Protein AF-A0A395IIQ2-F1 (afdb_monomer_lite)

InterPro domains:
  IPR000560 Histidine phosphatase superfamily, clade-2 [PF00328] (325-613)
  IPR000560 Histidine phosphatase superfamily, clade-2 [cd07061] (340-612)
  IPR000683 Gfo/Idh/MocA-like oxidoreductase, N-terminal [PF01408] (27-136)
  IPR029033 Histidine phosphatase superfamily [G3DSA:3.40.50.1240] (280-650)
  IPR029033 Histidine phosphatase superfamily [SSF53254] (336-648)
  IPR036291 NAD(P)-binding domain superfamily [SSF51735] (2-180)
  IPR051317 Gfo/Idh/MocA family oxidoreductases [PTHR43708] (1-201)

Sequence (650 aa):
MSPIRVGVIGVGTPSPSQPAASGTWGALTHLPALRESPRYKIVAIANSTVESAKTSIAFHKLDAEVKAYGSAEEMAKDPEIDPVVISVIVPKHHDLKKPLLLAKKDVFVEWPLTANTAEYEELADLAKSQNVKGIVETQARANPLVVKIKELIDSGRIATVLSFTATGSFMSVMRPKVPDPIKYLVDKDSGGNNLTIFYGHCTKGEIEITALEIMWQIATLGATLKIPGIDTSLSALYIKPAEVKDVIFEALEEPDYIASLSSAAKGVARTWEAFANGETSKYATFEDAHYPFNCSDILPYLYAGPRDSTLQQPVPVYSQTYTDPGNPFLSTYISGTCQYPQLTIGGLLDGQQHGRDLAEVFGATGKLSLFPEVPSRETTYFRSSESPLTQQSAGGVLRGIWPNHRASVPLHQQATSIDTVNAGYSCSVISFFLAKIRSTSEWQAHLAATLILRSTLRNMFSANSSAWQGTMDHFADNFQARLCNSYSLPCSPTDASNCITQEMAEVFRTADWEWTYYWRANPYAQKYIQAVEGLFIGEIVSRLESVVNGTIRRGKYSHAFIHDGDIGPVAGALGINALRWPGMGSNIAFEIWKVHNYTAKTNDAYFARVLYSGQPMKSIYGDLDWIPLQSLLGILRRSVPADIVALCNS

Structure (mmCIF, N/CA/C/O backbone):
data_AF-A0A395IIQ2-F1
#
_entry.id   AF-A0A395IIQ2-F1
#
loop_
_atom_site.group_PDB
_atom_site.id
_atom_site.type_symbol
_atom_site.label_atom_id
_atom_site.label_alt_id
_atom_site.label_comp_id
_atom_site.label_asym_id
_atom_site.label_entity_id
_atom_site.label_seq_id
_atom_site.pdbx_PDB_ins_code
_atom_site.Cartn_x
_atom_site.Cartn_y
_atom_site.Cartn_z
_atom_site.occupancy
_atom_site.B_iso_or_equiv
_atom_site.auth_seq_id
_atom_site.auth_comp_id
_atom_site.auth_asym_id
_atom_site.auth_atom_id
_atom_site.pdbx_PDB_model_num
ATOM 1 N N . MET A 1 1 ? 11.213 -19.588 -43.358 1.00 60.06 1 MET A N 1
ATOM 2 C CA . MET A 1 1 ? 11.418 -18.138 -43.146 1.00 60.06 1 MET A CA 1
ATOM 3 C C . MET A 1 1 ? 12.902 -17.855 -43.294 1.00 60.06 1 MET A C 1
ATOM 5 O O . MET A 1 1 ? 13.680 -18.763 -43.027 1.00 60.06 1 MET A O 1
ATOM 9 N N . SER A 1 2 ? 13.291 -16.663 -43.749 1.00 81.81 2 SER A N 1
ATOM 10 C CA . SER A 1 2 ? 14.704 -16.260 -43.725 1.00 81.81 2 SER A CA 1
ATOM 11 C C . SER A 1 2 ? 15.200 -16.186 -42.275 1.00 81.81 2 SER A C 1
ATOM 13 O O . SER A 1 2 ? 14.409 -15.799 -41.412 1.00 81.81 2 SER A O 1
ATOM 15 N N . PRO A 1 3 ? 16.458 -16.567 -41.990 1.00 90.75 3 PRO A N 1
ATOM 16 C CA . PRO A 1 3 ? 16.996 -16.500 -40.637 1.00 90.75 3 PRO A CA 1
ATOM 17 C C . PRO A 1 3 ? 17.099 -15.045 -40.163 1.00 90.75 3 PRO A C 1
ATOM 19 O O . PRO A 1 3 ? 17.432 -14.156 -40.948 1.00 90.75 3 PRO A O 1
ATOM 22 N N . ILE A 1 4 ? 16.838 -14.820 -38.877 1.00 94.81 4 ILE A N 1
ATOM 23 C CA . ILE A 1 4 ? 16.998 -13.529 -38.204 1.00 94.81 4 ILE A CA 1
ATOM 24 C C . ILE A 1 4 ? 18.497 -13.212 -38.126 1.00 94.81 4 ILE A C 1
ATOM 26 O O . ILE A 1 4 ? 19.289 -14.026 -37.642 1.00 94.81 4 ILE A O 1
ATOM 30 N N . ARG A 1 5 ? 18.900 -12.037 -38.614 1.00 96.81 5 ARG A N 1
ATOM 31 C CA . ARG A 1 5 ? 20.304 -11.625 -38.732 1.00 96.81 5 ARG A CA 1
ATOM 32 C C . ARG A 1 5 ? 20.754 -10.946 -37.445 1.00 96.81 5 ARG A C 1
ATOM 34 O O . ARG A 1 5 ? 20.402 -9.804 -37.181 1.00 96.81 5 ARG A O 1
ATOM 41 N N . VAL A 1 6 ? 21.524 -11.642 -36.622 1.00 97.50 6 VAL A N 1
ATOM 42 C CA . VAL A 1 6 ? 21.864 -11.200 -35.266 1.00 97.50 6 VAL A CA 1
ATOM 43 C C . VAL A 1 6 ? 23.246 -10.556 -35.222 1.00 97.50 6 VAL A C 1
ATOM 45 O O . VAL A 1 6 ? 24.231 -11.109 -35.722 1.00 97.50 6 VAL A O 1
ATOM 48 N N . GLY A 1 7 ? 23.322 -9.390 -34.586 1.00 97.81 7 GLY A N 1
ATOM 49 C CA . GLY A 1 7 ? 24.579 -8.775 -34.174 1.00 97.81 7 GLY A CA 1
ATOM 50 C C . GLY A 1 7 ? 24.899 -9.103 -32.716 1.00 97.81 7 GLY A C 1
ATOM 51 O O . GLY A 1 7 ? 23.990 -9.148 -31.893 1.00 97.81 7 GLY A O 1
ATOM 52 N N . VAL A 1 8 ? 26.170 -9.313 -32.364 1.00 97.44 8 VAL A N 1
ATOM 53 C CA . VAL A 1 8 ? 26.570 -9.633 -30.980 1.00 97.44 8 VAL A CA 1
ATOM 54 C C . VAL A 1 8 ? 27.663 -8.687 -30.488 1.00 97.44 8 VAL A C 1
ATOM 56 O O . VAL A 1 8 ? 28.731 -8.586 -31.090 1.00 97.44 8 VAL A O 1
ATOM 59 N N . ILE A 1 9 ? 27.412 -8.024 -29.361 1.00 97.00 9 ILE A N 1
ATOM 60 C CA . ILE A 1 9 ? 28.372 -7.199 -28.626 1.00 97.00 9 ILE A CA 1
ATOM 61 C C . ILE A 1 9 ? 28.876 -7.980 -27.414 1.00 97.00 9 ILE A C 1
ATOM 63 O O . ILE A 1 9 ? 28.082 -8.417 -26.579 1.00 97.00 9 ILE A O 1
ATOM 67 N N . GLY A 1 10 ? 30.198 -8.107 -27.281 1.00 92.50 10 GLY A N 1
ATOM 68 C CA . GLY A 1 10 ? 30.812 -8.778 -26.133 1.00 92.50 10 GLY A CA 1
ATOM 69 C C . GLY A 1 10 ? 31.057 -10.265 -26.362 1.00 92.50 10 GLY A C 1
ATOM 70 O O . GLY A 1 10 ? 30.624 -11.108 -25.582 1.00 92.50 10 GLY A O 1
ATOM 71 N N . VAL A 1 11 ? 31.800 -10.591 -27.417 1.00 92.94 11 VAL A N 1
ATOM 72 C CA . VAL A 1 11 ? 32.314 -11.946 -27.654 1.00 92.94 11 VAL A CA 1
ATOM 73 C C . VAL A 1 11 ? 33.819 -11.911 -27.457 1.00 92.94 11 VAL A C 1
ATOM 75 O O . VAL A 1 11 ? 34.538 -11.320 -28.255 1.00 92.94 11 VAL A O 1
ATOM 78 N N . GLY A 1 12 ? 34.295 -12.519 -26.375 1.00 88.50 12 GLY A N 1
ATOM 79 C CA . GLY A 1 12 ? 35.716 -12.595 -26.045 1.00 88.50 12 GLY A CA 1
ATOM 80 C C . GLY A 1 12 ? 36.390 -13.821 -26.653 1.00 88.50 12 GLY A C 1
ATOM 81 O O . GLY A 1 12 ? 35.754 -14.636 -27.316 1.00 88.50 12 GLY A O 1
ATOM 82 N N . THR A 1 13 ? 37.680 -13.992 -26.371 1.00 87.31 13 THR A N 1
ATOM 83 C CA . THR A 1 13 ? 38.452 -15.210 -26.663 1.00 87.31 13 THR A CA 1
ATOM 84 C C . THR A 1 13 ? 38.769 -15.911 -25.337 1.00 87.31 13 THR A C 1
ATOM 86 O O . THR A 1 13 ? 39.757 -15.575 -24.682 1.00 87.31 13 THR A O 1
ATOM 89 N N . PRO A 1 14 ? 37.896 -16.821 -24.854 1.00 73.88 14 PRO A N 1
ATOM 90 C CA . PRO A 1 14 ? 38.046 -17.406 -23.527 1.00 73.88 14 PRO A CA 1
ATOM 91 C C . PRO A 1 14 ? 39.393 -18.122 -23.383 1.00 73.88 14 PRO A C 1
ATOM 93 O O . PRO A 1 14 ? 39.776 -18.918 -24.239 1.00 73.88 14 PRO A O 1
ATOM 96 N N . SER A 1 15 ? 40.091 -17.865 -22.277 1.00 69.56 15 SER A N 1
ATOM 97 C CA . SER A 1 15 ? 41.336 -18.549 -21.918 1.00 69.56 15 SER A CA 1
ATOM 98 C C . SER A 1 15 ? 41.150 -19.317 -20.607 1.00 69.56 15 SER A C 1
ATOM 100 O O . SER A 1 15 ? 40.595 -18.749 -19.660 1.00 69.56 15 SER A O 1
ATOM 102 N N . PRO A 1 16 ? 41.683 -20.549 -20.474 1.00 64.69 16 PRO A N 1
ATOM 103 C CA . PRO A 1 16 ? 41.689 -21.285 -19.207 1.00 64.69 16 PRO A CA 1
ATOM 104 C C . PRO A 1 16 ? 42.321 -20.510 -18.039 1.00 64.69 16 PRO A C 1
ATOM 106 O O . PRO A 1 16 ? 41.975 -20.740 -16.883 1.00 64.69 16 PRO A O 1
ATOM 109 N N . SER A 1 17 ? 43.229 -19.569 -18.323 1.00 59.12 17 SER A N 1
ATOM 110 C CA . SER A 1 17 ? 43.868 -18.717 -17.311 1.00 59.12 17 SER A CA 1
ATOM 111 C C . SER A 1 17 ? 43.019 -17.517 -16.868 1.00 59.12 17 SER A C 1
ATOM 113 O O . SER A 1 17 ? 43.341 -16.890 -15.859 1.00 59.12 17 SER A O 1
ATOM 115 N N . GLN A 1 18 ? 41.943 -17.185 -17.592 1.00 59.81 18 GLN A N 1
ATOM 116 C CA . GLN A 1 18 ? 41.058 -16.047 -17.314 1.00 59.81 18 GLN A CA 1
ATOM 117 C C . GLN A 1 18 ? 39.580 -16.405 -17.577 1.00 59.81 18 GLN A C 1
ATOM 119 O O . GLN A 1 18 ? 38.956 -15.852 -18.484 1.00 59.81 18 GLN A O 1
ATOM 124 N N . PRO A 1 19 ? 38.981 -17.295 -16.764 1.00 56.00 19 PRO A N 1
ATOM 125 C CA . PRO A 1 19 ? 37.624 -17.810 -16.988 1.00 56.00 19 PRO A CA 1
ATOM 126 C C . PRO A 1 19 ? 36.502 -16.763 -16.844 1.00 56.00 19 PRO A C 1
ATOM 128 O O . PRO A 1 19 ? 35.356 -17.055 -17.163 1.00 56.00 19 PRO A O 1
ATOM 131 N N . ALA A 1 20 ? 36.812 -15.551 -16.370 1.00 62.00 20 ALA A N 1
ATOM 132 C CA . ALA A 1 20 ? 35.863 -14.449 -16.189 1.00 62.00 20 ALA A CA 1
ATOM 133 C C . ALA A 1 20 ? 36.248 -13.191 -16.995 1.00 62.00 20 ALA A C 1
ATOM 135 O O . ALA A 1 20 ? 35.909 -12.071 -16.612 1.00 62.00 20 ALA A O 1
ATOM 136 N N . ALA A 1 21 ? 37.009 -13.349 -18.083 1.00 69.19 21 ALA A N 1
ATOM 137 C CA . ALA A 1 21 ? 37.348 -12.234 -18.962 1.00 69.19 21 ALA A CA 1
ATOM 138 C C . ALA A 1 21 ? 36.091 -11.670 -19.651 1.00 69.19 21 ALA A C 1
ATOM 140 O O . ALA A 1 21 ? 35.125 -12.397 -19.906 1.00 69.19 21 ALA A O 1
ATOM 141 N N . SER A 1 22 ? 36.106 -10.376 -19.983 1.00 75.31 22 SER A N 1
ATOM 142 C CA . SER A 1 22 ? 35.000 -9.728 -20.698 1.00 75.31 22 SER A CA 1
ATOM 143 C C . SER A 1 22 ? 34.649 -10.468 -21.995 1.00 75.31 22 SER A C 1
ATOM 145 O O . SER A 1 22 ? 35.532 -10.865 -22.752 1.00 75.31 22 SER A O 1
ATOM 147 N N . GLY A 1 23 ? 33.351 -10.661 -22.235 1.00 82.38 23 GLY A N 1
ATOM 148 C CA . GLY A 1 23 ? 32.823 -11.362 -23.408 1.00 82.38 23 GLY A CA 1
ATOM 149 C C . GLY A 1 23 ? 32.931 -12.892 -23.368 1.00 82.38 23 GLY A C 1
ATOM 150 O O . GLY A 1 23 ? 32.575 -13.555 -24.341 1.00 82.38 23 GLY A O 1
ATOM 151 N N . THR A 1 24 ? 33.396 -13.480 -22.258 1.00 85.12 24 THR A N 1
ATOM 152 C CA . THR A 1 24 ? 33.396 -14.944 -22.086 1.00 85.12 24 THR A CA 1
ATOM 153 C C . THR A 1 24 ? 31.976 -15.503 -22.100 1.00 85.12 24 THR A C 1
ATOM 155 O O . THR A 1 24 ? 31.733 -16.536 -22.713 1.00 85.12 24 THR A O 1
ATOM 158 N N . TRP A 1 25 ? 31.030 -14.803 -21.472 1.00 86.19 25 TRP A N 1
ATOM 159 C CA . TRP A 1 25 ? 29.643 -15.248 -21.399 1.00 86.19 25 TRP A CA 1
ATOM 160 C C . TRP A 1 25 ? 28.994 -15.334 -22.782 1.00 86.19 25 TRP A C 1
ATOM 162 O O . TRP A 1 25 ? 28.602 -16.424 -23.185 1.00 86.19 25 TRP A O 1
ATOM 172 N N . GLY A 1 26 ? 29.031 -14.253 -23.570 1.00 90.00 26 GLY A N 1
ATOM 173 C CA . GLY A 1 26 ? 28.520 -14.249 -24.943 1.00 90.00 26 GLY A CA 1
ATOM 174 C C . GLY A 1 26 ? 29.149 -15.320 -25.844 1.00 90.00 26 GLY A C 1
ATOM 175 O O . GLY A 1 26 ? 28.466 -15.891 -26.694 1.00 90.00 26 GLY A O 1
ATOM 176 N N . ALA A 1 27 ? 30.425 -15.658 -25.625 1.00 91.38 27 ALA A N 1
ATOM 177 C CA . ALA A 1 27 ? 31.094 -16.745 -26.338 1.00 91.38 27 ALA A CA 1
ATOM 178 C C . ALA A 1 27 ? 30.618 -18.150 -25.915 1.00 91.38 27 ALA A C 1
ATOM 180 O O . ALA A 1 27 ? 30.570 -19.050 -26.751 1.00 91.38 27 ALA A O 1
ATOM 181 N N . LEU A 1 28 ? 30.281 -18.351 -24.637 1.00 87.81 28 LEU A N 1
ATOM 182 C CA . LEU A 1 28 ? 29.869 -19.649 -24.091 1.00 87.81 28 LEU A CA 1
ATOM 183 C C . LEU A 1 28 ? 28.364 -19.919 -24.205 1.00 87.81 28 LEU A C 1
ATOM 185 O O . LEU A 1 28 ? 27.975 -21.086 -24.198 1.00 87.81 28 LEU A O 1
ATOM 189 N N . THR A 1 29 ? 27.532 -18.877 -24.280 1.00 89.50 29 THR A N 1
ATOM 190 C CA . THR A 1 29 ? 26.067 -18.997 -24.252 1.00 89.50 29 THR A CA 1
ATOM 191 C C . THR A 1 29 ? 25.431 -18.599 -25.584 1.00 89.50 29 THR A C 1
ATOM 193 O O . THR A 1 29 ? 24.860 -19.444 -26.269 1.00 89.50 29 THR A O 1
ATOM 196 N N . HIS A 1 30 ? 25.578 -17.337 -25.993 1.00 94.06 30 HIS A N 1
ATOM 197 C CA . HIS A 1 30 ? 24.922 -16.781 -27.176 1.00 94.06 30 HIS A CA 1
ATOM 198 C C . HIS A 1 30 ? 25.465 -17.327 -28.494 1.00 94.06 30 HIS A C 1
ATOM 200 O O . HIS A 1 30 ? 24.678 -17.718 -29.351 1.00 94.06 30 HIS A O 1
ATOM 206 N N . LEU A 1 31 ? 26.790 -17.372 -28.671 1.00 94.00 31 LEU A N 1
ATOM 207 C CA . LEU A 1 31 ? 27.387 -17.888 -29.907 1.00 94.00 31 LEU A CA 1
ATOM 208 C C . LEU A 1 31 ? 26.906 -19.303 -30.267 1.00 94.00 31 LEU A C 1
ATOM 210 O O . LEU A 1 31 ? 26.426 -19.472 -31.388 1.00 94.00 31 LEU A O 1
ATOM 214 N N . PRO A 1 32 ? 27.008 -20.315 -29.382 1.00 93.19 32 PRO A N 1
ATOM 215 C CA . PRO A 1 32 ? 26.536 -21.653 -29.718 1.00 93.19 32 PRO A CA 1
ATOM 216 C C . PRO A 1 32 ? 25.007 -21.710 -29.862 1.00 93.19 32 PRO A C 1
ATOM 218 O O . PRO A 1 32 ? 24.520 -22.363 -30.778 1.00 93.19 32 PRO A O 1
ATOM 221 N N . ALA A 1 33 ? 24.240 -20.972 -29.047 1.00 92.50 33 ALA A N 1
ATOM 222 C CA . ALA A 1 33 ? 22.780 -20.917 -29.179 1.00 92.50 33 ALA A CA 1
ATOM 223 C C . ALA A 1 33 ? 22.317 -20.383 -30.549 1.00 92.50 33 ALA A C 1
ATOM 225 O O . ALA A 1 33 ? 21.381 -20.922 -31.138 1.00 92.50 33 ALA A O 1
ATOM 226 N N . LEU A 1 34 ? 22.982 -19.341 -31.059 1.00 94.81 34 LEU A N 1
ATOM 227 C CA . LEU A 1 34 ? 22.666 -18.718 -32.345 1.00 94.81 34 LEU A CA 1
ATOM 228 C C . LEU A 1 34 ? 23.211 -19.512 -33.536 1.00 94.81 34 LEU A C 1
ATOM 230 O O . LEU A 1 34 ? 22.570 -19.543 -34.579 1.00 94.81 34 LEU A O 1
ATOM 234 N N . ARG A 1 35 ? 24.390 -20.132 -33.399 1.00 93.06 35 ARG A N 1
ATOM 235 C CA . ARG A 1 35 ? 25.043 -20.898 -34.473 1.00 93.06 35 ARG A CA 1
ATOM 236 C C . ARG A 1 35 ? 24.305 -22.193 -34.799 1.00 93.06 35 ARG A C 1
ATOM 238 O O . ARG A 1 35 ? 24.184 -22.535 -35.968 1.00 93.06 35 ARG A O 1
ATOM 245 N N . GLU A 1 36 ? 23.860 -22.909 -33.772 1.00 92.06 36 GLU A N 1
ATOM 246 C CA . GLU A 1 36 ? 23.253 -24.235 -33.935 1.00 92.06 36 GLU A CA 1
ATOM 247 C C . GLU A 1 36 ? 21.750 -24.160 -34.269 1.00 92.06 36 GLU A C 1
ATOM 249 O O . GLU A 1 36 ? 21.165 -25.145 -34.718 1.00 92.06 36 GLU A O 1
ATOM 254 N N . SER A 1 37 ? 21.109 -22.998 -34.083 1.00 91.38 37 SER A N 1
ATOM 255 C CA . SER A 1 37 ? 19.700 -22.804 -34.443 1.00 91.38 37 SER A CA 1
ATOM 256 C C . SER A 1 37 ? 19.549 -22.425 -35.923 1.00 91.38 37 SER A C 1
ATOM 258 O O . SER A 1 37 ? 20.150 -21.450 -36.376 1.00 91.38 37 SER A O 1
ATOM 260 N N . PRO A 1 38 ? 18.661 -23.089 -36.687 1.00 89.12 38 PRO A N 1
ATOM 261 C CA . PRO A 1 38 ? 18.405 -22.740 -38.086 1.00 89.12 38 PRO A CA 1
ATOM 262 C C . PRO A 1 38 ? 17.646 -21.411 -38.253 1.00 89.12 38 PRO A C 1
ATOM 264 O O . PRO A 1 38 ? 17.444 -20.949 -39.377 1.00 89.12 38 PRO A O 1
ATOM 267 N N . ARG A 1 39 ? 17.172 -20.807 -37.154 1.00 92.56 39 ARG A N 1
ATOM 268 C CA . ARG A 1 39 ? 16.383 -19.567 -37.167 1.00 92.56 39 ARG A CA 1
ATOM 269 C C . ARG A 1 39 ? 17.234 -18.305 -37.166 1.00 92.56 39 ARG A C 1
ATOM 271 O O . ARG A 1 39 ? 16.697 -17.233 -37.438 1.00 92.56 39 ARG A O 1
ATOM 278 N N . TYR A 1 40 ? 18.525 -18.420 -36.872 1.00 95.31 40 TYR A N 1
ATOM 279 C CA . TYR A 1 40 ? 19.411 -17.284 -36.661 1.00 95.31 40 TYR A CA 1
ATOM 280 C C . TYR A 1 40 ? 20.637 -17.356 -37.559 1.00 95.31 40 TYR A C 1
ATOM 282 O O . TYR A 1 40 ? 21.109 -18.425 -37.931 1.00 95.31 40 TYR A O 1
ATOM 290 N N . LYS A 1 41 ? 21.166 -16.187 -37.909 1.00 95.81 41 LYS A N 1
ATOM 291 C CA . LYS A 1 41 ? 22.460 -16.051 -38.569 1.00 95.81 41 LYS A CA 1
ATOM 292 C C . LYS A 1 41 ? 23.233 -14.927 -37.904 1.00 95.81 41 LYS A C 1
ATOM 294 O O . LYS A 1 41 ? 22.757 -13.798 -37.866 1.00 95.81 41 LYS A O 1
ATOM 299 N N . ILE A 1 42 ? 24.430 -15.215 -37.407 1.00 97.44 42 ILE A N 1
ATOM 300 C CA . ILE A 1 42 ? 25.325 -14.178 -36.888 1.00 97.44 42 ILE A CA 1
ATOM 301 C C . ILE A 1 42 ? 25.879 -13.406 -38.087 1.00 97.44 42 ILE A C 1
ATOM 303 O O . ILE A 1 42 ? 26.474 -14.005 -38.978 1.00 97.44 42 ILE A O 1
ATOM 307 N N . VAL A 1 43 ? 25.677 -12.089 -38.123 1.00 97.81 43 VAL A N 1
ATOM 308 C CA . VAL A 1 43 ? 26.126 -11.226 -39.237 1.00 97.81 43 VAL A CA 1
ATOM 309 C C . VAL A 1 43 ? 27.129 -10.160 -38.806 1.00 97.81 43 VAL A C 1
ATOM 311 O O . VAL A 1 43 ? 27.828 -9.593 -39.646 1.00 97.81 43 VAL A O 1
ATOM 314 N N . ALA A 1 44 ? 27.230 -9.895 -37.503 1.00 97.88 44 ALA A N 1
ATOM 315 C CA . ALA A 1 44 ? 28.089 -8.850 -36.967 1.00 97.88 44 ALA A CA 1
ATOM 316 C C . ALA A 1 44 ? 28.589 -9.179 -35.556 1.00 97.88 44 ALA A C 1
ATOM 318 O O . ALA A 1 44 ? 27.826 -9.664 -34.720 1.00 97.88 44 ALA A O 1
ATOM 319 N N . ILE A 1 45 ? 29.851 -8.844 -35.281 1.00 97.81 45 ILE A N 1
ATOM 320 C CA . ILE A 1 45 ? 30.448 -8.849 -33.941 1.00 97.81 45 ILE A CA 1
ATOM 321 C C . ILE A 1 45 ? 30.987 -7.451 -33.630 1.00 97.81 45 ILE A C 1
ATOM 323 O O . ILE A 1 45 ? 31.731 -6.888 -34.436 1.00 97.81 45 ILE A O 1
ATOM 327 N N . ALA A 1 46 ? 30.685 -6.922 -32.443 1.00 97.00 46 ALA A N 1
ATOM 328 C CA . ALA A 1 46 ? 31.383 -5.765 -31.885 1.00 97.00 46 ALA A CA 1
ATOM 329 C C . ALA A 1 46 ? 32.070 -6.092 -30.563 1.00 97.00 46 ALA A C 1
ATOM 331 O O . ALA A 1 46 ? 31.541 -6.796 -29.703 1.00 97.00 46 ALA A O 1
ATOM 332 N N . ASN A 1 47 ? 33.239 -5.489 -30.389 1.00 94.31 47 ASN A N 1
ATOM 333 C CA . ASN A 1 47 ? 33.972 -5.428 -29.132 1.00 94.31 47 ASN A CA 1
ATOM 334 C C . ASN A 1 47 ? 34.460 -3.986 -28.923 1.00 94.31 47 ASN A C 1
ATOM 336 O O . ASN A 1 47 ? 34.098 -3.090 -29.676 1.00 94.31 47 ASN A O 1
ATOM 340 N N . SER A 1 48 ? 35.304 -3.748 -27.916 1.00 90.12 48 SER A N 1
ATOM 341 C CA . SER A 1 48 ? 35.860 -2.413 -27.636 1.00 90.12 48 SER A CA 1
ATOM 342 C C . SER A 1 48 ? 36.702 -1.818 -28.773 1.00 90.12 48 SER A C 1
ATOM 344 O O . SER A 1 48 ? 36.991 -0.628 -28.740 1.00 90.12 48 SER A O 1
ATOM 346 N N . THR A 1 49 ? 37.153 -2.640 -29.728 1.00 94.00 49 THR A N 1
ATOM 347 C CA . THR A 1 49 ? 37.836 -2.219 -30.959 1.00 94.00 49 THR A CA 1
ATOM 348 C C . THR A 1 49 ? 37.487 -3.170 -32.106 1.00 94.00 49 THR A C 1
ATOM 350 O O . THR A 1 49 ? 37.179 -4.347 -31.877 1.00 94.00 49 THR A O 1
ATOM 353 N N . VAL A 1 50 ? 37.603 -2.689 -33.348 1.00 96.88 50 VAL A N 1
ATOM 354 C CA . VAL A 1 50 ? 37.396 -3.497 -34.564 1.00 96.88 50 VAL A CA 1
ATOM 355 C C . VAL A 1 50 ? 38.374 -4.678 -34.613 1.00 96.88 50 VAL A C 1
ATOM 357 O O . VAL A 1 50 ? 37.997 -5.788 -34.981 1.00 96.88 50 VAL A O 1
ATOM 360 N N . GLU A 1 51 ? 39.627 -4.480 -34.206 1.00 96.75 51 GLU A N 1
ATOM 361 C CA . GLU A 1 51 ? 40.665 -5.517 -34.1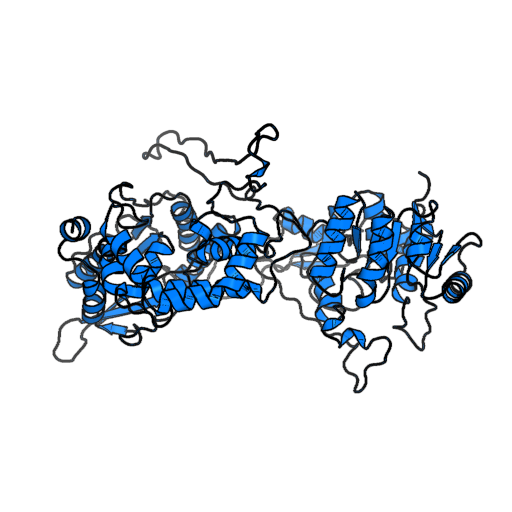61 1.00 96.75 51 GLU A CA 1
ATOM 362 C C . GLU A 1 51 ? 40.302 -6.636 -33.178 1.00 96.75 51 GLU A C 1
ATOM 364 O O . GLU A 1 51 ? 40.503 -7.817 -33.476 1.00 96.75 51 GLU A O 1
ATOM 369 N N . SER A 1 52 ? 39.720 -6.284 -32.027 1.00 93.94 52 SER A N 1
ATOM 370 C CA . SER A 1 52 ? 39.240 -7.256 -31.041 1.00 93.94 52 SER A CA 1
ATOM 371 C C . SER A 1 52 ? 38.054 -8.063 -31.582 1.00 93.94 52 SER A C 1
ATOM 373 O O . SER A 1 52 ? 37.986 -9.282 -31.391 1.00 93.94 52 SER A O 1
ATOM 375 N N . ALA A 1 53 ? 37.143 -7.420 -32.318 1.00 95.81 53 ALA A N 1
ATOM 376 C CA . ALA A 1 53 ? 36.042 -8.105 -32.993 1.00 95.81 53 ALA A CA 1
ATOM 377 C C . ALA A 1 53 ? 36.551 -9.062 -34.091 1.00 95.81 53 ALA A C 1
ATOM 379 O O . ALA A 1 53 ? 36.170 -10.232 -34.100 1.00 95.81 53 ALA A O 1
ATOM 380 N N . LYS A 1 54 ? 37.492 -8.626 -34.946 1.00 96.88 54 LYS A N 1
ATOM 381 C CA . LYS A 1 54 ? 38.150 -9.477 -35.963 1.00 96.88 54 LYS A CA 1
ATOM 382 C C . LYS A 1 54 ? 38.860 -10.681 -35.345 1.00 96.88 54 LYS A C 1
ATOM 384 O O . LYS A 1 54 ? 38.735 -11.797 -35.844 1.00 96.88 54 LYS A O 1
ATOM 389 N N . THR A 1 55 ? 39.572 -10.466 -34.240 1.00 95.31 55 THR A N 1
ATOM 390 C CA . THR A 1 55 ? 40.241 -11.544 -33.494 1.00 95.31 55 THR A CA 1
ATOM 391 C C . THR A 1 55 ? 39.228 -12.568 -32.991 1.00 95.31 55 THR A C 1
ATOM 393 O O . THR A 1 55 ? 39.458 -13.769 -33.104 1.00 95.31 55 THR A O 1
ATOM 396 N N . SER A 1 56 ? 38.082 -12.106 -32.491 1.00 94.69 56 SER A N 1
ATOM 397 C CA . SER A 1 56 ? 37.020 -12.981 -31.987 1.00 94.69 56 SER A CA 1
ATOM 398 C C . SER A 1 56 ? 36.352 -13.774 -33.114 1.00 94.69 56 SER A C 1
ATOM 400 O O . SER A 1 56 ? 36.163 -14.979 -32.973 1.00 94.69 56 SER A O 1
ATOM 402 N N . ILE A 1 57 ? 36.083 -13.141 -34.262 1.00 96.50 57 ILE A N 1
ATOM 403 C CA . ILE A 1 57 ? 35.578 -13.801 -35.480 1.00 96.50 57 ILE A CA 1
ATOM 404 C C . ILE A 1 57 ? 36.516 -14.933 -35.918 1.00 96.50 57 ILE A C 1
ATOM 406 O O . ILE A 1 57 ? 36.066 -16.064 -36.111 1.00 96.50 57 ILE A O 1
ATOM 410 N N . ALA A 1 58 ? 37.822 -14.655 -36.006 1.00 95.88 58 ALA A N 1
ATOM 411 C CA . ALA A 1 58 ? 38.822 -15.640 -36.411 1.00 95.88 58 ALA A CA 1
ATOM 412 C C . ALA A 1 58 ? 38.962 -16.784 -35.393 1.00 95.88 58 ALA A C 1
ATOM 414 O O . ALA A 1 58 ? 38.993 -17.954 -35.774 1.00 95.88 58 ALA A O 1
ATOM 415 N N . PHE A 1 59 ? 39.010 -16.460 -34.097 1.00 94.69 59 PHE A N 1
ATOM 416 C CA . PHE A 1 59 ? 39.141 -17.445 -33.023 1.00 94.69 59 PHE A CA 1
ATOM 417 C C . PHE A 1 59 ? 37.954 -18.415 -32.986 1.00 94.69 59 PHE A C 1
ATOM 419 O O . PHE A 1 59 ? 38.141 -19.627 -32.879 1.00 94.69 59 PHE A O 1
ATOM 426 N N . HIS A 1 60 ? 36.734 -17.888 -33.127 1.00 94.50 60 HIS A N 1
ATOM 427 C CA . HIS A 1 60 ? 35.501 -18.678 -33.089 1.00 94.50 60 HIS A CA 1
ATOM 428 C C . HIS A 1 60 ? 35.122 -19.301 -34.433 1.00 94.50 60 HIS A C 1
ATOM 430 O O . HIS A 1 60 ? 34.116 -20.011 -34.486 1.00 94.50 60 HIS A O 1
ATOM 436 N N . LYS A 1 61 ? 35.919 -19.068 -35.488 1.00 95.81 61 LYS A N 1
ATOM 437 C CA . LYS A 1 61 ? 35.703 -19.567 -36.857 1.00 95.81 61 LYS A CA 1
ATOM 438 C C . LYS A 1 61 ? 34.315 -19.209 -37.398 1.00 95.81 61 LYS A C 1
ATOM 440 O O . LYS A 1 61 ? 33.605 -20.075 -37.902 1.00 95.81 61 LYS A O 1
ATOM 445 N N . LEU A 1 62 ? 33.908 -17.953 -37.217 1.00 94.88 62 LEU A N 1
ATOM 446 C CA . LEU A 1 62 ? 32.669 -17.444 -37.808 1.00 94.88 62 LEU A CA 1
ATOM 447 C C . LEU A 1 62 ? 32.839 -17.234 -39.321 1.00 94.88 62 LEU A C 1
ATOM 449 O O . LEU A 1 62 ? 33.967 -17.106 -39.803 1.00 94.88 62 LEU A O 1
ATOM 453 N N . ASP A 1 63 ? 31.719 -17.197 -40.043 1.00 92.88 63 ASP A N 1
ATOM 454 C CA . ASP A 1 63 ? 31.685 -17.008 -41.496 1.00 92.88 63 ASP A CA 1
ATOM 455 C C . ASP A 1 63 ? 32.459 -15.750 -41.929 1.00 92.88 63 ASP A C 1
ATOM 457 O O . ASP A 1 63 ? 32.497 -14.739 -41.221 1.00 92.88 63 ASP A O 1
ATOM 461 N N . ALA A 1 64 ? 33.070 -15.799 -43.116 1.00 89.38 64 ALA A N 1
ATOM 462 C CA . ALA A 1 64 ? 33.917 -14.717 -43.626 1.00 89.38 64 ALA A CA 1
ATOM 463 C C . ALA A 1 64 ? 33.139 -13.408 -43.865 1.00 89.38 64 ALA A C 1
ATOM 465 O O . ALA A 1 64 ? 33.725 -12.326 -43.892 1.00 89.38 64 ALA A O 1
ATOM 466 N N . GLU A 1 65 ? 31.822 -13.507 -44.029 1.00 92.69 65 GLU A N 1
ATOM 467 C CA . GLU A 1 65 ? 30.891 -12.404 -44.231 1.00 92.69 65 GLU A CA 1
ATOM 468 C C . GLU A 1 65 ? 30.505 -11.690 -42.925 1.00 92.69 65 GLU A C 1
ATOM 470 O O . GLU A 1 65 ? 29.876 -10.631 -42.982 1.00 92.69 65 GLU A O 1
ATOM 475 N N . VAL A 1 66 ? 30.869 -12.234 -41.754 1.00 97.06 66 VAL A N 1
ATOM 476 C CA . VAL A 1 66 ? 30.591 -11.596 -40.460 1.00 97.06 66 VAL A CA 1
ATOM 477 C C . VAL A 1 66 ? 31.405 -10.312 -40.330 1.00 97.06 66 VAL A C 1
ATOM 479 O O . VAL A 1 66 ? 32.637 -10.316 -40.329 1.00 97.06 66 VAL A O 1
ATOM 482 N N . LYS A 1 67 ? 30.703 -9.188 -40.185 1.00 97.94 67 LYS A N 1
ATOM 483 C CA . LYS A 1 67 ? 31.317 -7.862 -40.088 1.00 97.94 67 LYS A CA 1
ATOM 484 C C . LYS A 1 67 ? 31.832 -7.592 -38.671 1.00 97.94 67 LYS A C 1
ATOM 486 O O . LYS A 1 67 ? 31.224 -7.996 -37.681 1.00 97.94 67 LYS A O 1
ATOM 491 N N . ALA A 1 68 ? 32.951 -6.876 -38.578 1.00 97.94 68 ALA A N 1
ATOM 492 C CA . ALA A 1 68 ? 33.579 -6.490 -37.317 1.00 97.94 68 ALA A CA 1
ATOM 493 C C . ALA A 1 68 ? 33.388 -4.992 -37.048 1.00 97.94 68 ALA A C 1
ATOM 495 O O . ALA A 1 68 ? 33.734 -4.176 -37.902 1.00 97.94 68 ALA A O 1
ATOM 496 N N . TYR A 1 69 ? 32.916 -4.644 -35.852 1.00 97.88 69 TYR A N 1
ATOM 497 C CA . TYR A 1 69 ? 32.634 -3.267 -35.435 1.00 97.88 69 TYR A CA 1
ATOM 498 C C . TYR A 1 69 ? 33.379 -2.883 -34.154 1.00 97.88 69 TYR A C 1
ATOM 500 O O . TYR A 1 69 ? 33.709 -3.743 -33.332 1.00 97.88 69 TYR A O 1
ATOM 508 N N . GLY A 1 70 ? 33.645 -1.582 -33.991 1.00 95.44 70 GLY A N 1
ATOM 509 C CA . GLY A 1 70 ? 34.318 -1.034 -32.810 1.00 95.44 70 GLY A CA 1
ATOM 510 C C . GLY A 1 70 ? 33.376 -0.399 -31.789 1.00 95.44 70 GLY A C 1
ATOM 511 O O . GLY A 1 70 ? 33.810 -0.100 -30.678 1.00 95.44 70 GLY A O 1
ATOM 512 N N . SER A 1 71 ? 32.106 -0.175 -32.145 1.00 94.94 71 SER A N 1
ATOM 513 C CA . SER A 1 71 ? 31.125 0.440 -31.249 1.00 94.94 71 SER A CA 1
ATOM 514 C C . SER A 1 71 ? 29.680 0.027 -31.556 1.00 94.94 71 SER A C 1
ATOM 516 O O . SER A 1 71 ? 29.371 -0.486 -32.638 1.00 94.94 71 SER A O 1
ATOM 518 N N . ALA A 1 72 ? 28.782 0.261 -30.594 1.00 95.62 72 ALA A N 1
ATOM 519 C CA . ALA A 1 72 ? 27.352 0.010 -30.761 1.00 95.62 72 ALA A CA 1
ATOM 520 C C . ALA A 1 72 ? 26.723 0.950 -31.805 1.00 95.62 72 ALA A C 1
ATOM 522 O O . ALA A 1 72 ? 25.839 0.535 -32.544 1.00 95.62 72 ALA A O 1
ATOM 523 N N . GLU A 1 73 ? 27.205 2.190 -31.922 1.00 95.56 73 GLU A N 1
ATOM 524 C CA . GLU A 1 73 ? 26.731 3.195 -32.880 1.00 95.56 73 GLU A CA 1
ATOM 525 C C . GLU A 1 73 ? 27.020 2.816 -34.335 1.00 95.56 73 GLU A C 1
ATOM 527 O O . GLU A 1 73 ? 26.234 3.141 -35.225 1.00 95.56 73 GLU A O 1
ATOM 532 N N . GLU A 1 74 ? 28.152 2.160 -34.606 1.00 95.31 74 GLU A N 1
ATOM 533 C CA . GLU A 1 74 ? 28.457 1.664 -35.949 1.00 95.31 74 GLU A CA 1
ATOM 534 C C . GLU A 1 74 ? 27.562 0.475 -36.312 1.00 95.31 74 GLU A C 1
ATOM 536 O O . GLU A 1 74 ? 27.005 0.451 -37.410 1.00 95.31 74 GLU A O 1
ATOM 541 N N . MET A 1 75 ? 27.355 -0.460 -35.376 1.00 95.00 75 MET A N 1
ATOM 542 C CA . MET A 1 75 ? 26.405 -1.566 -35.556 1.00 95.00 75 MET A CA 1
ATOM 543 C C . MET A 1 75 ? 24.970 -1.070 -35.747 1.00 95.00 75 MET A C 1
ATOM 545 O O . MET A 1 75 ? 24.253 -1.576 -36.605 1.00 95.00 75 MET A O 1
ATOM 549 N N . ALA A 1 76 ? 24.555 -0.059 -34.983 1.00 95.88 76 ALA A N 1
ATOM 550 C CA . ALA A 1 76 ? 23.218 0.522 -35.044 1.00 95.88 76 ALA A CA 1
ATOM 551 C C . ALA A 1 76 ? 22.846 0.992 -36.464 1.00 95.88 76 ALA A C 1
ATOM 553 O O . ALA A 1 76 ? 21.685 0.916 -36.864 1.00 95.88 76 ALA A O 1
ATOM 554 N N . LYS A 1 77 ? 23.839 1.441 -37.244 1.00 95.69 77 LYS A N 1
ATOM 555 C CA . LYS A 1 77 ? 23.665 1.954 -38.611 1.00 95.69 77 LYS A CA 1
ATOM 556 C C . LYS A 1 77 ? 23.582 0.867 -39.682 1.00 95.69 77 LYS A C 1
ATOM 558 O O . LYS A 1 77 ? 23.230 1.198 -40.812 1.00 95.69 77 LYS A O 1
ATOM 563 N N . ASP A 1 78 ? 23.913 -0.390 -39.383 1.00 96.81 78 ASP A N 1
ATOM 564 C CA . ASP A 1 78 ? 23.881 -1.454 -40.389 1.00 96.81 78 ASP A CA 1
ATOM 565 C C . ASP A 1 78 ? 22.439 -1.967 -40.595 1.00 96.81 78 ASP A C 1
ATOM 567 O O . ASP A 1 78 ? 21.850 -2.545 -39.672 1.00 96.81 78 ASP A O 1
ATOM 571 N N . PRO A 1 79 ? 21.828 -1.786 -41.785 1.00 94.62 79 PRO A N 1
ATOM 572 C CA . PRO A 1 79 ? 20.507 -2.340 -42.083 1.00 94.62 79 PRO A CA 1
ATOM 573 C C . PRO A 1 79 ? 20.508 -3.874 -42.173 1.00 94.62 79 PRO A C 1
ATOM 575 O O . PRO A 1 79 ? 19.437 -4.481 -42.161 1.00 94.62 79 PRO A O 1
ATOM 578 N N . GLU A 1 80 ? 21.686 -4.507 -42.232 1.00 94.94 80 GLU A N 1
ATOM 579 C CA . GLU A 1 80 ? 21.821 -5.961 -42.288 1.00 94.94 80 GLU A CA 1
ATOM 580 C C . GLU A 1 80 ? 21.675 -6.662 -40.933 1.00 94.94 80 GLU A C 1
ATOM 582 O O . GLU A 1 80 ? 21.681 -7.889 -40.881 1.00 94.94 80 GLU A O 1
ATOM 587 N N . ILE A 1 81 ? 21.523 -5.899 -39.850 1.00 96.88 81 ILE A N 1
ATOM 588 C CA . ILE A 1 81 ? 21.370 -6.411 -38.487 1.00 96.88 81 ILE A CA 1
ATOM 589 C C . ILE A 1 81 ? 19.917 -6.230 -38.037 1.00 96.88 81 ILE A C 1
ATOM 591 O O . ILE A 1 81 ? 19.399 -5.116 -38.086 1.00 96.88 81 ILE A O 1
ATOM 595 N N . ASP A 1 82 ? 19.276 -7.302 -37.577 1.00 94.31 82 ASP A N 1
ATOM 596 C CA . ASP A 1 82 ? 17.907 -7.298 -37.058 1.00 94.31 82 ASP A CA 1
ATOM 597 C C . ASP A 1 82 ? 17.935 -7.000 -35.535 1.00 94.31 82 ASP A C 1
ATOM 599 O O . ASP A 1 82 ? 17.882 -5.813 -35.192 1.00 94.31 82 ASP A O 1
ATOM 603 N N . PRO A 1 83 ? 18.106 -7.971 -34.603 1.00 95.56 83 PRO A N 1
ATOM 604 C CA . PRO A 1 83 ? 18.384 -7.658 -33.208 1.00 95.56 83 PRO A CA 1
ATOM 605 C C . PRO A 1 83 ? 19.889 -7.592 -32.909 1.00 95.56 83 PRO A C 1
ATOM 607 O O . PRO A 1 83 ? 20.722 -8.216 -33.580 1.00 95.56 83 PRO A O 1
ATOM 610 N N . VAL A 1 84 ? 20.230 -6.896 -31.823 1.00 97.50 84 VAL A N 1
ATOM 611 C CA . VAL A 1 84 ? 21.585 -6.870 -31.262 1.00 97.50 84 VAL A CA 1
ATOM 612 C C . VAL A 1 84 ? 21.611 -7.428 -29.846 1.00 97.50 84 VAL A C 1
ATOM 614 O O . VAL A 1 84 ? 20.857 -7.003 -28.974 1.00 97.50 84 VAL A O 1
ATOM 617 N N . VAL A 1 85 ? 22.526 -8.367 -29.623 1.00 96.44 85 VAL A N 1
ATOM 618 C CA . VAL A 1 85 ? 22.823 -8.967 -28.323 1.00 96.44 85 VAL A CA 1
ATOM 619 C C . VAL A 1 85 ? 23.894 -8.167 -27.605 1.00 96.44 85 VAL A C 1
ATOM 621 O O . VAL A 1 85 ? 24.908 -7.822 -28.205 1.00 96.44 85 VAL A O 1
ATOM 624 N N . ILE A 1 86 ? 23.717 -7.936 -26.310 1.00 95.69 86 ILE A N 1
ATOM 625 C CA . ILE A 1 86 ? 24.679 -7.254 -25.449 1.00 95.69 86 ILE A CA 1
ATOM 626 C C . ILE A 1 86 ? 25.023 -8.183 -24.290 1.00 95.69 86 ILE A C 1
ATOM 628 O O . ILE A 1 86 ? 24.241 -8.342 -23.354 1.00 95.69 86 ILE A O 1
ATOM 632 N N . SER A 1 87 ? 26.209 -8.786 -24.367 1.00 93.06 87 SER A N 1
ATOM 633 C CA . SER A 1 87 ? 26.729 -9.733 -23.378 1.00 93.06 87 SER A CA 1
ATOM 634 C C . SER A 1 87 ? 28.042 -9.211 -22.786 1.00 93.06 87 SER A C 1
ATOM 636 O O . SER A 1 87 ? 29.144 -9.694 -23.062 1.00 93.06 87 SER A O 1
ATOM 638 N N . VAL A 1 88 ? 27.933 -8.136 -22.003 1.00 90.19 88 VAL A N 1
ATOM 639 C CA . VAL A 1 88 ? 29.063 -7.472 -21.334 1.00 90.19 88 VAL A CA 1
ATOM 640 C C . VAL A 1 88 ? 28.748 -7.242 -19.852 1.00 90.19 88 VAL A C 1
ATOM 642 O O . VAL A 1 88 ? 27.762 -7.743 -19.334 1.00 90.19 88 VAL A O 1
ATOM 645 N N . ILE A 1 89 ? 29.618 -6.535 -19.130 1.00 88.44 89 ILE A N 1
ATOM 646 C CA . ILE A 1 89 ? 29.367 -6.184 -17.727 1.00 88.44 89 ILE A CA 1
ATOM 647 C C . ILE A 1 89 ? 28.272 -5.110 -17.604 1.00 88.44 89 ILE A C 1
ATOM 649 O O . ILE A 1 89 ? 28.230 -4.175 -18.410 1.00 88.44 89 ILE A O 1
ATOM 653 N N . VAL A 1 90 ? 27.465 -5.200 -16.541 1.00 88.62 90 VAL A N 1
ATOM 654 C CA . VAL A 1 90 ? 26.289 -4.344 -16.282 1.00 88.62 90 VAL A CA 1
ATOM 655 C C . VAL A 1 90 ? 26.549 -2.836 -16.422 1.00 88.62 90 VAL A C 1
ATOM 657 O O . VAL A 1 90 ? 25.752 -2.186 -17.098 1.00 88.62 90 VAL A O 1
ATOM 660 N N . PRO A 1 91 ? 27.665 -2.255 -15.922 1.00 88.19 91 PRO A N 1
ATOM 661 C CA . PRO A 1 91 ? 27.914 -0.814 -16.057 1.00 88.19 91 PRO A CA 1
ATOM 662 C C . PRO A 1 91 ? 27.951 -0.295 -17.499 1.00 88.19 91 PRO A C 1
ATOM 664 O O . PRO A 1 91 ? 27.821 0.899 -17.727 1.00 88.19 91 PRO A O 1
ATOM 667 N N . LYS A 1 92 ? 28.173 -1.172 -18.486 1.00 90.56 92 LYS A N 1
ATOM 668 C CA . LYS A 1 92 ? 28.222 -0.796 -19.907 1.00 90.56 92 LYS A CA 1
ATOM 669 C C . LYS A 1 92 ? 26.885 -0.958 -20.618 1.00 90.56 92 LYS A C 1
ATOM 671 O O . LYS A 1 92 ? 26.766 -0.562 -21.774 1.00 90.56 92 LYS A O 1
ATOM 676 N N . HIS A 1 93 ? 25.902 -1.585 -19.975 1.00 92.44 93 HIS A N 1
ATOM 677 C CA . HIS A 1 93 ? 24.635 -1.917 -20.610 1.00 92.44 93 HIS A CA 1
ATOM 678 C C . HIS A 1 93 ? 23.943 -0.658 -21.128 1.00 92.44 93 HIS A C 1
ATOM 680 O O . HIS A 1 93 ? 23.508 -0.647 -22.276 1.00 92.44 93 HIS A O 1
ATOM 686 N N . HIS A 1 94 ? 23.861 0.397 -20.315 1.00 92.00 94 HIS A N 1
ATOM 687 C CA . HIS A 1 94 ? 23.152 1.615 -20.687 1.00 92.00 94 HIS A CA 1
ATOM 688 C C . HIS A 1 94 ? 23.680 2.242 -21.986 1.00 92.00 94 HIS A C 1
ATOM 690 O O . HIS A 1 94 ? 22.945 2.342 -22.975 1.00 92.00 94 HIS A O 1
ATOM 696 N N . ASP A 1 95 ? 24.975 2.550 -22.011 1.00 93.62 95 ASP A N 1
ATOM 697 C CA . ASP A 1 95 ? 25.618 3.256 -23.123 1.00 93.62 95 ASP A CA 1
ATOM 698 C C . ASP A 1 95 ? 25.617 2.449 -24.423 1.00 93.62 95 ASP A C 1
ATOM 700 O O . ASP A 1 95 ? 25.533 3.020 -25.506 1.00 93.62 95 ASP A O 1
ATOM 704 N N . LEU A 1 96 ? 25.657 1.116 -24.339 1.00 95.31 96 LEU A N 1
ATOM 705 C CA . LEU A 1 96 ? 25.600 0.256 -25.522 1.00 95.31 96 LEU A CA 1
ATOM 706 C C . LEU A 1 96 ? 24.177 0.108 -26.073 1.00 95.31 96 LEU A C 1
ATOM 708 O O . LEU A 1 96 ? 24.003 -0.017 -27.282 1.00 95.31 96 LEU A O 1
ATOM 712 N N . LYS A 1 97 ? 23.153 0.127 -25.212 1.00 94.44 97 LYS A N 1
ATOM 713 C CA . LYS A 1 97 ? 21.748 -0.053 -25.617 1.00 94.44 97 LYS A CA 1
ATOM 714 C C . LYS A 1 97 ? 21.159 1.176 -26.273 1.00 94.44 97 LYS A C 1
ATOM 716 O O . LYS A 1 97 ? 20.494 1.062 -27.299 1.00 94.44 97 LYS A O 1
ATOM 721 N N . LYS A 1 98 ? 21.383 2.343 -25.673 1.00 94.06 98 LYS A N 1
ATOM 722 C CA . LYS A 1 98 ? 20.777 3.605 -26.104 1.00 94.06 98 LYS A CA 1
ATOM 723 C C . LYS A 1 98 ? 20.917 3.875 -27.615 1.00 94.06 98 LYS A C 1
ATOM 725 O O . LYS A 1 98 ? 19.887 4.112 -28.250 1.00 94.06 98 LYS A O 1
ATOM 730 N N . PRO A 1 99 ? 22.110 3.783 -28.241 1.00 96.06 99 PRO A N 1
ATOM 731 C CA . PRO A 1 99 ? 22.241 4.008 -29.682 1.00 96.06 99 PRO A CA 1
ATOM 732 C C . PRO A 1 99 ? 21.527 2.951 -30.539 1.00 96.06 99 PRO A C 1
ATOM 734 O O . PRO A 1 99 ? 21.031 3.283 -31.614 1.00 96.06 99 PRO A O 1
ATOM 737 N N . LEU A 1 100 ? 21.432 1.702 -30.073 1.00 96.62 100 LEU A N 1
ATOM 738 C CA . LEU A 1 100 ? 20.742 0.622 -30.787 1.00 96.62 100 LEU A CA 1
ATOM 739 C C . LEU A 1 100 ? 19.226 0.844 -30.802 1.00 96.62 100 LEU A C 1
ATOM 741 O O . LEU A 1 100 ? 18.601 0.762 -31.860 1.00 96.62 100 LEU A O 1
ATOM 745 N N . LEU A 1 101 ? 18.651 1.200 -29.649 1.00 94.38 101 LEU A N 1
ATOM 746 C CA . LEU A 1 101 ? 17.224 1.506 -29.531 1.00 94.38 101 LEU A CA 1
ATOM 747 C C . LEU A 1 101 ? 16.850 2.742 -30.362 1.00 94.38 101 LEU A C 1
ATOM 749 O O . LEU A 1 101 ? 15.861 2.712 -31.089 1.00 94.38 101 LEU A O 1
ATOM 753 N N . LEU A 1 102 ? 17.672 3.802 -30.335 1.00 94.00 102 LEU A N 1
ATOM 754 C CA . LEU A 1 102 ? 17.484 4.997 -31.175 1.00 94.00 102 LEU A CA 1
ATOM 755 C C . LEU A 1 102 ? 17.514 4.682 -32.677 1.00 94.00 102 LEU A C 1
ATOM 757 O O . LEU A 1 102 ? 16.813 5.323 -33.458 1.00 94.00 102 LEU A O 1
ATOM 761 N N . ALA A 1 103 ? 18.301 3.685 -33.085 1.00 95.06 103 ALA A N 1
ATOM 762 C CA . ALA A 1 103 ? 18.348 3.196 -34.461 1.00 95.06 103 ALA A CA 1
ATOM 763 C C . ALA A 1 103 ? 17.261 2.158 -34.786 1.00 95.06 103 ALA A C 1
ATOM 765 O O . ALA A 1 103 ? 17.301 1.538 -35.850 1.00 95.06 103 ALA A O 1
ATOM 766 N N . LYS A 1 104 ? 16.283 1.984 -33.890 1.00 94.88 104 LYS A N 1
ATOM 767 C CA . LYS A 1 104 ? 15.155 1.060 -34.027 1.00 94.88 104 LYS A CA 1
ATOM 768 C C . LYS A 1 104 ? 15.578 -0.405 -34.189 1.00 94.88 104 LYS A C 1
ATOM 770 O O . LYS A 1 104 ? 14.959 -1.152 -34.945 1.00 94.88 104 LYS A O 1
ATOM 775 N N . LYS A 1 105 ? 16.640 -0.817 -33.493 1.00 95.00 105 LYS A N 1
ATOM 776 C CA . LYS A 1 105 ? 17.033 -2.226 -33.384 1.00 95.00 105 LYS A CA 1
ATOM 777 C C . LYS A 1 105 ? 16.369 -2.856 -32.167 1.00 95.00 105 LYS A C 1
ATOM 779 O O . LYS A 1 105 ? 16.358 -2.255 -31.093 1.00 95.00 105 LYS A O 1
ATOM 784 N N . ASP A 1 106 ? 15.880 -4.081 -32.329 1.00 94.12 106 ASP A N 1
ATOM 785 C CA . ASP A 1 106 ? 15.530 -4.923 -31.187 1.00 94.12 106 ASP A CA 1
ATOM 786 C C . ASP A 1 106 ? 16.809 -5.234 -30.396 1.00 94.12 106 ASP A C 1
ATOM 788 O O . ASP A 1 106 ? 17.887 -5.435 -30.965 1.00 94.12 106 ASP A O 1
ATOM 792 N N . VAL A 1 107 ? 16.709 -5.265 -29.072 1.00 94.38 107 VAL A N 1
ATOM 793 C CA . VAL A 1 107 ? 17.863 -5.450 -28.189 1.00 94.38 107 VAL A CA 1
ATOM 794 C C . VAL A 1 107 ? 17.633 -6.635 -27.275 1.00 94.38 107 VAL A C 1
ATOM 796 O O . VAL A 1 107 ? 16.608 -6.737 -26.608 1.00 94.38 107 VAL A O 1
ATOM 799 N N . PHE A 1 108 ? 18.641 -7.493 -27.194 1.00 93.50 108 PHE A N 1
ATOM 800 C CA . PHE A 1 108 ? 18.710 -8.612 -26.271 1.00 93.50 108 PHE A CA 1
ATOM 801 C C . PHE A 1 108 ? 19.880 -8.374 -25.320 1.00 93.50 108 PHE A C 1
ATOM 803 O O . PHE A 1 108 ? 21.006 -8.183 -25.770 1.00 93.50 108 PHE A O 1
ATOM 810 N N . VAL A 1 109 ? 19.655 -8.341 -24.013 1.00 91.56 109 VAL A N 1
ATOM 811 C CA . VAL A 1 109 ? 20.699 -7.949 -23.054 1.00 91.56 109 VAL A CA 1
ATOM 812 C C . VAL A 1 109 ? 20.693 -8.844 -21.831 1.00 91.56 109 VAL A C 1
ATOM 814 O O . VAL A 1 109 ? 19.636 -9.227 -21.332 1.00 91.56 109 VAL A O 1
ATOM 817 N N . GLU A 1 110 ? 21.891 -9.168 -21.354 1.00 88.56 110 GLU A N 1
ATOM 818 C CA . GLU A 1 110 ? 22.077 -9.941 -20.130 1.00 88.56 110 GLU A CA 1
ATOM 819 C C . GLU A 1 110 ? 21.463 -9.243 -18.917 1.00 88.56 110 GLU A C 1
ATOM 821 O O . GLU A 1 110 ? 21.457 -8.015 -18.802 1.00 88.56 110 GLU A O 1
ATOM 826 N N . TRP A 1 111 ? 20.965 -10.041 -17.981 1.00 81.12 111 TRP A N 1
ATOM 827 C CA . TRP A 1 111 ? 20.575 -9.557 -16.666 1.00 81.12 111 TRP A CA 1
ATOM 828 C C . TRP A 1 111 ? 21.811 -9.262 -15.795 1.00 81.12 111 TRP A C 1
ATOM 830 O O . TRP A 1 111 ? 22.787 -10.018 -15.839 1.00 81.12 111 TRP A O 1
ATOM 840 N N . PRO A 1 112 ? 21.772 -8.245 -14.910 1.00 80.31 112 PRO A N 1
ATOM 841 C CA . PRO A 1 112 ? 20.799 -7.155 -14.764 1.00 80.31 112 PRO A CA 1
ATOM 842 C C . PRO A 1 112 ? 20.690 -6.221 -15.967 1.00 80.31 112 PRO A C 1
ATOM 844 O O . PRO A 1 112 ? 21.684 -5.929 -16.629 1.00 80.31 112 PRO A O 1
ATOM 847 N N . LEU A 1 113 ? 19.486 -5.686 -16.209 1.00 80.88 113 LEU A N 1
ATOM 848 C CA . LEU A 1 113 ? 19.261 -4.829 -17.372 1.00 80.88 113 LEU A CA 1
ATOM 849 C C . LEU A 1 113 ? 20.177 -3.589 -17.352 1.00 80.88 113 LEU A C 1
ATOM 851 O O . LEU A 1 113 ? 20.782 -3.287 -18.375 1.00 80.88 113 LEU A O 1
ATOM 855 N N . THR A 1 114 ? 20.318 -2.892 -16.228 1.00 83.69 114 THR A N 1
ATOM 856 C CA . THR A 1 114 ? 21.149 -1.677 -16.065 1.00 83.69 114 THR A CA 1
ATOM 857 C C . THR A 1 114 ? 21.786 -1.624 -14.684 1.00 83.69 114 THR A C 1
ATOM 859 O O . THR A 1 114 ? 21.473 -2.451 -13.824 1.00 83.69 114 THR A O 1
ATOM 862 N N . ALA A 1 115 ? 22.685 -0.656 -14.465 1.00 80.88 115 ALA A N 1
ATOM 863 C CA . ALA A 1 115 ? 23.353 -0.516 -13.178 1.00 80.88 115 ALA A CA 1
ATOM 864 C C . ALA A 1 115 ? 22.395 -0.036 -12.070 1.00 80.88 115 ALA A C 1
ATOM 866 O O . ALA A 1 115 ? 22.572 -0.349 -10.893 1.00 80.88 115 ALA A O 1
ATOM 867 N N . ASN A 1 116 ? 21.367 0.724 -12.448 1.00 75.06 116 ASN A N 1
ATOM 868 C CA . ASN A 1 116 ? 20.374 1.294 -11.546 1.00 75.06 116 ASN A CA 1
ATOM 869 C C . ASN A 1 116 ? 19.009 1.455 -12.240 1.00 75.06 116 ASN A C 1
ATOM 871 O O . ASN A 1 116 ? 18.887 1.301 -13.458 1.00 75.06 116 ASN A O 1
ATOM 875 N N . THR A 1 117 ? 17.985 1.767 -11.446 1.00 65.88 117 THR A N 1
ATOM 876 C CA . THR A 1 117 ? 16.595 1.916 -11.900 1.00 65.88 117 THR A CA 1
ATOM 877 C C . THR A 1 117 ? 16.397 3.073 -12.884 1.00 65.88 117 THR A C 1
ATOM 879 O O . THR A 1 117 ? 15.663 2.907 -13.847 1.00 65.88 117 THR A O 1
ATOM 882 N N . ALA A 1 118 ? 17.093 4.201 -12.717 1.00 68.94 118 ALA A N 1
ATOM 883 C CA . ALA A 1 118 ? 16.924 5.352 -13.609 1.00 68.94 118 ALA A CA 1
ATOM 884 C C . ALA A 1 118 ? 17.363 5.025 -15.050 1.00 68.94 118 ALA A C 1
ATOM 886 O O . ALA A 1 118 ? 16.643 5.291 -16.008 1.00 68.94 118 ALA A O 1
ATOM 887 N N . GLU A 1 119 ? 18.509 4.353 -15.206 1.00 78.81 119 GLU A N 1
ATOM 888 C CA . GLU A 1 119 ? 18.957 3.851 -16.512 1.00 78.81 119 GLU A CA 1
ATOM 889 C C . GLU A 1 119 ? 17.987 2.811 -17.103 1.00 78.81 119 GLU A C 1
ATOM 891 O O . GLU A 1 119 ? 17.859 2.701 -18.323 1.00 78.81 119 GLU A O 1
ATOM 896 N N . TYR A 1 120 ? 17.351 1.992 -16.255 1.00 73.62 120 TYR A N 1
ATOM 897 C CA . TYR A 1 120 ? 16.382 0.976 -16.685 1.00 73.62 120 TYR A CA 1
ATOM 898 C C . TYR A 1 120 ? 15.157 1.645 -17.315 1.00 73.62 120 TYR A C 1
ATOM 900 O O . TYR A 1 120 ? 14.765 1.284 -18.425 1.00 73.62 120 TYR A O 1
ATOM 908 N N . GLU A 1 121 ? 14.592 2.625 -16.609 1.00 64.81 121 GLU A N 1
ATOM 909 C CA . GLU A 1 121 ? 13.394 3.370 -17.002 1.00 64.81 121 GLU A CA 1
ATOM 910 C C . GLU A 1 121 ? 13.627 4.132 -18.310 1.00 64.81 121 GLU A C 1
ATOM 912 O O . GLU A 1 121 ? 12.855 3.956 -19.254 1.00 64.81 121 GLU A O 1
ATOM 917 N N . GLU A 1 122 ? 14.753 4.848 -18.432 1.00 80.38 122 GLU A N 1
ATOM 918 C CA . GLU A 1 122 ? 15.116 5.565 -19.664 1.00 80.38 122 GLU A CA 1
ATOM 919 C C . GLU A 1 122 ? 15.094 4.640 -20.891 1.00 80.38 122 GLU A C 1
ATOM 921 O O . GLU A 1 122 ? 14.553 4.978 -21.947 1.00 80.38 122 GLU A O 1
ATOM 926 N N . LEU A 1 123 ? 15.679 3.447 -20.768 1.00 81.50 123 LEU A N 1
ATOM 927 C CA . LEU A 1 123 ? 15.770 2.512 -21.885 1.00 81.50 123 LEU A CA 1
ATOM 928 C C . LEU A 1 123 ? 14.451 1.800 -22.168 1.00 81.50 123 LEU A C 1
ATOM 930 O O . LEU A 1 123 ? 14.195 1.464 -23.325 1.00 81.50 123 LEU A O 1
ATOM 934 N N . ALA A 1 124 ? 13.623 1.571 -21.149 1.00 78.50 124 ALA A N 1
ATOM 935 C CA . ALA A 1 124 ? 12.282 1.028 -21.320 1.00 78.50 124 ALA A CA 1
ATOM 936 C C . ALA A 1 124 ? 11.372 1.998 -22.077 1.00 78.50 124 ALA A C 1
ATOM 938 O O . ALA A 1 124 ? 10.727 1.605 -23.053 1.00 78.50 124 ALA A O 1
ATOM 939 N N . ASP A 1 125 ? 11.392 3.276 -21.701 1.00 76.69 125 ASP A N 1
ATOM 940 C CA . ASP A 1 125 ? 10.647 4.325 -22.395 1.00 76.69 125 ASP A CA 1
ATOM 941 C C . ASP A 1 125 ? 11.153 4.521 -23.820 1.00 76.69 125 ASP A C 1
ATOM 943 O O . ASP A 1 125 ? 10.367 4.654 -24.765 1.00 76.69 125 ASP A O 1
ATOM 947 N N . LEU A 1 126 ? 12.474 4.484 -24.003 1.00 82.75 126 LEU A N 1
ATOM 948 C CA . LEU A 1 126 ? 13.081 4.577 -25.319 1.00 82.75 126 LEU A CA 1
ATOM 949 C C . LEU A 1 126 ? 12.660 3.403 -26.211 1.00 82.75 126 LEU A C 1
ATOM 951 O O . LEU A 1 126 ? 12.225 3.639 -27.338 1.00 82.75 126 LEU A O 1
ATOM 955 N N . ALA A 1 127 ? 12.721 2.165 -25.712 1.00 84.38 127 ALA A N 1
ATOM 956 C CA . ALA A 1 127 ? 12.286 0.984 -26.457 1.00 84.38 127 ALA A CA 1
ATOM 957 C C . ALA A 1 127 ? 10.811 1.092 -26.880 1.00 84.38 127 ALA A C 1
ATOM 959 O O . ALA A 1 127 ? 10.482 0.921 -28.057 1.00 84.38 127 ALA A O 1
ATOM 960 N N . LYS A 1 128 ? 9.943 1.503 -25.948 1.00 81.12 128 LYS A N 1
ATOM 961 C CA . LYS A 1 128 ? 8.516 1.729 -26.199 1.00 81.12 128 LYS A CA 1
ATOM 962 C C . LYS A 1 128 ? 8.274 2.828 -27.238 1.00 81.12 128 LYS A C 1
ATOM 964 O O . LYS A 1 128 ? 7.515 2.626 -28.183 1.00 81.12 128 LYS A O 1
ATOM 969 N N . SER A 1 129 ? 8.932 3.983 -27.104 1.00 79.50 129 SER A N 1
ATOM 970 C CA . SER A 1 129 ? 8.764 5.129 -28.018 1.00 79.50 129 SER A CA 1
ATOM 971 C C . SER A 1 129 ? 9.222 4.832 -29.449 1.00 79.50 129 SER A C 1
ATOM 973 O O . SER A 1 129 ? 8.667 5.372 -30.406 1.00 79.50 129 SER A O 1
ATOM 975 N N . GLN A 1 130 ? 10.215 3.953 -29.602 1.00 86.50 130 GLN A N 1
ATOM 976 C CA . GLN A 1 130 ? 10.728 3.517 -30.899 1.00 86.50 130 GLN A CA 1
ATOM 977 C C . GLN A 1 130 ? 9.995 2.288 -31.451 1.00 86.50 130 GLN A C 1
ATOM 979 O O . GLN A 1 130 ? 10.255 1.904 -32.593 1.00 86.50 130 GLN A O 1
ATOM 984 N N . ASN A 1 131 ? 9.054 1.719 -30.684 1.00 85.62 131 ASN A N 1
ATOM 985 C CA . ASN A 1 131 ? 8.327 0.493 -31.004 1.00 85.62 131 ASN A CA 1
ATOM 986 C C . ASN A 1 131 ? 9.281 -0.675 -31.324 1.00 85.62 131 ASN A C 1
ATOM 988 O O . ASN A 1 131 ? 9.130 -1.358 -32.339 1.00 85.62 131 ASN A O 1
ATOM 992 N N . VAL A 1 132 ? 10.288 -0.857 -30.465 1.00 88.56 132 VAL A N 1
ATOM 993 C CA . VAL A 1 132 ? 11.274 -1.944 -30.545 1.00 88.56 132 VAL A CA 1
ATOM 994 C C . VAL A 1 132 ? 11.212 -2.835 -29.319 1.00 88.56 132 VAL A C 1
ATOM 996 O O . VAL A 1 132 ? 10.885 -2.398 -28.218 1.00 88.56 132 VAL A O 1
ATOM 999 N N . LYS A 1 133 ? 11.574 -4.100 -29.502 1.00 86.38 133 LYS A N 1
ATOM 1000 C CA . LYS A 1 133 ? 11.579 -5.094 -28.435 1.00 86.38 133 LYS A CA 1
ATOM 1001 C C . LYS A 1 133 ? 12.883 -5.002 -27.653 1.00 86.38 133 LYS A C 1
ATOM 1003 O O . LYS A 1 133 ? 13.964 -5.208 -28.202 1.00 86.38 133 LYS A O 1
ATOM 1008 N N . GLY A 1 134 ? 12.774 -4.747 -26.354 1.00 86.12 134 GLY A N 1
ATOM 1009 C CA . GLY A 1 134 ? 13.864 -4.930 -25.400 1.00 86.12 134 GLY A CA 1
ATOM 1010 C C . GLY A 1 134 ? 13.656 -6.218 -24.611 1.00 86.12 134 GLY A C 1
ATOM 1011 O O . GLY A 1 134 ? 12.653 -6.343 -23.912 1.00 86.12 134 GLY A O 1
ATOM 1012 N N . ILE A 1 135 ? 14.582 -7.167 -24.725 1.00 87.62 135 ILE A N 1
ATOM 1013 C CA . ILE A 1 135 ? 14.527 -8.487 -24.085 1.00 87.62 135 ILE A CA 1
ATOM 1014 C C . ILE A 1 135 ? 15.616 -8.571 -23.028 1.00 87.62 135 ILE A C 1
ATOM 1016 O O . ILE A 1 135 ? 16.774 -8.248 -23.296 1.00 87.62 135 ILE A O 1
ATOM 1020 N N . VAL A 1 136 ? 15.242 -9.031 -21.836 1.00 84.75 136 VAL A N 1
ATOM 1021 C CA . VAL A 1 136 ? 16.167 -9.237 -20.719 1.00 84.75 136 VAL A CA 1
ATOM 1022 C C . VAL A 1 136 ? 16.405 -10.730 -20.511 1.00 84.75 136 VAL A C 1
ATOM 1024 O O . VAL A 1 136 ? 15.483 -11.481 -20.176 1.00 84.75 136 VAL A O 1
ATOM 1027 N N . GLU A 1 137 ? 17.653 -11.154 -20.686 1.00 82.75 137 GLU A N 1
ATOM 1028 C CA . GLU A 1 137 ? 18.058 -12.551 -20.582 1.00 82.75 137 GLU A CA 1
ATOM 1029 C C . GLU A 1 137 ? 18.181 -12.978 -19.123 1.00 82.75 137 GLU A C 1
ATOM 1031 O O . GLU A 1 137 ? 19.154 -12.682 -18.432 1.00 82.75 137 GLU A O 1
ATOM 1036 N N . THR A 1 138 ? 17.166 -13.690 -18.643 1.00 72.69 138 THR A N 1
ATOM 1037 C CA . THR A 1 138 ? 17.107 -14.208 -17.268 1.00 72.69 138 THR A CA 1
ATOM 1038 C C . THR A 1 138 ? 17.374 -15.713 -17.189 1.00 72.69 138 THR A C 1
ATOM 1040 O O . THR A 1 138 ? 17.436 -16.247 -16.083 1.00 72.69 138 THR A O 1
ATOM 1043 N N . GLN A 1 139 ? 17.586 -16.382 -18.333 1.00 70.94 139 GLN A N 1
ATOM 1044 C CA . GLN A 1 139 ? 17.945 -17.795 -18.550 1.00 70.94 139 GLN A CA 1
ATOM 1045 C C . GLN A 1 139 ? 16.971 -18.868 -18.048 1.00 70.94 139 GLN A C 1
ATOM 1047 O O . GLN A 1 139 ? 16.885 -19.951 -18.627 1.00 70.94 139 GLN A O 1
ATOM 1052 N N . ALA A 1 140 ? 16.249 -18.599 -16.962 1.00 69.88 140 ALA A N 1
ATOM 1053 C CA . ALA A 1 140 ? 15.376 -19.557 -16.300 1.00 69.88 140 ALA A CA 1
ATOM 1054 C C . ALA A 1 140 ? 13.927 -19.488 -16.799 1.00 69.88 140 ALA A C 1
ATOM 1056 O O . ALA A 1 140 ? 13.233 -20.498 -16.764 1.00 69.88 140 ALA A O 1
ATOM 1057 N N . ARG A 1 141 ? 13.460 -18.334 -17.296 1.00 73.75 141 ARG A N 1
ATOM 1058 C CA . ARG A 1 141 ? 12.036 -18.109 -17.615 1.00 73.75 141 ARG A CA 1
ATOM 1059 C C . ARG A 1 141 ? 11.503 -19.032 -18.720 1.00 73.75 141 ARG A C 1
ATOM 1061 O O . ARG A 1 141 ? 10.363 -19.477 -18.642 1.00 73.75 141 ARG A O 1
ATOM 1068 N N . ALA A 1 142 ? 12.348 -19.375 -19.693 1.00 75.88 142 ALA A N 1
ATOM 1069 C CA . ALA A 1 142 ? 12.038 -20.337 -20.750 1.00 75.88 142 ALA A CA 1
ATOM 1070 C C . ALA A 1 142 ? 12.445 -21.784 -20.401 1.00 75.88 142 ALA A C 1
ATOM 1072 O O . ALA A 1 142 ? 12.284 -22.684 -21.224 1.00 75.88 142 ALA A O 1
ATOM 1073 N N . ASN A 1 143 ? 12.996 -22.037 -19.205 1.00 75.88 143 ASN A N 1
ATOM 1074 C CA . ASN A 1 143 ? 13.319 -23.394 -18.774 1.00 75.88 143 ASN A CA 1
ATOM 1075 C C . ASN A 1 143 ? 12.006 -24.177 -18.602 1.00 75.88 143 ASN A C 1
ATOM 1077 O O . ASN A 1 143 ? 11.150 -23.742 -17.828 1.00 75.88 143 ASN A O 1
ATOM 1081 N N . PRO A 1 144 ? 11.836 -25.336 -19.261 1.00 73.88 144 PRO A N 1
ATOM 1082 C CA . PRO A 1 144 ? 10.578 -26.064 -19.188 1.00 73.88 144 PRO A CA 1
ATOM 1083 C C . PRO A 1 144 ? 10.211 -26.502 -17.764 1.00 73.88 144 PRO A C 1
ATOM 1085 O O . PRO A 1 144 ? 9.031 -26.626 -17.460 1.00 73.88 144 PRO A O 1
ATOM 1088 N N . LEU A 1 145 ? 11.190 -26.673 -16.866 1.00 71.25 145 LEU A N 1
ATOM 1089 C CA . LEU A 1 145 ? 10.933 -26.916 -15.446 1.00 71.25 145 LEU A CA 1
ATOM 1090 C C . LEU A 1 145 ? 10.241 -25.715 -14.788 1.00 71.25 145 LEU A C 1
ATOM 1092 O O . LEU A 1 145 ? 9.237 -25.886 -14.107 1.00 71.25 145 LEU A O 1
ATOM 1096 N N . VAL A 1 146 ? 10.737 -24.500 -15.027 1.00 71.94 146 VAL A N 1
ATOM 1097 C CA . VAL A 1 146 ? 10.154 -23.262 -14.482 1.00 71.94 146 VAL A CA 1
ATOM 1098 C C . VAL A 1 146 ? 8.763 -23.030 -15.063 1.00 71.94 146 VAL A C 1
ATOM 1100 O O . VAL A 1 146 ? 7.820 -22.790 -14.313 1.00 71.94 146 VAL A O 1
ATOM 1103 N N . VAL A 1 147 ? 8.610 -23.197 -16.380 1.00 74.56 147 VAL A N 1
ATOM 1104 C CA . VAL A 1 147 ? 7.303 -23.130 -17.051 1.00 74.56 147 VAL A CA 1
ATOM 1105 C C . VAL A 1 147 ? 6.345 -24.153 -16.446 1.00 74.56 147 VAL A C 1
ATOM 1107 O O . VAL A 1 147 ? 5.220 -23.806 -16.100 1.00 74.56 147 VAL A O 1
ATOM 1110 N N . LYS A 1 148 ? 6.796 -25.396 -16.237 1.00 72.88 148 LYS A N 1
ATOM 1111 C CA . LYS A 1 148 ? 5.943 -26.446 -15.690 1.00 72.88 148 LYS A CA 1
ATOM 1112 C C . LYS A 1 148 ? 5.517 -26.154 -14.265 1.00 72.88 148 LYS A C 1
ATOM 1114 O O . LYS A 1 148 ? 4.353 -26.345 -13.936 1.00 72.88 148 LYS A O 1
ATOM 1119 N N . ILE A 1 149 ? 6.425 -25.705 -13.403 1.00 71.81 149 ILE A N 1
ATOM 1120 C CA . ILE A 1 149 ? 6.035 -25.393 -12.030 1.00 71.81 149 ILE A CA 1
ATOM 1121 C C . ILE A 1 149 ? 5.074 -24.199 -12.032 1.00 71.81 149 ILE A C 1
ATOM 1123 O O . ILE A 1 149 ? 4.105 -24.216 -11.275 1.00 71.81 149 ILE A O 1
ATOM 1127 N N . LYS A 1 150 ? 5.258 -23.219 -12.928 1.00 70.19 150 LYS A N 1
ATOM 1128 C CA . LYS A 1 150 ? 4.305 -22.118 -13.072 1.00 70.19 150 LYS A CA 1
ATOM 1129 C C . LYS A 1 150 ? 2.928 -22.621 -13.504 1.00 70.19 150 LYS A C 1
ATOM 1131 O O . LYS A 1 150 ? 1.948 -22.278 -12.860 1.00 70.19 150 LYS A O 1
ATOM 1136 N N . GLU A 1 151 ? 2.845 -23.535 -14.472 1.00 72.69 151 GLU A N 1
ATOM 1137 C CA . GLU A 1 151 ? 1.583 -24.212 -14.810 1.00 72.69 151 GLU A CA 1
ATOM 1138 C C . GLU A 1 151 ? 0.962 -24.937 -13.603 1.00 72.69 151 GLU A C 1
ATOM 1140 O O . GLU A 1 151 ? -0.258 -24.958 -13.448 1.00 72.69 151 GLU A O 1
ATOM 1145 N N . LEU A 1 152 ? 1.768 -25.564 -12.739 1.00 70.81 152 LEU A N 1
ATOM 1146 C CA . LEU A 1 152 ? 1.271 -26.243 -11.537 1.00 70.81 152 LEU A CA 1
ATOM 1147 C C . LEU A 1 152 ? 0.705 -25.263 -10.502 1.00 70.81 152 LEU A C 1
ATOM 1149 O O . LEU A 1 152 ? -0.298 -25.582 -9.865 1.00 70.81 152 LEU A O 1
ATOM 1153 N N . ILE A 1 153 ? 1.325 -24.094 -10.343 1.00 69.69 153 ILE A N 1
ATOM 1154 C CA . ILE A 1 153 ? 0.812 -23.011 -9.495 1.00 69.69 153 ILE A CA 1
ATOM 1155 C C . ILE A 1 153 ? -0.467 -22.437 -10.104 1.00 69.69 153 ILE A C 1
ATOM 1157 O O . ILE A 1 153 ? -1.499 -22.399 -9.439 1.00 69.69 153 ILE A O 1
ATOM 1161 N N . ASP A 1 154 ? -0.427 -22.067 -11.383 1.00 66.56 154 ASP A N 1
ATOM 1162 C CA . ASP A 1 154 ? -1.538 -21.423 -12.085 1.00 66.56 154 ASP A CA 1
ATOM 1163 C C . ASP A 1 154 ? -2.759 -22.364 -12.193 1.00 66.56 154 ASP A C 1
ATOM 1165 O O . ASP A 1 154 ? -3.903 -21.923 -12.113 1.00 66.56 154 ASP A O 1
ATOM 1169 N N . SER A 1 155 ? -2.539 -23.682 -12.301 1.00 72.56 155 SER A N 1
ATOM 1170 C CA . SER A 1 155 ? -3.609 -24.698 -12.261 1.00 72.56 155 SER A CA 1
ATOM 1171 C C . SER A 1 155 ? -4.141 -25.000 -10.854 1.00 72.56 155 SER A C 1
ATOM 1173 O O . SER A 1 155 ? -5.060 -25.808 -10.710 1.00 72.56 155 SER A O 1
ATOM 1175 N N . GLY A 1 156 ? -3.562 -24.403 -9.809 1.00 64.19 156 GLY A N 1
ATOM 1176 C CA . GLY A 1 156 ? -3.925 -24.644 -8.412 1.00 64.19 156 GLY A CA 1
ATOM 1177 C C . GLY A 1 156 ? -3.503 -26.017 -7.875 1.00 64.19 156 GLY A C 1
ATOM 1178 O O . GLY A 1 156 ? -3.915 -26.399 -6.780 1.00 64.19 156 GLY A O 1
ATOM 1179 N N . ARG A 1 157 ? -2.682 -26.778 -8.619 1.00 63.66 157 ARG A N 1
ATOM 1180 C CA . ARG A 1 157 ? -2.092 -28.041 -8.134 1.00 63.66 157 ARG A CA 1
ATOM 1181 C C . ARG A 1 157 ? -1.087 -27.799 -7.013 1.00 63.66 157 ARG A C 1
ATOM 1183 O O . ARG A 1 157 ? -0.968 -28.632 -6.118 1.00 63.66 157 ARG A O 1
ATOM 1190 N N . ILE A 1 158 ? -0.364 -26.686 -7.085 1.00 62.12 158 ILE A N 1
ATOM 1191 C CA . ILE A 1 158 ? 0.373 -26.104 -5.967 1.00 62.12 158 ILE A CA 1
ATOM 1192 C C . ILE A 1 158 ? -0.524 -24.987 -5.430 1.00 62.12 158 ILE A C 1
ATOM 1194 O O . ILE A 1 158 ? -0.932 -24.109 -6.187 1.00 62.12 158 ILE A O 1
ATOM 1198 N N . ALA A 1 159 ? -0.891 -25.058 -4.148 1.00 55.38 159 ALA A N 1
ATOM 1199 C CA . ALA A 1 159 ? -1.702 -24.025 -3.505 1.00 55.38 159 ALA A CA 1
ATOM 1200 C C . ALA A 1 159 ? -0.991 -22.657 -3.538 1.00 55.38 159 ALA A C 1
ATOM 1202 O O . ALA A 1 159 ? 0.189 -22.568 -3.874 1.00 55.38 159 ALA A O 1
ATOM 1203 N N . THR A 1 160 ? -1.696 -21.589 -3.159 1.00 55.16 160 THR A N 1
ATOM 1204 C CA . THR A 1 160 ? -1.135 -20.231 -3.118 1.00 55.16 160 THR A CA 1
ATOM 1205 C C . THR A 1 160 ? 0.207 -20.203 -2.382 1.00 55.16 160 THR A C 1
ATOM 1207 O O . THR A 1 160 ? 0.292 -20.568 -1.209 1.00 55.16 160 THR A O 1
ATOM 1210 N N . VAL A 1 161 ? 1.255 -19.758 -3.075 1.00 56.78 161 VAL A N 1
ATOM 1211 C CA . VAL A 1 161 ? 2.597 -19.612 -2.504 1.00 56.78 161 VAL A CA 1
ATOM 1212 C C . VAL A 1 161 ? 2.586 -18.422 -1.542 1.00 56.78 161 VAL A C 1
ATOM 1214 O O . VAL A 1 161 ? 2.440 -17.283 -1.971 1.00 56.78 161 VAL A O 1
ATOM 1217 N N . LEU A 1 162 ? 2.707 -18.683 -0.237 1.00 48.28 162 LEU A N 1
ATOM 1218 C CA . LEU A 1 162 ? 2.663 -17.644 0.807 1.00 48.28 162 LEU A CA 1
ATOM 1219 C C . LEU A 1 162 ? 4.040 -17.045 1.126 1.00 48.28 162 LEU A C 1
ATOM 1221 O O . LEU A 1 162 ? 4.137 -15.922 1.608 1.00 48.28 162 LEU A O 1
ATOM 1225 N N . SER A 1 163 ? 5.108 -17.804 0.888 1.00 45.72 163 SER A N 1
ATOM 1226 C CA . SER A 1 163 ? 6.487 -17.397 1.157 1.00 45.72 163 SER A CA 1
ATOM 1227 C C . SER A 1 163 ? 7.449 -18.237 0.325 1.00 45.72 163 SER A C 1
ATOM 1229 O O . SER A 1 163 ? 7.180 -19.418 0.113 1.00 45.72 163 SER A O 1
ATOM 1231 N N . PHE A 1 164 ? 8.589 -17.669 -0.064 1.00 51.47 164 PHE A N 1
ATOM 1232 C CA . PHE A 1 164 ? 9.714 -18.409 -0.638 1.00 51.47 164 PHE A CA 1
ATOM 1233 C C . PHE A 1 164 ? 10.995 -18.062 0.126 1.00 51.47 164 PHE A C 1
ATOM 1235 O O . PHE A 1 164 ? 11.151 -16.941 0.611 1.00 51.47 164 PHE A O 1
ATOM 1242 N N . THR A 1 165 ? 11.917 -19.016 0.241 1.00 46.47 165 THR A N 1
ATOM 1243 C CA . THR A 1 165 ? 13.249 -18.777 0.812 1.00 46.47 165 THR A CA 1
ATOM 1244 C C . THR A 1 165 ? 14.301 -19.230 -0.188 1.00 46.47 165 THR A C 1
ATOM 1246 O O . THR A 1 165 ? 14.262 -20.354 -0.671 1.00 46.47 165 THR A O 1
ATOM 1249 N N . ALA A 1 166 ? 15.271 -18.366 -0.483 1.00 51.31 166 ALA A N 1
ATOM 1250 C CA . ALA A 1 166 ? 16.401 -18.694 -1.343 1.00 51.31 166 ALA A CA 1
ATOM 1251 C C . ALA A 1 166 ? 17.705 -18.505 -0.563 1.00 51.31 166 ALA A C 1
ATOM 1253 O O . ALA A 1 166 ? 17.969 -17.434 -0.020 1.00 51.31 166 ALA A O 1
ATOM 1254 N N . THR A 1 167 ? 18.516 -19.561 -0.494 1.00 51.09 167 THR A N 1
ATOM 1255 C CA . THR A 1 167 ? 19.836 -19.552 0.149 1.00 51.09 167 THR A CA 1
ATOM 1256 C C . THR A 1 167 ? 20.868 -20.032 -0.862 1.00 51.09 167 THR A C 1
ATOM 1258 O O . THR A 1 167 ? 20.711 -21.097 -1.452 1.00 51.09 167 THR A O 1
ATOM 1261 N N . GLY A 1 168 ? 21.927 -19.252 -1.067 1.00 54.03 168 GLY A N 1
ATOM 1262 C CA . GLY A 1 168 ? 22.995 -19.573 -2.008 1.00 54.03 168 GLY A CA 1
ATOM 1263 C C . GLY A 1 168 ? 24.359 -19.180 -1.455 1.00 54.03 168 GLY A C 1
ATOM 1264 O O . GLY A 1 168 ? 24.476 -18.217 -0.700 1.00 54.03 168 GLY A O 1
ATOM 1265 N N . SER A 1 169 ? 25.393 -19.929 -1.836 1.00 55.81 169 SER A N 1
ATOM 1266 C CA . SER A 1 169 ? 26.791 -19.599 -1.554 1.00 55.81 169 SER A CA 1
ATOM 1267 C C . SER A 1 169 ? 27.557 -19.529 -2.869 1.00 55.81 169 SER A C 1
ATOM 1269 O O . SER A 1 169 ? 27.576 -20.494 -3.631 1.00 55.81 169 SER A O 1
ATOM 1271 N N . PHE A 1 170 ? 28.168 -18.379 -3.150 1.00 57.78 170 PHE A N 1
ATOM 1272 C CA . PHE A 1 170 ? 28.839 -18.112 -4.421 1.00 57.78 170 PHE A CA 1
ATOM 1273 C C . PHE A 1 170 ? 30.351 -18.019 -4.202 1.00 57.78 170 PHE A C 1
ATOM 1275 O O . PHE A 1 170 ? 30.841 -17.144 -3.488 1.00 57.78 170 PHE A O 1
ATOM 1282 N N . MET A 1 171 ? 31.112 -18.921 -4.831 1.00 53.44 171 MET A N 1
ATOM 1283 C CA . MET A 1 171 ? 32.557 -19.081 -4.589 1.00 53.44 171 MET A CA 1
ATOM 1284 C C . MET A 1 171 ? 33.443 -17.926 -5.102 1.00 53.44 171 MET A C 1
ATOM 1286 O O . MET A 1 171 ? 34.655 -17.937 -4.887 1.00 53.44 171 MET A O 1
ATOM 1290 N N . SER A 1 172 ? 32.884 -16.934 -5.799 1.00 55.16 172 SER A N 1
ATOM 1291 C CA . SER A 1 172 ? 33.647 -15.941 -6.569 1.00 55.16 172 SER A CA 1
ATOM 1292 C C . SER A 1 172 ? 34.376 -14.883 -5.727 1.00 55.16 172 SER A C 1
ATOM 1294 O O . SER A 1 172 ? 35.348 -14.309 -6.216 1.00 55.16 172 SER A O 1
ATOM 1296 N N . VAL A 1 173 ? 33.975 -14.645 -4.471 1.00 52.84 173 VAL A N 1
ATOM 1297 C CA . VAL A 1 173 ? 34.449 -13.479 -3.686 1.00 52.84 173 VAL A CA 1
ATOM 1298 C C . VAL A 1 173 ? 35.235 -13.810 -2.419 1.00 52.84 173 VAL A C 1
ATOM 1300 O O . VAL A 1 173 ? 35.766 -12.909 -1.778 1.00 52.84 173 VAL A O 1
ATOM 1303 N N . MET A 1 174 ? 35.382 -15.087 -2.060 1.00 51.47 174 MET A N 1
ATOM 1304 C CA . MET A 1 174 ? 36.105 -15.495 -0.843 1.00 51.47 174 MET A CA 1
ATOM 1305 C C . MET A 1 174 ? 37.632 -15.530 -1.033 1.00 51.47 174 MET A C 1
ATOM 1307 O O . MET A 1 174 ? 38.309 -16.443 -0.563 1.00 51.47 174 MET A O 1
ATOM 1311 N N . ARG A 1 175 ? 38.198 -14.556 -1.759 1.00 61.53 175 ARG A N 1
ATOM 1312 C CA . ARG A 1 175 ? 39.649 -14.425 -1.964 1.00 61.53 175 ARG A CA 1
ATOM 1313 C C . ARG A 1 175 ? 40.171 -13.162 -1.271 1.00 61.53 175 ARG A C 1
ATOM 1315 O O . ARG A 1 175 ? 39.511 -12.132 -1.351 1.00 61.53 175 ARG A O 1
ATOM 1322 N N . PRO A 1 176 ? 41.388 -13.180 -0.691 1.00 62.03 176 PRO A N 1
ATOM 1323 C CA . PRO A 1 176 ? 42.002 -11.988 -0.088 1.00 62.03 176 PRO A CA 1
ATOM 1324 C C . PRO A 1 176 ? 42.196 -10.813 -1.063 1.00 62.03 176 PRO A C 1
ATOM 1326 O O . PRO A 1 176 ? 42.354 -9.674 -0.638 1.00 62.03 176 PRO A O 1
ATOM 1329 N N . LYS A 1 177 ? 42.207 -11.087 -2.375 1.00 71.50 177 LYS A N 1
ATOM 1330 C CA . LYS A 1 177 ? 42.292 -10.091 -3.445 1.00 71.50 177 LYS A CA 1
ATOM 1331 C C . LYS A 1 177 ? 41.336 -10.465 -4.576 1.00 71.50 177 LYS A C 1
ATOM 1333 O O . LYS A 1 177 ? 41.402 -11.581 -5.095 1.00 71.50 177 LYS A O 1
ATOM 1338 N N . VAL A 1 178 ? 40.488 -9.520 -4.971 1.00 73.25 178 VAL A N 1
ATOM 1339 C CA . VAL A 1 178 ? 39.573 -9.653 -6.113 1.00 73.25 178 VAL A CA 1
ATOM 1340 C C . VAL A 1 178 ? 40.335 -9.309 -7.405 1.00 73.25 178 VAL A C 1
ATOM 1342 O O . VAL A 1 178 ? 40.922 -8.228 -7.472 1.00 73.25 178 VAL A O 1
ATOM 1345 N N . PRO A 1 179 ? 40.390 -10.201 -8.414 1.00 74.38 179 PRO A N 1
ATOM 1346 C CA . PRO A 1 179 ? 40.978 -9.896 -9.720 1.00 74.38 179 PRO A CA 1
ATOM 1347 C C . PRO A 1 179 ? 40.249 -8.756 -10.443 1.00 74.38 179 PRO A C 1
ATOM 1349 O O . PRO A 1 179 ? 39.021 -8.693 -10.405 1.00 74.38 179 PRO A O 1
ATOM 1352 N N . ASP A 1 180 ? 40.990 -7.921 -11.177 1.00 77.75 180 ASP A N 1
ATOM 1353 C CA . ASP A 1 180 ? 40.438 -6.750 -11.879 1.00 77.75 180 ASP A CA 1
ATOM 1354 C C . ASP A 1 180 ? 39.226 -7.059 -12.788 1.00 77.75 180 ASP A C 1
ATOM 1356 O O . ASP A 1 180 ? 38.248 -6.313 -12.709 1.00 77.75 180 ASP A O 1
ATOM 1360 N N . PRO A 1 181 ? 39.189 -8.164 -13.572 1.00 75.06 181 PRO A N 1
ATOM 1361 C CA . PRO A 1 181 ? 38.044 -8.471 -14.441 1.00 75.06 181 PRO A CA 1
ATOM 1362 C C . PRO A 1 181 ? 36.715 -8.694 -13.707 1.00 75.06 181 PRO A C 1
ATOM 1364 O O . PRO A 1 181 ? 35.657 -8.534 -14.308 1.00 75.06 181 PRO A O 1
ATOM 1367 N N . ILE A 1 182 ? 36.758 -9.057 -12.420 1.00 76.56 182 ILE A N 1
ATOM 1368 C CA . ILE A 1 182 ? 35.566 -9.314 -11.597 1.00 76.56 182 ILE A CA 1
ATOM 1369 C C . ILE A 1 182 ? 35.413 -8.313 -10.450 1.00 76.56 182 ILE A C 1
ATOM 1371 O O . ILE A 1 182 ? 34.560 -8.493 -9.584 1.00 76.56 182 ILE A O 1
ATOM 1375 N N . LYS A 1 183 ? 36.212 -7.240 -10.442 1.00 79.88 183 LYS A N 1
ATOM 1376 C CA . LYS A 1 183 ? 36.158 -6.196 -9.413 1.00 79.88 183 LYS A CA 1
ATOM 1377 C C . LYS A 1 183 ? 34.788 -5.513 -9.342 1.00 79.88 183 LYS A C 1
ATOM 1379 O O . LYS A 1 183 ? 34.377 -5.109 -8.262 1.00 79.88 183 LYS A O 1
ATOM 1384 N N . TYR A 1 184 ? 34.060 -5.442 -10.457 1.00 81.12 184 TYR A N 1
ATOM 1385 C CA . TYR A 1 184 ? 32.710 -4.875 -10.488 1.00 81.12 184 TYR A CA 1
ATOM 1386 C C . TYR A 1 184 ? 31.728 -5.635 -9.575 1.00 81.12 184 TYR A C 1
ATOM 1388 O O . TYR A 1 184 ? 30.880 -5.006 -8.959 1.00 81.12 184 TYR A O 1
ATOM 1396 N N . LEU A 1 185 ? 31.914 -6.949 -9.368 1.00 78.38 185 LEU A N 1
ATOM 1397 C CA . LEU A 1 185 ? 31.030 -7.766 -8.522 1.00 78.38 185 LEU A CA 1
ATOM 1398 C C . LEU A 1 185 ? 31.036 -7.374 -7.038 1.00 78.38 185 LEU A C 1
ATOM 1400 O O . LEU A 1 185 ? 30.128 -7.766 -6.305 1.00 78.38 185 LEU A O 1
ATOM 1404 N N . VAL A 1 186 ? 32.065 -6.649 -6.586 1.00 79.00 186 VAL A N 1
ATOM 1405 C CA . VAL A 1 186 ? 32.175 -6.133 -5.209 1.00 79.00 186 VAL A CA 1
ATOM 1406 C C . VAL A 1 186 ? 31.926 -4.634 -5.108 1.00 79.00 186 VAL A C 1
ATOM 1408 O O . VAL A 1 186 ? 31.940 -4.087 -4.008 1.00 79.00 186 VAL A O 1
ATOM 1411 N N . ASP A 1 187 ? 31.702 -3.972 -6.239 1.00 80.50 187 ASP A N 1
ATOM 1412 C CA . ASP A 1 187 ? 31.311 -2.575 -6.286 1.00 80.50 187 ASP A CA 1
ATOM 1413 C C . ASP A 1 187 ? 29.783 -2.486 -6.285 1.00 80.50 187 ASP A C 1
ATOM 1415 O O . ASP A 1 187 ? 29.117 -2.941 -7.220 1.00 80.50 187 ASP A O 1
ATOM 1419 N N . LYS A 1 188 ? 29.230 -1.900 -5.218 1.00 74.69 188 LYS A N 1
ATOM 1420 C CA . LYS A 1 188 ? 27.782 -1.730 -5.056 1.00 74.69 188 LYS A CA 1
ATOM 1421 C C . LYS A 1 188 ? 27.175 -0.885 -6.180 1.00 74.69 188 LYS A C 1
ATOM 1423 O O . LYS A 1 188 ? 26.029 -1.121 -6.545 1.00 74.69 188 LYS A O 1
ATOM 1428 N N . ASP A 1 189 ? 27.944 0.059 -6.725 1.00 78.25 189 ASP A N 1
ATOM 1429 C CA . ASP A 1 189 ? 27.468 1.049 -7.693 1.00 78.25 189 ASP A CA 1
ATOM 1430 C C . ASP A 1 189 ? 27.576 0.548 -9.141 1.00 78.25 189 ASP A C 1
ATOM 1432 O O . ASP A 1 189 ? 27.071 1.182 -10.062 1.00 78.25 189 ASP A O 1
ATOM 1436 N N . SER A 1 190 ? 28.167 -0.632 -9.358 1.00 83.75 190 SER A N 1
ATOM 1437 C CA . SER A 1 190 ? 28.222 -1.254 -10.685 1.00 83.75 190 SER A CA 1
ATOM 1438 C C . SER A 1 190 ? 26.869 -1.805 -11.159 1.00 83.75 190 SER A C 1
ATOM 1440 O O . SER A 1 190 ? 26.720 -2.160 -12.330 1.00 83.75 190 SER A O 1
ATOM 1442 N N . GLY A 1 191 ? 25.927 -1.990 -10.226 1.00 78.25 191 GLY A N 1
ATOM 1443 C CA . GLY A 1 191 ? 24.656 -2.700 -10.401 1.00 78.25 191 GLY A CA 1
ATOM 1444 C C . GLY A 1 191 ? 24.760 -4.181 -10.774 1.00 78.25 191 GLY A C 1
ATOM 1445 O O . GLY A 1 191 ? 23.753 -4.885 -10.745 1.00 78.25 191 GLY A O 1
ATOM 1446 N N . GLY A 1 192 ? 25.959 -4.694 -11.057 1.00 81.75 192 GLY A N 1
ATOM 1447 C CA . GLY A 1 192 ? 26.242 -6.105 -11.289 1.00 81.75 192 GLY A CA 1
ATOM 1448 C C . GLY A 1 192 ? 27.045 -6.691 -10.138 1.00 81.75 192 GLY A C 1
ATOM 1449 O O . GLY A 1 192 ? 28.258 -6.544 -10.091 1.00 81.75 192 GLY A O 1
ATOM 1450 N N . ASN A 1 193 ? 26.386 -7.389 -9.220 1.00 79.81 193 ASN A N 1
ATOM 1451 C CA . ASN A 1 193 ? 27.021 -8.041 -8.077 1.00 79.81 193 ASN A CA 1
ATOM 1452 C C . ASN A 1 193 ? 26.341 -9.381 -7.779 1.00 79.81 193 ASN A C 1
ATOM 1454 O O . ASN A 1 193 ? 25.426 -9.794 -8.488 1.00 79.81 193 ASN A O 1
ATOM 1458 N N . ASN A 1 194 ? 26.774 -10.089 -6.734 1.00 73.69 194 ASN A N 1
ATOM 1459 C CA . ASN A 1 194 ? 26.203 -11.406 -6.447 1.00 73.69 194 ASN A CA 1
ATOM 1460 C C . ASN A 1 194 ? 24.704 -11.376 -6.110 1.00 73.69 194 ASN A C 1
ATOM 1462 O O . ASN A 1 194 ? 23.994 -12.333 -6.416 1.00 73.69 194 ASN A O 1
ATOM 1466 N N . LEU A 1 195 ? 24.231 -10.297 -5.483 1.00 69.81 195 LEU A N 1
ATOM 1467 C CA . LEU A 1 195 ? 22.819 -10.130 -5.163 1.00 69.81 195 LEU A CA 1
ATOM 1468 C C . LEU A 1 195 ? 22.022 -9.831 -6.436 1.00 69.81 195 LEU A C 1
ATOM 1470 O O . LEU A 1 195 ? 21.015 -10.475 -6.709 1.00 69.81 195 LEU A O 1
ATOM 1474 N N . THR A 1 196 ? 22.473 -8.878 -7.246 1.00 70.69 196 THR A N 1
ATOM 1475 C CA . THR A 1 196 ? 21.711 -8.470 -8.427 1.00 70.69 196 THR A CA 1
ATOM 1476 C C . THR A 1 196 ? 21.806 -9.489 -9.551 1.00 70.69 196 THR A C 1
ATOM 1478 O O . THR A 1 196 ? 20.782 -9.773 -10.146 1.00 70.69 196 THR A O 1
ATOM 1481 N N . ILE A 1 197 ? 22.965 -10.100 -9.809 1.00 75.44 197 ILE A N 1
ATOM 1482 C CA . ILE A 1 197 ? 23.135 -11.128 -10.847 1.00 75.44 197 ILE A CA 1
ATOM 1483 C C . ILE A 1 197 ? 22.583 -12.464 -10.349 1.00 75.44 197 ILE A C 1
ATOM 1485 O O . ILE A 1 197 ? 21.507 -12.879 -10.769 1.00 75.44 197 ILE A O 1
ATOM 1489 N N . PHE A 1 198 ? 23.284 -13.141 -9.434 1.00 71.31 198 PHE A N 1
ATOM 1490 C CA . PHE A 1 198 ? 22.964 -14.535 -9.115 1.00 71.31 198 PHE A CA 1
ATOM 1491 C C . PHE A 1 198 ? 21.636 -14.687 -8.376 1.00 71.31 198 PHE A C 1
ATOM 1493 O O . PHE A 1 198 ? 20.836 -15.533 -8.759 1.00 71.31 198 PHE A O 1
ATOM 1500 N N . TYR A 1 199 ? 21.382 -13.872 -7.348 1.00 64.38 199 TYR A N 1
ATOM 1501 C CA . TYR A 1 199 ? 20.095 -13.924 -6.648 1.00 64.38 199 TYR A CA 1
ATOM 1502 C C . TYR A 1 199 ? 18.959 -13.332 -7.498 1.00 64.38 199 TYR A C 1
ATOM 1504 O O . TYR A 1 199 ? 17.867 -13.890 -7.508 1.00 64.38 199 TYR A O 1
ATOM 1512 N N . GLY A 1 200 ? 19.205 -12.279 -8.285 1.00 63.59 200 GLY A N 1
ATOM 1513 C CA . GLY A 1 200 ? 18.199 -11.722 -9.200 1.00 63.59 200 GLY A CA 1
ATOM 1514 C C . GLY A 1 200 ? 17.706 -12.708 -10.270 1.00 63.59 200 GLY A C 1
ATOM 1515 O O . GLY A 1 200 ? 16.515 -12.728 -10.581 1.00 63.59 200 GLY A O 1
ATOM 1516 N N . HIS A 1 201 ? 18.569 -13.604 -10.763 1.00 66.44 201 HIS A N 1
ATOM 1517 C CA . HIS A 1 201 ? 18.146 -14.710 -11.636 1.00 66.44 201 HIS A CA 1
ATOM 1518 C C . HIS A 1 201 ? 17.161 -15.681 -10.957 1.00 66.44 201 HIS A C 1
ATOM 1520 O O . HIS A 1 201 ? 16.409 -16.360 -11.655 1.00 66.44 201 HIS A O 1
ATOM 1526 N N . CYS A 1 202 ? 17.128 -15.736 -9.621 1.00 55.56 202 CYS A N 1
ATOM 1527 C CA . CYS A 1 202 ? 16.201 -16.568 -8.852 1.00 55.56 202 CYS A CA 1
ATOM 1528 C C . CYS A 1 202 ? 14.856 -15.886 -8.548 1.00 55.56 202 CYS A C 1
ATOM 1530 O O . CYS A 1 202 ? 13.937 -16.576 -8.125 1.00 55.56 202 CYS A O 1
ATOM 1532 N N . THR A 1 203 ? 14.720 -14.562 -8.709 1.00 49.78 203 THR A N 1
ATOM 1533 C CA . THR A 1 203 ? 13.522 -13.824 -8.251 1.00 49.78 203 THR A CA 1
ATOM 1534 C C . THR A 1 203 ? 12.569 -13.398 -9.363 1.00 49.78 203 THR A C 1
ATOM 1536 O O . THR A 1 203 ? 11.391 -13.190 -9.087 1.00 49.78 203 THR A O 1
ATOM 1539 N N . LYS A 1 204 ? 13.026 -13.299 -10.621 1.00 45.81 204 LYS A N 1
ATOM 1540 C CA . LYS A 1 204 ? 12.158 -12.991 -11.784 1.00 45.81 204 LYS A CA 1
ATOM 1541 C C . LYS A 1 204 ? 11.646 -14.224 -12.550 1.00 45.81 204 LYS A C 1
ATOM 1543 O O . LYS A 1 204 ? 11.013 -14.088 -13.596 1.00 45.81 204 LYS A O 1
ATOM 1548 N N . GLY A 1 205 ? 11.878 -15.415 -12.007 1.00 43.72 205 GLY A N 1
ATOM 1549 C CA . GLY A 1 205 ? 11.114 -16.625 -12.285 1.00 43.72 205 GLY A CA 1
ATOM 1550 C C . GLY A 1 205 ? 10.545 -17.091 -10.957 1.00 43.72 205 GLY A C 1
ATOM 1551 O O . GLY A 1 205 ? 11.291 -17.608 -10.134 1.00 43.72 205 GLY A O 1
ATOM 1552 N N . GLU A 1 206 ? 9.260 -16.825 -10.723 1.00 41.03 206 GLU A N 1
ATOM 1553 C CA . GLU A 1 206 ? 8.507 -17.385 -9.597 1.00 41.03 206 GLU A CA 1
ATOM 1554 C C . GLU A 1 206 ? 8.851 -18.874 -9.504 1.00 41.03 206 GLU A C 1
ATOM 1556 O O . GLU A 1 206 ? 8.719 -19.536 -10.529 1.00 41.03 206 GLU A O 1
ATOM 1561 N N . ILE A 1 207 ? 9.340 -19.345 -8.342 1.00 40.38 207 ILE A N 1
ATOM 1562 C CA . ILE A 1 207 ? 9.420 -20.739 -7.841 1.00 40.38 207 ILE A CA 1
ATOM 1563 C C . ILE A 1 207 ? 10.752 -21.072 -7.149 1.00 40.38 207 ILE A C 1
ATOM 1565 O O . ILE A 1 207 ? 11.844 -20.896 -7.683 1.00 40.38 207 ILE A O 1
ATOM 1569 N N . GLU A 1 208 ? 10.631 -21.666 -5.959 1.00 35.81 208 GLU A N 1
ATOM 1570 C CA . GLU A 1 208 ? 11.698 -22.359 -5.237 1.00 35.81 208 GLU A CA 1
ATOM 1571 C C . GLU A 1 208 ? 12.011 -23.715 -5.900 1.00 35.81 208 GLU A C 1
ATOM 1573 O O . GLU A 1 208 ? 11.144 -24.583 -6.003 1.00 35.81 208 GLU A O 1
ATOM 1578 N N . ILE A 1 209 ? 13.266 -23.928 -6.308 1.00 36.94 209 ILE A N 1
ATOM 1579 C CA . ILE A 1 209 ? 13.823 -25.272 -6.515 1.00 36.94 209 ILE A CA 1
ATOM 1580 C C . ILE A 1 209 ? 14.861 -25.479 -5.413 1.00 36.94 209 ILE A C 1
ATOM 1582 O O . ILE A 1 209 ? 15.830 -24.727 -5.303 1.00 36.94 209 ILE A O 1
ATOM 1586 N N . THR A 1 210 ? 14.622 -26.477 -4.566 1.00 27.83 210 THR A N 1
ATOM 1587 C CA . THR A 1 210 ? 15.465 -26.812 -3.418 1.00 27.83 210 THR A CA 1
ATOM 1588 C C . THR A 1 210 ? 16.886 -27.163 -3.863 1.00 27.83 210 THR A C 1
ATOM 1590 O O . THR A 1 210 ? 17.113 -27.960 -4.772 1.00 27.83 210 THR A O 1
ATOM 1593 N N . ALA A 1 211 ? 17.864 -26.518 -3.229 1.00 32.00 211 ALA A N 1
ATOM 1594 C CA . ALA A 1 211 ? 19.262 -26.575 -3.618 1.00 32.00 211 ALA A CA 1
ATOM 1595 C C . ALA A 1 211 ? 19.927 -27.914 -3.256 1.00 32.00 211 ALA A C 1
ATOM 1597 O O . ALA A 1 211 ? 20.175 -28.208 -2.089 1.00 32.00 211 ALA A O 1
ATOM 1598 N N . LEU A 1 212 ? 20.346 -28.643 -4.286 1.00 24.08 212 LEU A N 1
ATOM 1599 C CA . LEU A 1 212 ? 21.692 -29.201 -4.388 1.00 24.08 212 LEU A CA 1
ATOM 1600 C C . LEU A 1 212 ? 22.188 -28.780 -5.777 1.00 24.08 212 LEU A C 1
ATOM 1602 O O . LEU A 1 212 ? 21.580 -29.144 -6.773 1.00 24.08 212 LEU A O 1
ATOM 1606 N N . GLU A 1 213 ? 23.254 -27.975 -5.814 1.00 32.91 213 GLU A N 1
ATOM 1607 C CA . GLU A 1 213 ? 23.925 -27.459 -7.024 1.00 32.91 213 GLU A CA 1
ATOM 1608 C C . GLU A 1 213 ? 23.324 -26.196 -7.676 1.00 32.91 213 GLU A C 1
ATOM 1610 O O . GLU A 1 213 ? 22.909 -26.183 -8.834 1.00 32.91 213 GLU A O 1
ATOM 1615 N N . ILE A 1 214 ? 23.442 -25.047 -6.996 1.00 38.28 214 ILE A N 1
ATOM 1616 C CA . ILE A 1 214 ? 23.624 -23.779 -7.726 1.00 38.28 214 ILE A CA 1
ATOM 1617 C C . ILE A 1 214 ? 25.052 -23.764 -8.283 1.00 38.28 214 ILE A C 1
ATOM 1619 O O . ILE A 1 214 ? 25.949 -23.133 -7.736 1.00 38.28 214 ILE A O 1
ATOM 1623 N N . MET A 1 215 ? 25.248 -24.492 -9.377 1.00 32.75 215 MET A N 1
ATOM 1624 C CA . MET A 1 215 ? 26.266 -24.242 -10.392 1.00 32.75 215 MET A CA 1
ATOM 1625 C C . MET A 1 215 ? 25.671 -24.739 -11.714 1.00 32.75 215 MET A C 1
ATOM 1627 O O . MET A 1 215 ? 25.929 -25.860 -12.122 1.00 32.75 215 MET A O 1
ATOM 1631 N N . TRP A 1 216 ? 24.894 -23.877 -12.379 1.00 38.22 216 TRP A N 1
ATOM 1632 C CA . TRP A 1 216 ? 24.310 -24.098 -13.713 1.00 38.22 216 TRP A CA 1
ATOM 1633 C C . TRP A 1 216 ? 23.127 -25.084 -13.781 1.00 38.22 216 TRP A C 1
ATOM 1635 O O . TRP A 1 216 ? 23.294 -26.256 -14.077 1.00 38.22 216 TRP A O 1
ATOM 1645 N N . GLN A 1 217 ? 21.921 -24.530 -13.600 1.00 38.22 217 GLN A N 1
ATOM 1646 C CA . GLN A 1 217 ? 20.630 -24.986 -14.153 1.00 38.22 217 GLN A CA 1
ATOM 1647 C C . GLN A 1 217 ? 20.313 -26.501 -14.074 1.00 38.22 217 GLN A C 1
ATOM 1649 O O . GLN A 1 217 ? 20.700 -27.291 -14.930 1.00 38.22 217 GLN A O 1
ATOM 1654 N N . ILE A 1 218 ? 19.472 -26.876 -13.106 1.00 37.41 218 ILE A N 1
ATOM 1655 C CA . ILE A 1 218 ? 18.760 -28.168 -13.033 1.00 37.41 218 ILE A CA 1
ATOM 1656 C C . ILE A 1 218 ? 17.783 -28.267 -14.242 1.00 37.41 218 ILE A C 1
ATOM 1658 O O . ILE A 1 218 ? 17.084 -27.294 -14.531 1.00 37.41 218 ILE A O 1
ATOM 1662 N N . ALA A 1 219 ? 17.670 -29.353 -15.024 1.00 36.81 219 ALA A N 1
ATOM 1663 C CA . ALA A 1 219 ? 18.239 -30.700 -14.929 1.00 36.81 219 ALA A CA 1
ATOM 1664 C C . ALA A 1 219 ? 18.494 -31.366 -16.298 1.00 36.81 219 ALA A C 1
ATOM 1666 O O . ALA A 1 219 ? 17.912 -30.997 -17.319 1.00 36.81 219 ALA A O 1
ATOM 1667 N N . THR A 1 220 ? 19.288 -32.436 -16.261 1.00 36.22 220 THR A N 1
ATOM 1668 C CA . THR A 1 220 ? 19.263 -33.587 -17.177 1.00 36.22 220 THR A CA 1
ATOM 1669 C C . THR A 1 220 ? 17.893 -34.292 -17.216 1.00 36.22 220 THR A C 1
ATOM 1671 O O . THR A 1 220 ? 17.090 -34.169 -16.289 1.00 36.22 220 THR A O 1
ATOM 1674 N N . LEU A 1 221 ? 17.638 -35.072 -18.281 1.00 34.44 221 LEU A N 1
ATOM 1675 C CA . LEU A 1 221 ? 16.509 -36.016 -18.369 1.00 34.44 221 LEU A CA 1
ATOM 1676 C C . LEU A 1 221 ? 16.385 -36.832 -17.065 1.00 34.44 221 LEU A C 1
ATOM 1678 O O . LEU A 1 221 ? 17.342 -37.498 -16.672 1.00 34.44 221 LEU A O 1
ATOM 1682 N N . GLY A 1 222 ? 15.214 -36.792 -16.416 1.00 37.12 222 GLY A N 1
ATOM 1683 C CA . GLY A 1 222 ? 14.915 -37.585 -15.214 1.00 37.12 222 GLY A CA 1
ATOM 1684 C C . GLY A 1 222 ? 14.952 -36.851 -13.864 1.00 37.12 222 GLY A C 1
ATOM 1685 O O . GLY A 1 222 ? 14.931 -37.515 -12.828 1.00 37.12 222 GLY A O 1
ATOM 1686 N N . ALA A 1 223 ? 14.994 -35.512 -13.822 1.00 37.62 223 ALA A N 1
ATOM 1687 C CA . ALA A 1 223 ? 14.834 -34.800 -12.549 1.00 37.62 223 ALA A CA 1
ATOM 1688 C C . ALA A 1 223 ? 13.482 -35.066 -11.880 1.00 37.62 223 ALA A C 1
ATOM 1690 O O . ALA A 1 223 ? 12.458 -35.249 -12.533 1.00 37.62 223 ALA A O 1
ATOM 1691 N N . THR A 1 224 ? 13.498 -35.054 -10.549 1.00 40.66 224 THR A N 1
ATOM 1692 C CA . THR A 1 224 ? 12.320 -35.239 -9.701 1.00 40.66 224 THR A CA 1
ATOM 1693 C C . THR A 1 224 ? 12.155 -34.004 -8.826 1.00 40.66 224 THR A C 1
ATOM 1695 O O . THR A 1 224 ? 13.044 -33.691 -8.033 1.00 40.66 224 THR A O 1
ATOM 1698 N N . LEU A 1 225 ? 11.031 -33.295 -8.963 1.00 44.62 225 LEU A N 1
ATOM 1699 C CA . LEU A 1 225 ? 10.670 -32.224 -8.034 1.00 44.62 225 LEU A CA 1
ATOM 1700 C C . LEU A 1 225 ? 9.932 -32.838 -6.845 1.00 44.62 225 LEU A C 1
ATOM 1702 O O . LEU A 1 225 ? 8.878 -33.456 -7.014 1.00 44.62 225 LEU A O 1
ATOM 1706 N N . LYS A 1 226 ? 10.475 -32.633 -5.644 1.00 44.28 226 LYS A N 1
ATOM 1707 C CA . LYS A 1 226 ? 9.820 -33.014 -4.391 1.00 44.28 226 LYS A CA 1
ATOM 1708 C C . LYS A 1 226 ? 8.955 -31.865 -3.907 1.00 44.28 226 LYS A C 1
ATOM 1710 O O . LYS A 1 226 ? 9.479 -30.868 -3.421 1.00 44.28 226 LYS A O 1
ATOM 1715 N N . ILE A 1 227 ? 7.640 -32.017 -4.033 1.00 42.31 227 ILE A N 1
ATOM 1716 C CA . ILE A 1 227 ? 6.674 -31.061 -3.491 1.00 42.31 227 ILE A CA 1
ATOM 1717 C C . ILE A 1 227 ? 6.251 -31.572 -2.109 1.00 42.31 227 ILE A C 1
ATOM 1719 O O . ILE A 1 227 ? 5.642 -32.645 -2.026 1.00 42.31 227 ILE A O 1
ATOM 1723 N N . PRO A 1 228 ? 6.556 -30.854 -1.014 1.00 41.97 228 PRO A N 1
ATOM 1724 C CA . PRO A 1 228 ? 5.978 -31.165 0.282 1.00 41.97 228 PRO A CA 1
ATOM 1725 C C . PRO A 1 228 ? 4.462 -30.980 0.181 1.00 41.97 228 PRO A C 1
ATOM 1727 O O . PRO A 1 228 ? 3.979 -29.877 -0.072 1.00 41.97 228 PRO A O 1
ATOM 1730 N N . GLY A 1 229 ? 3.700 -32.060 0.338 1.00 35.84 229 GLY A N 1
ATOM 1731 C CA . GLY A 1 229 ? 2.255 -31.946 0.480 1.00 35.84 229 GLY A CA 1
ATOM 1732 C C . GLY A 1 229 ? 1.922 -31.252 1.800 1.00 35.84 229 GLY A C 1
ATOM 1733 O O . GLY A 1 229 ? 2.512 -31.560 2.835 1.00 35.84 229 GLY A O 1
ATOM 1734 N N . ILE A 1 230 ? 0.960 -30.336 1.784 1.00 39.31 230 ILE A N 1
ATOM 1735 C CA . ILE A 1 230 ? 0.223 -29.973 2.994 1.00 39.31 230 ILE A CA 1
ATOM 1736 C C . ILE A 1 230 ? -1.070 -30.777 2.923 1.00 39.31 230 ILE A C 1
ATOM 1738 O O . ILE A 1 230 ? -1.917 -30.519 2.066 1.00 39.31 230 ILE A O 1
ATOM 1742 N N . ASP A 1 231 ? -1.198 -31.794 3.775 1.00 37.47 231 ASP A N 1
ATOM 1743 C CA . ASP A 1 231 ? -2.487 -32.448 3.979 1.00 37.47 231 ASP A CA 1
ATOM 1744 C C . ASP A 1 231 ? -3.415 -31.433 4.655 1.00 37.47 231 ASP A C 1
ATOM 1746 O O . ASP A 1 231 ? -3.141 -30.940 5.749 1.00 37.47 231 ASP A O 1
ATOM 1750 N N . THR A 1 232 ? -4.481 -31.056 3.953 1.00 39.62 232 THR A N 1
ATOM 1751 C CA . THR A 1 232 ? -5.480 -30.095 4.438 1.00 39.62 232 THR A CA 1
ATOM 1752 C C . THR A 1 232 ? -6.577 -30.769 5.265 1.00 39.62 232 THR A C 1
ATOM 1754 O O . THR A 1 232 ? -7.511 -30.096 5.707 1.00 39.62 232 THR A O 1
ATOM 1757 N N . SER A 1 233 ? -6.467 -32.075 5.538 1.00 35.97 233 SER A N 1
ATOM 1758 C CA . SER A 1 233 ? -7.309 -32.742 6.525 1.00 35.97 233 SER A CA 1
ATOM 1759 C C . SER A 1 233 ? -6.786 -32.468 7.943 1.00 35.97 233 SER A C 1
ATOM 1761 O O . SER A 1 233 ? -5.751 -32.945 8.394 1.00 35.97 233 SER A O 1
ATOM 1763 N N . LEU A 1 234 ? -7.504 -31.598 8.648 1.00 36.12 234 LEU A N 1
ATOM 1764 C CA . LEU A 1 234 ? -7.237 -31.187 10.025 1.00 36.12 234 LEU A CA 1
ATOM 1765 C C . LEU A 1 234 ? -7.060 -32.379 10.987 1.00 36.12 234 LEU A C 1
ATOM 1767 O O . LEU A 1 234 ? -8.022 -33.090 11.270 1.00 36.12 234 LEU A O 1
ATOM 1771 N N . SER A 1 235 ? -5.896 -32.474 11.638 1.00 30.12 235 SER A N 1
ATOM 1772 C CA . SER A 1 235 ? -5.826 -32.894 13.044 1.00 30.12 235 SER A CA 1
ATOM 1773 C C . SER A 1 235 ? -4.630 -32.265 13.767 1.00 30.12 235 SER A C 1
ATOM 1775 O O . SER A 1 235 ? -3.491 -32.360 13.320 1.00 30.12 235 SER A O 1
ATOM 1777 N N . ALA A 1 236 ? -4.948 -31.606 14.878 1.00 36.81 236 ALA A N 1
ATOM 1778 C CA . ALA A 1 236 ? -4.094 -30.901 15.825 1.00 36.81 236 ALA A CA 1
ATOM 1779 C C . ALA A 1 236 ? -2.805 -31.632 16.245 1.00 36.81 236 ALA A C 1
ATOM 1781 O O . ALA A 1 236 ? -2.837 -32.838 16.445 1.00 36.81 236 ALA A O 1
ATOM 1782 N N . LEU A 1 237 ? -1.748 -30.842 16.506 1.00 38.59 237 LEU A N 1
ATOM 1783 C CA . LEU A 1 237 ? -0.468 -31.208 17.140 1.00 38.59 237 LEU A CA 1
ATOM 1784 C C . LEU A 1 237 ? 0.260 -32.411 16.504 1.00 38.59 237 LEU A C 1
ATOM 1786 O O . LEU A 1 237 ? -0.210 -33.535 16.558 1.00 38.59 237 LEU A O 1
ATOM 1790 N N . TYR A 1 238 ? 1.494 -32.178 16.045 1.00 33.59 238 TYR A N 1
ATOM 1791 C CA . TYR A 1 238 ? 2.349 -33.062 15.232 1.00 33.59 238 TYR A CA 1
ATOM 1792 C C . TYR A 1 238 ? 2.081 -32.962 13.727 1.00 33.59 238 TYR A C 1
ATOM 1794 O O . TYR A 1 238 ? 1.167 -33.572 13.184 1.00 33.59 238 TYR A O 1
ATOM 1802 N N . ILE A 1 239 ? 2.967 -32.236 13.037 1.00 36.59 239 ILE A N 1
ATOM 1803 C CA . ILE A 1 239 ? 3.144 -32.345 11.588 1.00 36.59 239 ILE A CA 1
ATOM 1804 C C . ILE A 1 239 ? 3.578 -33.791 11.317 1.00 36.59 239 ILE A C 1
ATOM 1806 O O . ILE A 1 239 ? 4.749 -34.135 11.482 1.00 36.59 239 ILE A O 1
ATOM 1810 N N . LYS A 1 240 ? 2.646 -34.666 10.933 1.00 35.25 240 LYS A N 1
ATOM 1811 C CA . LYS A 1 240 ? 3.033 -35.835 10.146 1.00 35.25 240 LYS A CA 1
ATOM 1812 C C . LYS A 1 240 ? 3.438 -35.303 8.771 1.00 35.25 240 LYS A C 1
ATOM 1814 O O . LYS A 1 240 ? 2.663 -34.538 8.199 1.00 35.25 240 LYS A O 1
ATOM 1819 N N . PRO A 1 241 ? 4.623 -35.653 8.244 1.00 41.06 241 PRO A N 1
ATOM 1820 C CA . PRO A 1 241 ? 4.948 -35.327 6.865 1.00 41.06 241 PRO A CA 1
ATOM 1821 C C . PRO A 1 241 ? 3.844 -35.920 5.987 1.00 41.06 241 PRO A C 1
ATOM 1823 O O . PRO A 1 241 ? 3.612 -37.130 6.044 1.00 41.06 241 PRO A O 1
ATOM 1826 N N . ALA A 1 242 ? 3.133 -35.086 5.226 1.00 46.94 242 ALA A N 1
ATOM 1827 C CA . ALA A 1 242 ? 2.289 -35.610 4.164 1.00 46.94 242 ALA A CA 1
ATOM 1828 C C . ALA A 1 242 ? 3.185 -36.381 3.184 1.00 46.94 242 ALA A C 1
ATOM 1830 O O . ALA A 1 242 ? 4.378 -36.079 3.062 1.00 46.94 242 ALA A O 1
ATOM 1831 N N . GLU A 1 243 ? 2.624 -37.370 2.488 1.00 45.28 243 GLU A N 1
ATOM 1832 C CA . GLU A 1 243 ? 3.343 -38.052 1.413 1.00 45.28 243 GLU A CA 1
ATOM 1833 C C . GLU A 1 243 ? 3.898 -37.014 0.432 1.00 45.28 243 GLU A C 1
ATOM 1835 O O . GLU A 1 243 ? 3.153 -36.290 -0.233 1.00 45.28 243 GLU A O 1
ATOM 1840 N N . VAL A 1 244 ? 5.227 -36.930 0.365 1.00 48.84 244 VAL A N 1
ATOM 1841 C CA . VAL A 1 244 ? 5.923 -36.190 -0.682 1.00 48.84 244 VAL A CA 1
ATOM 1842 C C . VAL A 1 244 ? 5.590 -36.899 -1.985 1.00 48.84 244 VAL A C 1
ATOM 1844 O O . VAL A 1 244 ? 5.962 -38.057 -2.173 1.00 48.84 244 VAL A O 1
ATOM 1847 N N . LYS A 1 245 ? 4.848 -36.225 -2.863 1.00 53.31 245 LYS A N 1
ATOM 1848 C CA . LYS A 1 245 ? 4.560 -36.748 -4.196 1.00 53.31 245 LYS A CA 1
ATOM 1849 C C . LYS A 1 245 ? 5.662 -36.294 -5.131 1.00 53.31 245 LYS A C 1
ATOM 1851 O O . LYS A 1 245 ? 5.822 -35.098 -5.377 1.00 53.31 245 LYS A O 1
ATOM 1856 N N . ASP A 1 246 ? 6.398 -37.263 -5.650 1.00 53.41 246 ASP A N 1
ATOM 1857 C CA . ASP A 1 246 ? 7.359 -37.029 -6.711 1.00 53.41 246 ASP A CA 1
ATOM 1858 C C . ASP A 1 246 ? 6.603 -36.621 -7.982 1.00 53.41 246 ASP A C 1
ATOM 1860 O O . ASP A 1 246 ? 5.729 -37.342 -8.472 1.00 53.41 246 ASP A O 1
ATOM 1864 N N . VAL A 1 247 ? 6.926 -35.443 -8.516 1.00 53.38 247 VAL A N 1
ATOM 1865 C CA . VAL A 1 247 ? 6.531 -35.075 -9.875 1.00 53.38 247 VAL A CA 1
ATOM 1866 C C . VAL A 1 247 ? 7.679 -35.471 -10.789 1.00 53.38 247 VAL A C 1
ATOM 1868 O O . VAL A 1 247 ? 8.736 -34.836 -10.788 1.00 53.38 247 VAL A O 1
ATOM 1871 N N . ILE A 1 248 ? 7.467 -36.551 -11.540 1.00 55.31 248 ILE A N 1
ATOM 1872 C CA . ILE A 1 248 ? 8.371 -36.979 -12.605 1.00 55.31 248 ILE A CA 1
ATOM 1873 C C . ILE A 1 248 ? 8.043 -36.135 -13.832 1.00 55.31 248 ILE A C 1
ATOM 1875 O O . ILE A 1 248 ? 6.906 -36.136 -14.306 1.00 55.31 248 ILE A O 1
ATOM 1879 N N . PHE A 1 249 ? 9.029 -35.396 -14.330 1.00 53.28 249 PHE A N 1
ATOM 1880 C CA . PHE A 1 249 ? 8.888 -34.685 -15.594 1.00 53.28 249 PHE A CA 1
ATOM 1881 C C . PHE A 1 249 ? 9.001 -35.701 -16.731 1.00 53.28 249 PHE A C 1
ATOM 1883 O O . PHE A 1 249 ? 10.009 -36.401 -16.846 1.00 53.28 249 PHE A O 1
ATOM 1890 N N . GLU A 1 250 ? 7.965 -35.796 -17.562 1.00 52.59 250 GLU A N 1
ATOM 1891 C CA . GLU A 1 250 ? 8.081 -36.451 -18.866 1.00 52.59 250 GLU A CA 1
ATOM 1892 C C . GLU A 1 250 ? 9.147 -35.723 -19.700 1.00 52.59 250 GLU A C 1
ATOM 1894 O O . GLU A 1 250 ? 9.454 -34.555 -19.439 1.00 52.59 250 GLU A O 1
ATOM 1899 N N . ALA A 1 251 ? 9.756 -36.419 -20.666 1.00 52.75 251 ALA A N 1
ATOM 1900 C CA . ALA A 1 251 ? 10.779 -35.835 -21.527 1.00 52.75 251 ALA A CA 1
ATOM 1901 C C . ALA A 1 251 ? 10.250 -34.530 -22.143 1.00 52.75 251 ALA A C 1
ATOM 1903 O O . ALA A 1 251 ? 9.261 -34.527 -22.870 1.00 52.75 251 ALA A O 1
ATOM 1904 N N . LEU A 1 252 ? 10.883 -33.418 -21.777 1.00 57.47 252 LEU A N 1
ATOM 1905 C CA . LEU A 1 252 ? 10.474 -32.085 -22.190 1.00 57.47 252 LEU A CA 1
ATOM 1906 C C . LEU A 1 252 ? 10.786 -31.938 -23.683 1.00 57.47 252 LEU A C 1
ATOM 1908 O O . LEU A 1 252 ? 11.934 -32.138 -24.079 1.00 57.47 252 LEU A O 1
ATOM 1912 N N . GLU A 1 253 ? 9.782 -31.615 -24.502 1.00 64.06 253 GLU A N 1
ATOM 1913 C CA . GLU A 1 253 ? 9.989 -31.345 -25.927 1.00 64.06 253 GLU A CA 1
ATOM 1914 C C . GLU A 1 253 ? 10.867 -30.092 -26.084 1.00 64.06 253 GLU A C 1
ATOM 1916 O O . GLU A 1 253 ? 10.438 -28.968 -25.824 1.00 64.06 253 GLU A O 1
ATOM 1921 N N . GLU A 1 254 ? 12.120 -30.283 -26.497 1.00 73.56 254 GLU A N 1
ATOM 1922 C CA . GLU A 1 254 ? 13.021 -29.214 -26.924 1.00 73.56 254 GLU A CA 1
ATOM 1923 C C . GLU A 1 254 ? 13.632 -29.576 -28.285 1.00 73.56 254 GLU A C 1
ATOM 1925 O O . GLU A 1 254 ? 13.826 -30.760 -28.563 1.00 73.56 254 GLU A O 1
ATOM 1930 N N . PRO A 1 255 ? 13.932 -28.593 -29.157 1.00 81.31 255 PRO A N 1
ATOM 1931 C CA . PRO A 1 255 ? 14.656 -28.865 -30.393 1.00 81.31 255 PRO A CA 1
ATOM 1932 C C . PRO A 1 255 ? 15.966 -29.614 -30.118 1.00 81.31 255 PRO A C 1
ATOM 1934 O O . PRO A 1 255 ? 16.725 -29.218 -29.231 1.00 81.31 255 PRO A O 1
ATOM 1937 N N . ASP A 1 256 ? 16.269 -30.637 -30.923 1.00 84.06 256 ASP A N 1
ATOM 1938 C CA . ASP A 1 256 ? 17.432 -31.524 -30.732 1.00 84.06 256 ASP A CA 1
ATOM 1939 C C . ASP A 1 256 ? 18.757 -30.768 -30.550 1.00 84.06 256 ASP A C 1
ATOM 1941 O O . ASP A 1 256 ? 19.625 -31.177 -29.775 1.00 84.06 256 ASP A O 1
ATOM 1945 N N . TYR A 1 257 ? 18.912 -29.625 -31.226 1.00 87.06 257 TYR A N 1
ATOM 1946 C CA . TYR A 1 257 ? 20.123 -28.818 -31.114 1.00 87.06 257 TYR A CA 1
ATOM 1947 C C . TYR A 1 257 ? 20.315 -28.272 -29.690 1.00 87.06 257 TYR A C 1
ATOM 1949 O O . TYR A 1 257 ? 21.441 -28.281 -29.199 1.00 87.06 257 TYR A O 1
ATOM 1957 N N . ILE A 1 258 ? 19.244 -27.889 -28.977 1.00 86.44 258 ILE A N 1
ATOM 1958 C CA . ILE A 1 258 ? 19.320 -27.403 -27.588 1.00 86.44 258 ILE A CA 1
ATOM 1959 C C . ILE A 1 258 ? 19.815 -28.515 -26.664 1.00 86.44 258 ILE A C 1
ATOM 1961 O O . ILE A 1 258 ? 20.651 -28.262 -25.794 1.00 86.44 258 ILE A O 1
ATOM 1965 N N . ALA A 1 259 ? 19.375 -29.756 -26.883 1.00 81.06 259 ALA A N 1
ATOM 1966 C CA . ALA A 1 259 ? 19.793 -30.893 -26.069 1.00 81.06 259 ALA A CA 1
ATOM 1967 C C . ALA A 1 259 ? 21.319 -31.106 -26.105 1.00 81.06 259 ALA A C 1
ATOM 1969 O O . ALA A 1 259 ? 21.905 -31.488 -25.085 1.00 81.06 259 ALA A O 1
ATOM 1970 N N . SER A 1 260 ? 21.950 -30.791 -27.244 1.00 82.88 260 SER A N 1
ATOM 1971 C CA . SER A 1 260 ? 23.393 -30.913 -27.493 1.00 82.88 260 SER A CA 1
ATOM 1972 C C . SER A 1 260 ? 24.248 -29.760 -26.943 1.00 82.88 260 SER A C 1
ATOM 1974 O O . SER A 1 260 ? 25.472 -29.884 -26.857 1.00 82.88 260 SER A O 1
ATOM 1976 N N . LEU A 1 261 ? 23.624 -28.646 -26.543 1.00 83.75 261 LEU A N 1
ATOM 1977 C CA . LEU A 1 261 ? 24.323 -27.482 -26.002 1.00 83.75 261 LEU A CA 1
ATOM 1978 C C . LEU A 1 261 ? 24.834 -27.725 -24.574 1.00 83.75 261 LEU A C 1
ATOM 1980 O O . LEU A 1 261 ? 24.302 -28.538 -23.814 1.00 83.75 261 LEU A O 1
ATOM 1984 N N . SER A 1 262 ? 25.845 -26.952 -24.171 1.00 79.12 262 SER A N 1
ATOM 1985 C CA . SER A 1 262 ? 26.273 -26.892 -22.771 1.00 79.12 262 SER A CA 1
ATOM 1986 C C . SER A 1 262 ? 25.128 -26.397 -21.880 1.00 79.12 262 SER A C 1
ATOM 1988 O O . SER A 1 262 ? 24.304 -25.591 -22.316 1.00 79.12 262 SER A O 1
ATOM 1990 N N . SER A 1 263 ? 25.093 -26.809 -20.608 1.00 66.88 263 SER A N 1
ATOM 1991 C CA . SER A 1 263 ? 24.064 -26.355 -19.652 1.00 66.88 263 SER A CA 1
ATOM 1992 C C . SER A 1 263 ? 23.953 -24.826 -19.588 1.00 66.88 263 SER A C 1
ATOM 1994 O O . SER A 1 263 ? 22.863 -24.286 -19.440 1.00 66.88 263 SER A O 1
ATOM 1996 N N . ALA A 1 264 ? 25.079 -24.135 -19.781 1.00 68.62 264 ALA A N 1
ATOM 1997 C CA . ALA A 1 264 ? 25.179 -22.686 -19.894 1.00 68.62 264 ALA A CA 1
ATOM 1998 C C . ALA A 1 264 ? 24.375 -22.086 -21.055 1.00 68.62 264 ALA A C 1
ATOM 2000 O O . ALA A 1 264 ? 23.705 -21.068 -20.895 1.00 68.62 264 ALA A O 1
ATOM 2001 N N . ALA A 1 265 ? 24.457 -22.709 -22.228 1.00 83.25 265 ALA A N 1
ATOM 2002 C CA . ALA A 1 265 ? 23.854 -22.210 -23.455 1.00 83.25 265 ALA A CA 1
ATOM 2003 C C . ALA A 1 265 ? 22.384 -22.624 -23.614 1.00 83.25 265 ALA A C 1
ATOM 2005 O O . ALA A 1 265 ? 21.647 -21.947 -24.327 1.00 83.25 265 ALA A O 1
ATOM 2006 N N . LYS A 1 266 ? 21.929 -23.688 -22.932 1.00 85.44 266 LYS A N 1
ATOM 2007 C CA . LYS A 1 266 ? 20.539 -24.173 -23.026 1.00 85.44 266 LYS A CA 1
ATOM 2008 C C . LYS A 1 266 ? 19.507 -23.117 -22.639 1.00 85.44 266 LYS A C 1
ATOM 2010 O O . LYS A 1 266 ? 18.555 -22.914 -23.384 1.00 85.44 266 LYS A O 1
ATOM 2015 N N . GLY A 1 267 ? 19.694 -22.437 -21.503 1.00 79.12 267 GLY A N 1
ATOM 2016 C CA . GLY A 1 267 ? 18.779 -21.380 -21.053 1.00 79.12 267 GLY A CA 1
ATOM 2017 C C . GLY A 1 267 ? 18.637 -20.260 -22.085 1.00 79.12 267 GLY A C 1
ATOM 2018 O O . GLY A 1 267 ? 17.530 -19.950 -22.511 1.00 79.12 267 GLY A O 1
ATOM 2019 N N . VAL A 1 268 ? 19.772 -19.758 -22.579 1.00 86.88 268 VAL A N 1
ATOM 2020 C CA . VAL A 1 268 ? 19.813 -18.701 -23.600 1.00 86.88 268 VAL A CA 1
ATOM 2021 C C . VAL A 1 268 ? 19.184 -19.164 -24.918 1.00 86.88 268 VAL A C 1
ATOM 2023 O O . VAL A 1 268 ? 18.395 -18.435 -25.514 1.00 86.88 268 VAL A O 1
ATOM 2026 N N . ALA A 1 269 ? 19.470 -20.390 -25.370 1.00 90.50 269 ALA A N 1
ATOM 2027 C CA . ALA A 1 269 ? 18.871 -20.950 -26.583 1.00 90.50 269 ALA A CA 1
ATOM 2028 C C . ALA A 1 269 ? 17.343 -21.063 -26.486 1.00 90.50 269 ALA A C 1
ATOM 2030 O O . ALA A 1 269 ? 16.647 -20.758 -27.452 1.00 90.50 269 ALA A O 1
ATOM 2031 N N . ARG A 1 270 ? 16.812 -21.433 -25.314 1.00 87.75 270 ARG A N 1
ATOM 2032 C CA . ARG A 1 270 ? 15.363 -21.470 -25.065 1.00 87.75 270 ARG A CA 1
ATOM 2033 C C . ARG A 1 270 ? 14.745 -20.078 -25.123 1.00 87.75 270 ARG A C 1
ATOM 2035 O O . ARG A 1 270 ? 13.669 -19.930 -25.696 1.00 87.75 270 ARG A O 1
ATOM 2042 N N . THR A 1 271 ? 15.424 -19.058 -24.597 1.00 87.00 271 THR A N 1
ATOM 2043 C CA . THR A 1 271 ? 14.959 -17.673 -24.729 1.00 87.00 271 THR A CA 1
ATOM 2044 C C . THR A 1 271 ? 14.938 -17.221 -26.191 1.00 87.00 271 THR A C 1
ATOM 2046 O O . THR A 1 271 ? 13.973 -16.591 -26.623 1.00 87.00 271 THR A O 1
ATOM 2049 N N . TRP A 1 272 ? 15.947 -17.589 -26.989 1.00 91.75 272 TRP A N 1
ATOM 2050 C CA . TRP A 1 272 ? 15.941 -17.325 -28.431 1.00 91.75 272 TRP A CA 1
ATOM 2051 C C . TRP A 1 272 ? 14.812 -18.058 -29.157 1.00 91.75 272 TRP A C 1
ATOM 2053 O O . TRP A 1 272 ? 14.148 -17.457 -29.996 1.00 91.75 272 TRP A O 1
ATOM 2063 N N . GLU A 1 273 ? 14.524 -19.320 -28.850 1.00 90.69 273 GLU A N 1
ATOM 2064 C CA . GLU A 1 273 ? 13.370 -19.995 -29.462 1.00 90.69 273 GLU A CA 1
ATOM 2065 C C . GLU A 1 273 ? 12.049 -19.325 -29.068 1.00 90.69 273 GLU A C 1
ATOM 2067 O O . GLU A 1 273 ? 11.214 -19.064 -29.935 1.00 90.69 273 GLU A O 1
ATOM 2072 N N . ALA A 1 274 ? 11.889 -18.949 -27.796 1.00 87.75 274 ALA A N 1
ATOM 2073 C CA . ALA A 1 274 ? 10.728 -18.193 -27.337 1.00 87.75 274 ALA A CA 1
ATOM 2074 C C . ALA A 1 274 ? 10.586 -16.855 -28.083 1.00 87.75 274 ALA A C 1
ATOM 2076 O O . ALA A 1 274 ? 9.489 -16.508 -28.522 1.00 87.75 274 ALA A O 1
ATOM 2077 N N . PHE A 1 275 ? 11.690 -16.133 -28.298 1.00 89.56 275 PHE A N 1
ATOM 2078 C CA . PHE A 1 275 ? 11.700 -14.897 -29.080 1.00 89.56 275 PHE A CA 1
ATOM 2079 C C . PHE A 1 275 ? 11.260 -15.124 -30.531 1.00 89.56 275 PHE A C 1
ATOM 2081 O O . PHE A 1 275 ? 10.360 -14.431 -31.010 1.00 89.56 275 PHE A O 1
ATOM 2088 N N . ALA A 1 276 ? 11.828 -16.119 -31.222 1.00 88.94 276 ALA A N 1
ATOM 2089 C CA . ALA A 1 276 ? 11.450 -16.419 -32.604 1.00 88.94 276 ALA A CA 1
ATOM 2090 C C . ALA A 1 276 ? 9.995 -16.889 -32.742 1.00 88.94 276 ALA A C 1
ATOM 2092 O O . ALA A 1 276 ? 9.404 -16.728 -33.809 1.00 88.94 276 ALA A O 1
ATOM 2093 N N . ASN A 1 277 ? 9.430 -17.489 -31.694 1.00 87.12 277 ASN A N 1
ATOM 2094 C CA . ASN A 1 277 ? 8.036 -17.929 -31.658 1.00 87.12 277 ASN A CA 1
ATOM 2095 C C . ASN A 1 277 ? 7.069 -16.844 -31.145 1.00 87.12 277 ASN A C 1
ATOM 2097 O O . ASN A 1 277 ? 5.860 -17.050 -31.191 1.00 87.12 277 ASN A O 1
ATOM 2101 N N . GLY A 1 278 ? 7.568 -15.691 -30.681 1.00 84.88 278 GLY A N 1
ATOM 2102 C CA . GLY A 1 278 ? 6.743 -14.617 -30.119 1.00 84.88 278 GLY A CA 1
ATOM 2103 C C . GLY A 1 278 ? 6.146 -14.934 -28.741 1.00 84.88 278 GLY A C 1
ATOM 2104 O O . GLY A 1 278 ? 5.141 -14.342 -28.355 1.00 84.88 278 GLY A O 1
ATOM 2105 N N . GLU A 1 279 ? 6.745 -15.861 -27.993 1.00 84.56 279 GLU A N 1
ATOM 2106 C CA . GLU A 1 279 ? 6.270 -16.326 -26.685 1.00 84.56 279 GLU A CA 1
ATOM 2107 C C . GLU A 1 279 ? 6.710 -15.374 -25.559 1.00 84.56 279 GLU A C 1
ATOM 2109 O O . GLU A 1 279 ? 7.554 -15.706 -24.726 1.00 84.56 279 GLU A O 1
ATOM 2114 N N . THR A 1 280 ? 6.135 -14.170 -25.523 1.00 77.94 280 THR A N 1
ATOM 2115 C CA . THR A 1 280 ? 6.500 -13.089 -24.580 1.00 77.94 280 THR A CA 1
ATOM 2116 C C . THR A 1 280 ? 6.374 -13.459 -23.099 1.00 77.94 280 THR A C 1
ATOM 2118 O O . THR A 1 280 ? 7.016 -12.844 -22.252 1.00 77.94 280 THR A O 1
ATOM 2121 N N . SER A 1 281 ? 5.604 -14.491 -22.747 1.00 72.75 281 SER A N 1
ATOM 2122 C CA . SER A 1 281 ? 5.525 -15.007 -21.373 1.00 72.75 281 SER A CA 1
ATOM 2123 C C . SER A 1 281 ? 6.792 -15.747 -20.920 1.00 72.75 281 SER A C 1
ATOM 2125 O O . SER A 1 281 ? 7.013 -15.893 -19.718 1.00 72.75 281 SER A O 1
ATOM 2127 N N . LYS A 1 282 ? 7.644 -16.188 -21.855 1.00 74.94 282 LYS A N 1
ATOM 2128 C CA . LYS A 1 282 ? 8.851 -16.981 -21.576 1.00 74.94 282 LYS A CA 1
ATOM 2129 C C . LYS A 1 282 ? 10.138 -16.152 -21.513 1.00 74.94 282 LYS A C 1
ATOM 2131 O O . LYS A 1 282 ? 11.194 -16.707 -21.230 1.00 74.94 282 LYS A O 1
ATOM 2136 N N . TYR A 1 283 ? 10.072 -14.831 -21.705 1.00 74.88 283 TYR A N 1
ATOM 2137 C CA . TYR A 1 283 ? 11.217 -13.919 -21.556 1.00 74.88 283 TYR A CA 1
ATOM 2138 C C . TYR A 1 283 ? 10.796 -12.558 -21.003 1.00 74.88 283 TYR A C 1
ATOM 2140 O O . TYR A 1 283 ? 9.667 -12.141 -21.215 1.00 74.88 283 TYR A O 1
ATOM 2148 N N . ALA A 1 284 ? 11.652 -11.887 -20.235 1.00 70.94 284 ALA A N 1
ATOM 2149 C CA . ALA A 1 284 ? 11.312 -10.585 -19.656 1.00 70.94 284 ALA A CA 1
ATOM 2150 C C . ALA A 1 284 ? 11.480 -9.469 -20.697 1.00 70.94 284 ALA A C 1
ATOM 2152 O O . ALA A 1 284 ? 12.390 -9.540 -21.529 1.00 70.94 284 ALA A O 1
ATOM 2153 N N . THR A 1 285 ? 10.632 -8.439 -20.635 1.00 77.81 285 THR A N 1
ATOM 2154 C CA . THR A 1 285 ? 10.714 -7.282 -21.540 1.00 77.81 285 THR A CA 1
ATOM 2155 C C . THR A 1 285 ? 11.059 -6.008 -20.779 1.00 77.81 285 THR A C 1
ATOM 2157 O O . THR A 1 285 ? 10.977 -5.965 -19.551 1.00 77.81 285 THR A O 1
ATOM 2160 N N . PHE A 1 286 ? 11.465 -4.954 -21.490 1.00 70.19 286 PHE A N 1
ATOM 2161 C CA . PHE A 1 286 ? 11.714 -3.658 -20.846 1.00 70.19 286 PHE A CA 1
ATOM 2162 C C . PHE A 1 286 ? 10.406 -3.014 -20.339 1.00 70.19 286 PHE A C 1
ATOM 2164 O O . PHE A 1 286 ? 10.426 -2.237 -19.390 1.00 70.19 286 PHE A O 1
ATOM 2171 N N . GLU A 1 287 ? 9.265 -3.370 -20.936 1.00 54.84 287 GLU A N 1
ATOM 2172 C CA . GLU A 1 287 ? 7.941 -2.772 -20.702 1.00 54.84 287 GLU A CA 1
ATOM 2173 C C . GLU A 1 287 ? 7.283 -3.203 -19.385 1.00 54.84 287 GLU A C 1
ATOM 2175 O O . GLU A 1 287 ? 6.317 -2.571 -18.953 1.00 54.84 287 GLU A O 1
ATOM 2180 N N . ASP A 1 288 ? 7.849 -4.191 -18.685 1.00 51.62 288 ASP A N 1
ATOM 2181 C CA . ASP A 1 288 ? 7.399 -4.660 -17.366 1.00 51.62 288 ASP A CA 1
ATOM 2182 C C . ASP A 1 288 ? 7.601 -3.602 -16.238 1.00 51.62 288 ASP A C 1
ATOM 2184 O O . ASP A 1 288 ? 7.675 -3.950 -15.061 1.00 51.62 288 ASP A O 1
ATOM 2188 N N . ALA A 1 289 ? 7.742 -2.316 -16.583 1.00 40.09 289 ALA A N 1
ATOM 2189 C CA . ALA A 1 289 ? 8.144 -1.196 -15.725 1.00 40.09 289 ALA A CA 1
ATOM 2190 C C . ALA A 1 289 ? 7.020 -0.207 -15.365 1.00 40.09 289 ALA A C 1
ATOM 2192 O O . ALA A 1 289 ? 7.114 0.490 -14.360 1.00 40.09 289 ALA A O 1
ATOM 2193 N N . HIS A 1 290 ? 5.956 -0.132 -16.169 1.00 41.06 290 HIS A N 1
ATOM 2194 C CA . HIS A 1 290 ? 4.922 0.906 -16.054 1.00 41.06 290 HIS A CA 1
ATOM 2195 C C . HIS A 1 290 ? 3.541 0.281 -15.907 1.00 41.06 290 HIS A C 1
ATOM 2197 O O . HIS A 1 290 ? 2.751 0.268 -16.852 1.00 41.06 290 HIS A O 1
ATOM 2203 N N . TYR A 1 291 ? 3.236 -0.268 -14.732 1.00 51.03 291 TYR A N 1
ATOM 2204 C CA . TYR A 1 291 ? 1.923 -0.869 -14.528 1.00 51.03 291 TYR A CA 1
ATOM 2205 C C . TYR A 1 291 ? 0.873 0.168 -14.070 1.00 51.03 291 TYR A C 1
ATOM 2207 O O . TYR A 1 291 ? 1.066 0.824 -13.031 1.00 51.03 291 TYR A O 1
ATOM 2215 N N . PRO A 1 292 ? -0.250 0.316 -14.808 1.00 62.53 292 PRO A N 1
ATOM 2216 C CA . PRO A 1 292 ? -1.481 0.883 -14.260 1.00 62.53 292 PRO A CA 1
ATOM 2217 C C . PRO A 1 292 ? -1.998 -0.006 -13.118 1.00 62.53 292 PRO A C 1
ATOM 2219 O O . PRO A 1 292 ? -1.713 -1.204 -13.095 1.00 62.53 292 PRO A O 1
ATOM 2222 N N . PHE A 1 293 ? -2.775 0.544 -12.177 1.00 65.50 293 PHE A N 1
ATOM 2223 C CA . PHE A 1 293 ? -3.392 -0.298 -11.148 1.00 65.50 293 PHE A CA 1
ATOM 2224 C C . PHE A 1 293 ? -4.398 -1.263 -11.795 1.00 65.50 293 PHE A C 1
ATOM 2226 O O . PHE A 1 293 ? -5.337 -0.845 -12.485 1.00 65.50 293 PHE A O 1
ATOM 2233 N N . ASN A 1 294 ? -4.200 -2.559 -11.552 1.00 73.81 294 ASN A N 1
ATOM 2234 C CA . ASN A 1 294 ? -5.095 -3.624 -11.984 1.00 73.81 294 ASN A CA 1
ATOM 2235 C C . ASN A 1 294 ? -5.868 -4.169 -10.776 1.00 73.81 294 ASN A C 1
ATOM 2237 O O . ASN A 1 294 ? -5.260 -4.635 -9.819 1.00 73.81 294 ASN A O 1
ATOM 2241 N N . CYS A 1 295 ? -7.196 -4.106 -10.837 1.00 80.06 295 CYS A N 1
ATOM 2242 C CA . CYS A 1 295 ? -8.112 -4.674 -9.848 1.00 80.06 295 CYS A CA 1
ATOM 2243 C C . CYS A 1 295 ? -9.042 -5.733 -10.465 1.00 80.06 295 CYS A C 1
ATOM 2245 O O . CYS A 1 295 ? -10.145 -5.959 -9.971 1.00 80.06 295 CYS A O 1
ATOM 2247 N N . SER A 1 296 ? -8.636 -6.365 -11.571 1.00 83.62 296 SER A N 1
ATOM 2248 C CA . SER A 1 296 ? -9.452 -7.386 -12.254 1.00 83.62 296 SER A CA 1
ATOM 2249 C C . SER A 1 296 ? -9.488 -8.726 -11.507 1.00 83.62 296 SER A C 1
ATOM 2251 O O . SER A 1 296 ? -10.249 -9.617 -11.872 1.00 83.62 296 SER A O 1
ATOM 2253 N N . ASP A 1 297 ? -8.646 -8.878 -10.488 1.00 83.38 297 ASP A N 1
ATOM 2254 C CA . ASP A 1 297 ? -8.455 -10.069 -9.660 1.00 83.38 297 ASP A CA 1
ATOM 2255 C C . ASP A 1 297 ? -9.243 -10.031 -8.338 1.00 83.38 297 ASP A C 1
ATOM 2257 O O . ASP A 1 297 ? -9.188 -10.978 -7.550 1.00 83.38 297 ASP A O 1
ATOM 2261 N N . ILE A 1 298 ? -10.019 -8.969 -8.103 1.00 88.50 298 ILE A N 1
ATOM 2262 C CA . ILE A 1 298 ? -10.942 -8.856 -6.977 1.00 88.50 298 ILE A CA 1
ATOM 2263 C C . ILE A 1 298 ? -12.370 -8.619 -7.470 1.00 88.50 298 ILE A C 1
ATOM 2265 O O . ILE A 1 298 ? -12.621 -7.836 -8.382 1.00 88.50 298 ILE A O 1
ATOM 2269 N N . LEU A 1 299 ? -13.327 -9.295 -6.830 1.00 91.69 299 LEU A N 1
ATOM 2270 C CA . LEU A 1 299 ? -14.755 -9.166 -7.113 1.00 91.69 299 LEU A CA 1
ATOM 2271 C C . LEU A 1 299 ? -15.435 -8.345 -6.001 1.00 91.69 299 LEU A C 1
ATOM 2273 O O . LEU A 1 299 ? -15.784 -8.906 -4.957 1.00 91.69 299 LEU A O 1
ATOM 2277 N N . PRO A 1 300 ? -15.626 -7.024 -6.179 1.00 90.62 300 PRO A N 1
ATOM 2278 C CA . PRO A 1 300 ? -16.341 -6.182 -5.222 1.00 90.62 300 PRO A CA 1
ATOM 2279 C C . PRO A 1 300 ? -17.852 -6.439 -5.315 1.00 90.62 300 PRO A C 1
ATOM 2281 O O . PRO A 1 300 ? -18.584 -5.801 -6.075 1.00 90.62 300 PRO A O 1
ATOM 2284 N N . TYR A 1 301 ? -18.326 -7.423 -4.554 1.00 88.75 301 TYR A N 1
ATOM 2285 C CA . TYR A 1 301 ? -19.744 -7.763 -4.487 1.00 88.75 301 TYR A CA 1
ATOM 2286 C C . TYR A 1 301 ? -20.560 -6.649 -3.818 1.00 88.75 301 TYR A C 1
ATOM 2288 O O . TYR A 1 301 ? -20.273 -6.247 -2.692 1.00 88.75 301 TYR A O 1
ATOM 2296 N N . LEU A 1 302 ? -21.625 -6.208 -4.491 1.00 81.12 302 LEU A N 1
ATOM 2297 C CA . LEU A 1 302 ? -22.650 -5.320 -3.942 1.00 81.12 302 LEU A CA 1
ATOM 2298 C C . LEU A 1 302 ? -24.014 -5.784 -4.468 1.00 81.12 302 LEU A C 1
ATOM 2300 O O . LEU A 1 302 ? -24.441 -5.400 -5.554 1.00 81.12 302 LEU A O 1
ATOM 2304 N N . TYR A 1 303 ? -24.681 -6.666 -3.727 1.00 87.12 303 TYR A N 1
ATOM 2305 C CA . TYR A 1 303 ? -25.982 -7.219 -4.106 1.00 87.12 303 TYR A CA 1
ATOM 2306 C C . TYR A 1 303 ? -26.874 -7.420 -2.876 1.00 87.12 303 TYR A C 1
ATOM 2308 O O . TYR A 1 303 ? -26.391 -7.500 -1.748 1.00 87.12 303 TYR A O 1
ATOM 2316 N N . ALA A 1 304 ? -28.189 -7.493 -3.091 1.00 89.62 304 ALA A N 1
ATOM 2317 C CA . ALA A 1 304 ? -29.186 -7.639 -2.032 1.00 89.62 304 ALA A CA 1
ATOM 2318 C C . ALA A 1 304 ? -29.976 -8.939 -2.204 1.00 89.62 304 ALA A C 1
ATOM 2320 O O . ALA A 1 304 ? -30.352 -9.287 -3.321 1.00 89.62 304 ALA A O 1
ATOM 2321 N N . GLY A 1 305 ? -30.258 -9.628 -1.096 1.00 90.94 305 GLY A N 1
ATOM 2322 C CA . GLY A 1 305 ? -31.042 -10.863 -1.065 1.00 90.94 305 GLY A CA 1
ATOM 2323 C C . GLY A 1 305 ? -32.034 -10.890 0.101 1.00 90.94 305 GLY A C 1
ATOM 2324 O O . GLY A 1 305 ? -31.912 -10.093 1.038 1.00 90.94 305 GLY A O 1
ATOM 2325 N N . PRO A 1 306 ? -33.039 -11.781 0.061 1.00 91.25 306 PRO A N 1
ATOM 2326 C CA . PRO A 1 306 ? -33.991 -11.909 1.151 1.00 91.25 306 PRO A CA 1
ATOM 2327 C C . PRO A 1 306 ? -33.295 -12.423 2.414 1.00 91.25 306 PRO A C 1
ATOM 2329 O O . PRO A 1 306 ? -32.483 -13.346 2.370 1.00 91.25 306 PRO A O 1
ATOM 2332 N N . ARG A 1 307 ? -33.666 -11.847 3.565 1.00 86.31 307 ARG A N 1
ATOM 2333 C CA . ARG A 1 307 ? -33.161 -12.274 4.880 1.00 86.31 307 ARG A CA 1
ATOM 2334 C C . ARG A 1 307 ? -33.524 -13.725 5.205 1.00 86.31 307 ARG A C 1
ATOM 2336 O O . ARG A 1 307 ? -32.803 -14.382 5.950 1.00 86.31 307 ARG A O 1
ATOM 2343 N N . ASP A 1 308 ? -34.668 -14.182 4.711 1.00 88.50 308 ASP A N 1
ATOM 2344 C CA . ASP A 1 308 ? -35.115 -15.559 4.862 1.00 88.50 308 ASP A CA 1
ATOM 2345 C C . ASP A 1 308 ? -34.359 -16.449 3.870 1.00 88.50 308 ASP A C 1
ATOM 2347 O O . ASP A 1 308 ? -34.558 -16.359 2.657 1.00 88.50 308 ASP A O 1
ATOM 2351 N N . SER A 1 309 ? -33.484 -17.309 4.395 1.00 84.88 309 SER A N 1
ATOM 2352 C CA . SER A 1 309 ? -32.671 -18.222 3.591 1.00 84.88 309 SER A CA 1
ATOM 2353 C C . SER A 1 309 ? -33.487 -19.321 2.906 1.00 84.88 309 SER A C 1
ATOM 2355 O O . SER A 1 309 ? -32.934 -20.043 2.082 1.00 84.88 309 SER A O 1
ATOM 2357 N N . THR A 1 310 ? -34.777 -19.466 3.231 1.00 91.81 310 THR A N 1
ATOM 2358 C CA . THR A 1 310 ? -35.693 -20.376 2.527 1.00 91.81 310 THR A CA 1
ATOM 2359 C C . THR A 1 310 ? -36.237 -19.781 1.226 1.00 91.81 310 THR A C 1
ATOM 2361 O O . THR A 1 310 ? -36.703 -20.523 0.362 1.00 91.81 310 THR A O 1
ATOM 2364 N N . LEU A 1 311 ? -36.151 -18.456 1.053 1.00 93.94 311 LEU A N 1
ATOM 2365 C CA . LEU A 1 311 ? -36.518 -17.780 -0.187 1.00 93.94 311 LEU A CA 1
ATOM 2366 C C . LEU A 1 311 ? -35.385 -17.869 -1.216 1.00 93.94 311 LEU A C 1
ATOM 2368 O O . LEU A 1 311 ? -34.205 -17.972 -0.869 1.00 93.94 311 LEU A O 1
ATOM 2372 N N . GLN A 1 312 ? -35.756 -17.790 -2.498 1.00 94.31 312 GLN A N 1
ATOM 2373 C CA . GLN A 1 312 ? -34.806 -17.828 -3.607 1.00 94.31 312 GLN A CA 1
ATOM 2374 C C . GLN A 1 312 ? -33.782 -16.695 -3.476 1.00 94.31 312 GLN A C 1
ATOM 2376 O O . GLN A 1 312 ? -34.129 -15.513 -3.485 1.00 94.31 312 GLN A O 1
ATOM 2381 N N . GLN A 1 313 ? -32.513 -17.076 -3.343 1.00 92.56 313 GLN A N 1
ATOM 2382 C CA . GLN A 1 313 ? -31.405 -16.136 -3.246 1.00 92.56 313 GLN A CA 1
ATOM 2383 C C . GLN A 1 313 ? -31.057 -15.569 -4.632 1.00 92.56 313 GLN A C 1
ATOM 2385 O O . GLN A 1 313 ? -31.199 -16.274 -5.636 1.00 92.56 313 GLN A O 1
ATOM 2390 N N . PRO A 1 314 ? -30.611 -14.304 -4.710 1.00 93.00 314 PRO A N 1
ATOM 2391 C CA . PRO A 1 314 ? -30.166 -13.697 -5.960 1.00 93.00 314 PRO A CA 1
ATOM 2392 C C . PRO A 1 314 ? -28.894 -14.377 -6.487 1.00 93.00 314 PRO A C 1
ATOM 2394 O O . PRO A 1 314 ? -28.111 -14.949 -5.725 1.00 93.00 314 PRO A O 1
ATOM 2397 N N . VAL A 1 315 ? -28.648 -14.247 -7.791 1.00 92.75 315 VAL A N 1
ATOM 2398 C CA . VAL A 1 315 ? -27.334 -14.556 -8.372 1.00 92.75 315 VAL A CA 1
ATOM 2399 C C . VAL A 1 315 ? -26.321 -13.527 -7.848 1.00 92.75 315 VAL A C 1
ATOM 2401 O O . VAL A 1 315 ? -26.611 -12.330 -7.925 1.00 92.75 315 VAL A O 1
ATOM 2404 N N . PRO A 1 316 ? -25.152 -13.939 -7.320 1.00 90.19 316 PRO A N 1
ATOM 2405 C CA . PRO A 1 316 ? -24.107 -13.001 -6.928 1.00 90.19 316 PRO A CA 1
ATOM 2406 C C . PRO A 1 316 ? -23.646 -12.165 -8.127 1.00 90.19 316 PRO A C 1
ATOM 2408 O O . PRO A 1 316 ? -23.286 -12.711 -9.168 1.00 90.19 316 PRO A O 1
ATOM 2411 N N . VAL A 1 317 ? -23.639 -10.844 -7.968 1.00 92.19 317 VAL A N 1
ATOM 2412 C CA . VAL A 1 317 ? -23.139 -9.890 -8.968 1.00 92.19 317 VAL A CA 1
ATOM 2413 C C . VAL A 1 317 ? -22.113 -8.959 -8.328 1.00 92.19 317 VAL A C 1
ATOM 2415 O O . VAL A 1 317 ? -22.191 -8.660 -7.134 1.00 92.19 317 VAL A O 1
ATOM 2418 N N . TYR A 1 318 ? -21.147 -8.505 -9.120 1.00 91.06 318 TYR A N 1
ATOM 2419 C CA . TYR A 1 318 ? -20.081 -7.599 -8.696 1.00 91.06 318 TYR A CA 1
ATOM 2420 C C . TYR A 1 318 ? -19.910 -6.476 -9.721 1.00 91.06 318 TYR A C 1
ATOM 2422 O O . TYR A 1 318 ? -20.288 -6.622 -10.885 1.00 91.06 318 TYR A O 1
ATOM 2430 N N . SER A 1 319 ? -19.344 -5.347 -9.294 1.00 88.00 319 SER A N 1
ATOM 2431 C CA . SER A 1 319 ? -19.005 -4.261 -10.215 1.00 88.00 319 SER A CA 1
ATOM 2432 C C . SER A 1 319 ? -17.685 -4.551 -10.929 1.00 88.00 319 SER A C 1
ATOM 2434 O O . SER A 1 319 ? -16.669 -4.767 -10.270 1.00 88.00 319 SER A O 1
ATOM 2436 N N . GLN A 1 320 ? -17.689 -4.512 -12.262 1.00 87.50 320 GLN A N 1
ATOM 2437 C CA . GLN A 1 320 ? -16.481 -4.570 -13.084 1.00 87.50 320 GLN A CA 1
ATOM 2438 C C . GLN A 1 320 ? -16.238 -3.201 -13.723 1.00 87.50 320 GLN A C 1
ATOM 2440 O O . GLN A 1 320 ? -17.023 -2.750 -14.559 1.00 87.50 320 GLN A O 1
ATOM 2445 N N . THR A 1 321 ? -15.166 -2.531 -13.308 1.00 87.12 321 THR A N 1
ATOM 2446 C CA . THR A 1 321 ? -14.802 -1.208 -13.823 1.00 87.12 321 THR A CA 1
ATOM 2447 C C . THR A 1 321 ? -14.281 -1.321 -15.248 1.00 87.12 321 THR A C 1
ATOM 2449 O O . THR A 1 321 ? -13.497 -2.216 -15.565 1.00 87.12 321 THR A O 1
ATOM 2452 N N . TYR A 1 322 ? -14.699 -0.398 -16.108 1.00 81.94 322 TYR A N 1
ATOM 2453 C CA . TYR A 1 322 ? -14.201 -0.284 -17.472 1.00 81.94 322 TYR A CA 1
ATOM 2454 C C . TYR A 1 322 ? -14.024 1.186 -17.847 1.00 81.94 322 TYR A C 1
ATOM 2456 O O . TYR A 1 322 ? -14.631 2.082 -17.258 1.00 81.94 322 TYR A O 1
ATOM 2464 N N . THR A 1 323 ? -13.199 1.420 -18.860 1.00 77.81 323 THR A N 1
ATOM 2465 C CA . THR A 1 323 ? -12.931 2.743 -19.410 1.00 77.81 323 THR A CA 1
ATOM 2466 C C . THR A 1 323 ? -13.292 2.730 -20.888 1.00 77.81 323 THR A C 1
ATOM 2468 O O . THR A 1 323 ? -12.742 1.935 -21.647 1.00 77.81 323 THR A O 1
ATOM 2471 N N . ASP A 1 324 ? -14.226 3.588 -21.298 1.00 80.31 324 ASP A N 1
ATOM 2472 C CA . ASP A 1 324 ? -14.595 3.746 -22.708 1.00 80.31 324 ASP A CA 1
ATOM 2473 C C . ASP A 1 324 ? -13.511 4.558 -23.448 1.00 80.31 324 ASP A C 1
ATOM 2475 O O . ASP A 1 324 ? -13.286 5.716 -23.079 1.00 80.31 324 ASP A O 1
ATOM 2479 N N . PRO A 1 325 ? -12.856 4.007 -24.492 1.00 75.25 325 PRO A N 1
ATOM 2480 C CA . PRO A 1 325 ? -11.867 4.729 -25.294 1.00 75.25 325 PRO A CA 1
ATOM 2481 C C . PRO A 1 325 ? -12.400 6.012 -25.952 1.00 75.25 325 PRO A C 1
ATOM 2483 O O . PRO A 1 325 ? -11.615 6.897 -26.281 1.00 75.25 325 PRO A O 1
ATOM 2486 N N . GLY A 1 326 ? -13.717 6.122 -26.160 1.00 80.56 326 GLY A N 1
ATOM 2487 C CA . GLY A 1 326 ? -14.368 7.308 -26.718 1.00 80.56 326 GLY A CA 1
ATOM 2488 C C . GLY A 1 326 ? -14.600 8.438 -25.711 1.00 80.56 326 GLY A C 1
ATOM 2489 O O . GLY A 1 326 ? -15.085 9.504 -26.094 1.00 80.56 326 GLY A O 1
ATOM 2490 N N . ASN A 1 327 ? -14.282 8.236 -24.429 1.00 79.56 327 ASN A N 1
ATOM 2491 C CA . ASN A 1 327 ? -14.513 9.238 -23.398 1.00 79.56 327 ASN A CA 1
ATOM 2492 C C . ASN A 1 327 ? -13.530 10.424 -23.554 1.00 79.56 327 ASN A C 1
ATOM 2494 O O . ASN A 1 327 ? -12.315 10.236 -23.496 1.00 79.56 327 ASN A O 1
ATOM 2498 N N . PRO A 1 328 ? -14.000 11.676 -23.713 1.00 80.00 328 PRO A N 1
ATOM 2499 C CA . PRO A 1 328 ? -13.107 12.822 -23.901 1.00 80.00 328 PRO A CA 1
ATOM 2500 C C . PRO A 1 328 ? -12.316 13.209 -22.637 1.00 80.00 328 PRO A C 1
ATOM 2502 O O . PRO A 1 328 ? -11.410 14.035 -22.719 1.00 80.00 328 PRO A O 1
ATOM 2505 N N . PHE A 1 329 ? -12.625 12.624 -21.474 1.00 73.88 329 PHE A N 1
ATOM 2506 C CA . PHE A 1 329 ? -11.974 12.917 -20.191 1.00 73.88 329 PHE A CA 1
ATOM 2507 C C . PHE A 1 329 ? -10.800 11.980 -19.853 1.00 73.88 329 PHE A C 1
ATOM 2509 O O . PHE A 1 329 ? -10.262 12.040 -18.745 1.00 73.88 329 PHE A O 1
ATOM 2516 N N . LEU A 1 330 ? -10.365 11.127 -20.790 1.00 65.81 330 LEU A N 1
ATOM 2517 C CA . LEU A 1 330 ? -9.261 10.183 -20.555 1.00 65.81 330 LEU A CA 1
ATOM 2518 C C . LEU A 1 330 ? -7.917 10.860 -20.271 1.00 65.81 330 LEU A C 1
ATOM 2520 O O . LEU A 1 330 ? -7.082 10.283 -19.583 1.00 65.81 330 LEU A O 1
ATOM 2524 N N . SER A 1 331 ? -7.715 12.094 -20.735 1.00 58.41 331 SER A N 1
ATOM 2525 C CA . SER A 1 331 ? -6.495 12.870 -20.474 1.00 58.41 331 SER A CA 1
ATOM 2526 C C . SER A 1 331 ? -6.319 13.271 -19.005 1.00 58.41 331 SER A C 1
ATOM 2528 O O . SER A 1 331 ? -5.211 13.602 -18.594 1.00 58.41 331 SER A O 1
ATOM 2530 N N . THR A 1 332 ? -7.391 13.229 -18.209 1.00 56.38 332 THR A N 1
ATOM 2531 C CA . THR A 1 332 ? -7.376 13.504 -16.762 1.00 56.38 332 THR A CA 1
ATOM 2532 C C . THR A 1 332 ? -7.614 12.248 -15.920 1.00 56.38 332 THR A C 1
ATOM 2534 O O . THR A 1 332 ? -7.785 12.344 -14.707 1.00 56.38 332 THR A O 1
ATOM 2537 N N . TYR A 1 333 ? -7.667 11.074 -16.555 1.00 62.72 333 TYR A N 1
ATOM 2538 C CA . TYR A 1 333 ? -7.986 9.798 -15.923 1.00 62.72 333 TYR A CA 1
ATOM 2539 C C . TYR A 1 333 ? -6.730 8.940 -15.750 1.00 62.72 333 TYR A C 1
ATOM 2541 O O . TYR A 1 333 ? -5.903 8.827 -16.655 1.00 62.72 333 TYR A O 1
ATOM 2549 N N . ILE A 1 334 ? -6.601 8.289 -14.593 1.00 63.69 334 ILE A N 1
ATOM 2550 C CA . ILE A 1 334 ? -5.566 7.277 -14.371 1.00 63.69 334 ILE A CA 1
ATOM 2551 C C . ILE A 1 334 ? -6.060 5.974 -14.996 1.00 63.69 334 ILE A C 1
ATOM 2553 O O . ILE A 1 334 ? -6.949 5.326 -14.447 1.00 63.69 334 ILE A O 1
ATOM 2557 N N . SER A 1 335 ? -5.475 5.598 -16.135 1.00 63.84 335 SER A N 1
ATOM 2558 C CA . SER A 1 335 ? -5.778 4.329 -16.804 1.00 63.84 335 SER A CA 1
ATOM 2559 C C . SER A 1 335 ? -5.584 3.143 -15.849 1.00 63.84 335 S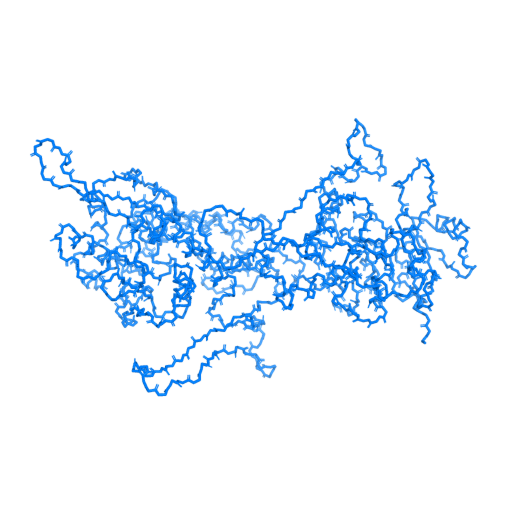ER A C 1
ATOM 2561 O O . SER A 1 335 ? -4.595 3.092 -15.116 1.00 63.84 335 SER A O 1
ATOM 2563 N N . GLY A 1 336 ? -6.527 2.201 -15.842 1.00 74.88 336 GLY A N 1
ATOM 2564 C CA . GLY A 1 336 ? -6.517 1.024 -14.973 1.00 74.88 336 GLY A CA 1
ATOM 2565 C C . GLY A 1 336 ? -7.863 0.303 -14.963 1.00 74.88 336 GLY A C 1
ATOM 2566 O O . GLY A 1 336 ? -8.792 0.693 -15.667 1.00 74.88 336 GLY A O 1
ATOM 2567 N N . THR A 1 337 ? -7.973 -0.755 -14.158 1.00 83.25 337 THR A N 1
ATOM 2568 C CA . THR A 1 337 ? -9.229 -1.518 -13.984 1.00 83.25 337 THR A CA 1
ATOM 2569 C C . THR A 1 337 ? -9.836 -1.357 -12.587 1.00 83.25 337 THR A C 1
ATOM 2571 O O . THR A 1 337 ? -10.775 -2.060 -12.221 1.00 83.25 337 THR A O 1
ATOM 2574 N N . CYS A 1 338 ? -9.311 -0.423 -11.794 1.00 83.12 338 CYS A N 1
ATOM 2575 C CA . CYS A 1 338 ? -9.790 -0.108 -10.451 1.00 83.12 338 CYS A CA 1
ATOM 2576 C C . CYS A 1 338 ? -10.824 1.028 -10.467 1.00 83.12 338 CYS A C 1
ATOM 2578 O O . CYS A 1 338 ? -10.674 2.007 -11.198 1.00 83.12 338 CYS A O 1
ATOM 2580 N N . GLN A 1 339 ? -11.847 0.931 -9.615 1.00 85.94 339 GLN A N 1
ATOM 2581 C CA . GLN A 1 339 ? -12.739 2.041 -9.269 1.00 85.94 339 GLN A CA 1
ATOM 2582 C C . GLN A 1 339 ? -12.180 2.765 -8.044 1.00 85.94 339 GLN A C 1
ATOM 2584 O O . GLN A 1 339 ? -12.218 2.222 -6.953 1.00 85.94 339 GLN A O 1
ATOM 2589 N N . TYR A 1 340 ? -11.678 3.990 -8.162 1.00 82.81 340 TYR A N 1
ATOM 2590 C CA . TYR A 1 340 ? -11.089 4.646 -6.990 1.00 82.81 340 TYR A CA 1
ATOM 2591 C C . TYR A 1 340 ? -12.151 5.315 -6.095 1.00 82.81 340 TYR A C 1
ATOM 2593 O O . TYR A 1 340 ? -13.016 6.022 -6.621 1.00 82.81 340 TYR A O 1
ATOM 2601 N N . PRO A 1 341 ? -12.071 5.152 -4.761 1.00 86.44 341 PRO A N 1
ATOM 2602 C CA . PRO A 1 341 ? -11.183 4.235 -4.037 1.00 86.44 341 PRO A CA 1
ATOM 2603 C C . PRO A 1 341 ? -11.764 2.795 -3.976 1.00 86.44 341 PRO A C 1
ATOM 2605 O O . PRO A 1 341 ? -12.966 2.616 -3.784 1.00 86.44 341 PRO A O 1
ATOM 2608 N N . GLN A 1 342 ? -10.915 1.764 -4.119 1.00 88.56 342 GLN A N 1
ATOM 2609 C CA . GLN A 1 342 ? -11.299 0.336 -4.105 1.00 88.56 342 GLN A CA 1
ATOM 2610 C C . GLN A 1 342 ? -10.240 -0.519 -3.399 1.00 88.56 342 GLN A C 1
ATOM 2612 O O . GLN A 1 342 ? -9.045 -0.242 -3.487 1.00 88.56 342 GLN A O 1
ATOM 2617 N N . LEU A 1 343 ? -10.693 -1.568 -2.703 1.00 90.62 343 LEU A N 1
ATOM 2618 C CA . LEU A 1 343 ? -9.819 -2.538 -2.057 1.00 90.62 343 LEU A CA 1
ATOM 2619 C C . LEU A 1 343 ? -9.181 -3.401 -3.146 1.00 90.62 343 LEU A C 1
ATOM 2621 O O . LEU A 1 343 ? -9.872 -3.86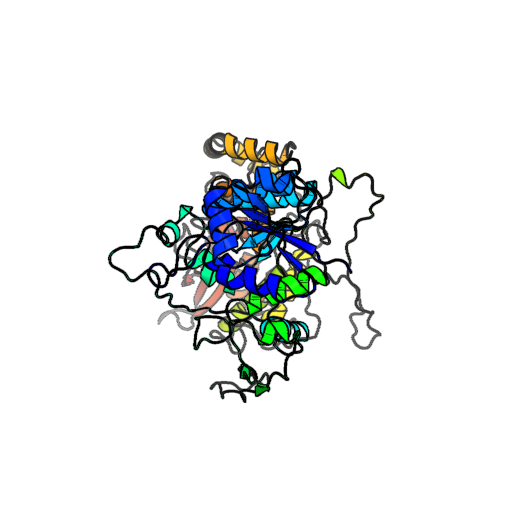4 -4.053 1.00 90.62 343 LEU A O 1
ATOM 2625 N N . THR A 1 344 ? -7.877 -3.631 -3.064 1.00 88.12 344 THR A N 1
ATOM 2626 C CA . THR A 1 344 ? -7.180 -4.548 -3.973 1.00 88.12 344 THR A CA 1
ATOM 2627 C C . THR A 1 344 ? -7.249 -5.980 -3.450 1.00 88.12 344 THR A C 1
ATOM 2629 O O . THR A 1 344 ? -7.561 -6.208 -2.276 1.00 88.12 344 THR A O 1
ATOM 2632 N N . ILE A 1 345 ? -6.912 -6.969 -4.287 1.00 88.31 345 ILE A N 1
ATOM 2633 C CA . ILE A 1 345 ? -6.770 -8.350 -3.804 1.00 88.31 345 ILE A CA 1
ATOM 2634 C C . ILE A 1 345 ? -5.735 -8.444 -2.673 1.00 88.31 345 ILE A C 1
ATOM 2636 O O . ILE A 1 345 ? -5.964 -9.152 -1.694 1.00 88.31 345 ILE A O 1
ATOM 2640 N N . GLY A 1 346 ? -4.649 -7.665 -2.756 1.00 84.25 346 GLY A N 1
ATOM 2641 C CA . GLY A 1 346 ? -3.628 -7.570 -1.715 1.00 84.25 346 GLY A CA 1
ATOM 2642 C C . GLY A 1 346 ? -4.216 -7.103 -0.386 1.00 84.25 346 GLY A C 1
ATOM 2643 O O . GLY A 1 346 ? -4.034 -7.775 0.623 1.00 84.25 346 GLY A O 1
ATOM 2644 N N . GLY A 1 347 ? -5.011 -6.027 -0.395 1.00 88.88 347 GLY A N 1
ATOM 2645 C CA . GLY A 1 347 ? -5.694 -5.540 0.809 1.00 88.88 347 GLY A CA 1
ATOM 2646 C C . GLY A 1 347 ? -6.689 -6.548 1.398 1.00 88.88 347 GLY A C 1
ATOM 2647 O O . GLY A 1 347 ? -6.779 -6.695 2.616 1.00 88.88 347 GLY A O 1
ATOM 2648 N N . LEU A 1 348 ? -7.410 -7.298 0.555 1.00 92.25 348 LEU A N 1
ATOM 2649 C CA . LEU A 1 348 ? -8.318 -8.352 1.022 1.00 92.25 348 LEU A CA 1
ATOM 2650 C C . LEU A 1 348 ? -7.562 -9.514 1.685 1.00 92.25 348 LEU A C 1
ATOM 2652 O O . LEU A 1 348 ? -7.977 -9.993 2.744 1.00 92.25 348 LEU A O 1
ATOM 2656 N N . LEU A 1 349 ? -6.480 -9.983 1.059 1.00 90.44 349 LEU A N 1
ATOM 2657 C CA . LEU A 1 349 ? -5.649 -11.078 1.568 1.00 90.44 349 LEU A CA 1
ATOM 2658 C C . LEU A 1 349 ? -4.886 -10.676 2.833 1.00 90.44 349 LEU A C 1
ATOM 2660 O O . LEU A 1 349 ? -4.794 -11.486 3.757 1.00 90.44 349 LEU A O 1
ATOM 2664 N N . ASP A 1 350 ? -4.414 -9.433 2.906 1.00 88.44 350 ASP A N 1
ATOM 2665 C CA . ASP A 1 350 ? -3.820 -8.857 4.111 1.00 88.44 350 ASP A CA 1
ATOM 2666 C C . ASP A 1 350 ? -4.839 -8.826 5.256 1.00 88.44 350 ASP A C 1
ATOM 2668 O O . ASP A 1 350 ? -4.576 -9.342 6.339 1.00 88.44 350 ASP A O 1
ATOM 2672 N N . GLY A 1 351 ? -6.075 -8.388 4.987 1.00 94.06 351 GLY A N 1
ATOM 2673 C CA . GLY A 1 351 ? -7.176 -8.494 5.946 1.00 94.06 351 GLY A CA 1
ATOM 2674 C C . GLY A 1 351 ? -7.407 -9.933 6.427 1.00 94.06 351 GLY A C 1
ATOM 2675 O O . GLY A 1 351 ? -7.552 -10.171 7.625 1.00 94.06 351 GLY A O 1
ATOM 2676 N N . GLN A 1 352 ? -7.387 -10.923 5.527 1.00 95.38 352 GLN A N 1
ATOM 2677 C CA . GLN A 1 352 ? -7.500 -12.335 5.915 1.00 95.38 352 GLN A CA 1
ATOM 2678 C C . GLN A 1 352 ? -6.329 -12.811 6.776 1.00 95.38 352 GLN A C 1
ATOM 2680 O O . GLN A 1 352 ? -6.553 -13.575 7.717 1.00 95.38 352 GLN A O 1
ATOM 2685 N N . GLN A 1 353 ? -5.100 -12.391 6.471 1.00 94.25 353 GLN A N 1
ATOM 2686 C CA . GLN A 1 353 ? -3.938 -12.702 7.300 1.00 94.25 353 GLN A CA 1
ATOM 2687 C C . GLN A 1 353 ? -4.077 -12.061 8.678 1.00 94.25 353 GLN A C 1
ATOM 2689 O O . GLN A 1 353 ? -3.993 -12.768 9.677 1.00 94.25 353 GLN A O 1
ATOM 2694 N N . HIS A 1 354 ? -4.430 -10.779 8.735 1.00 94.00 354 HIS A N 1
ATOM 2695 C CA . HIS A 1 354 ? -4.673 -10.080 9.987 1.00 94.00 354 HIS A CA 1
ATOM 2696 C C . HIS A 1 354 ? -5.743 -10.783 10.841 1.00 94.00 354 HIS A C 1
ATOM 2698 O O . HIS A 1 354 ? -5.577 -10.970 12.046 1.00 94.00 354 HIS A O 1
ATOM 2704 N N . GLY A 1 355 ? -6.824 -11.261 10.219 1.00 95.88 355 GLY A N 1
ATOM 2705 C CA . GLY A 1 355 ? -7.836 -12.068 10.899 1.00 95.88 355 GLY A CA 1
ATOM 2706 C C . GLY A 1 355 ? -7.302 -13.394 11.459 1.00 95.88 355 GLY A C 1
ATOM 2707 O O . GLY A 1 355 ? -7.700 -13.789 12.556 1.00 95.88 355 GLY A O 1
ATOM 2708 N N . ARG A 1 356 ? -6.385 -14.070 10.749 1.00 96.00 356 ARG A N 1
ATOM 2709 C CA . ARG A 1 356 ? -5.706 -15.279 11.253 1.00 96.00 356 ARG A CA 1
ATOM 2710 C C . ARG A 1 356 ? -4.813 -14.961 12.450 1.00 96.00 356 ARG A C 1
ATOM 2712 O O . ARG A 1 356 ? -4.861 -15.695 13.434 1.00 96.00 356 ARG A O 1
ATOM 2719 N N . ASP A 1 357 ? -4.077 -13.854 12.401 1.00 93.88 357 ASP A N 1
ATOM 2720 C CA . ASP A 1 357 ? -3.216 -13.410 13.504 1.00 93.88 357 ASP A CA 1
ATOM 2721 C C . ASP A 1 357 ? -4.050 -13.118 14.762 1.00 93.88 357 ASP A C 1
ATOM 2723 O O . ASP A 1 357 ? -3.722 -13.550 15.871 1.00 93.88 357 ASP A O 1
ATOM 2727 N N . LEU A 1 358 ? -5.200 -12.453 14.586 1.00 94.12 358 LEU A N 1
ATOM 2728 C CA . LEU A 1 358 ? -6.166 -12.247 15.663 1.00 94.12 358 LEU A CA 1
ATOM 2729 C C . LEU A 1 358 ? -6.720 -13.577 16.194 1.00 94.12 358 LEU A C 1
ATOM 2731 O O . LEU A 1 358 ? -6.879 -13.720 17.404 1.00 94.12 358 LEU A O 1
ATOM 2735 N N . ALA A 1 359 ? -7.005 -14.558 15.334 1.00 94.62 359 ALA A N 1
ATOM 2736 C CA . ALA A 1 359 ? -7.486 -15.871 15.764 1.00 94.62 359 ALA A CA 1
ATOM 2737 C C . ALA A 1 359 ? -6.426 -16.690 16.519 1.00 94.62 359 ALA A C 1
ATOM 2739 O O . ALA A 1 359 ? -6.779 -17.405 17.456 1.00 94.62 359 ALA A O 1
ATOM 2740 N N . GLU A 1 360 ? -5.140 -16.566 16.186 1.00 95.19 360 GLU A N 1
ATOM 2741 C CA . GLU A 1 360 ? -4.066 -17.246 16.924 1.00 95.19 360 GLU A CA 1
ATOM 2742 C C . GLU A 1 360 ? -4.002 -16.778 18.387 1.00 95.19 360 GLU A C 1
ATOM 2744 O O . GLU A 1 360 ? -3.778 -17.567 19.312 1.00 95.19 360 GLU A O 1
ATOM 2749 N N . VAL A 1 361 ? -4.230 -15.484 18.620 1.00 93.25 361 VAL A N 1
ATOM 2750 C CA . VAL A 1 361 ? -4.207 -14.905 19.966 1.00 93.25 361 VAL A CA 1
ATOM 2751 C C . VAL A 1 361 ? -5.556 -15.066 20.656 1.00 93.25 361 VAL A C 1
ATOM 2753 O O . VAL A 1 361 ? -5.627 -15.584 21.768 1.00 93.25 361 VAL A O 1
ATOM 2756 N N . PHE A 1 362 ? -6.632 -14.628 20.013 1.00 93.31 362 PHE A N 1
ATOM 2757 C CA . PHE A 1 362 ? -7.937 -14.453 20.638 1.00 93.31 362 PHE A CA 1
ATOM 2758 C C . PHE A 1 362 ? -8.969 -15.497 20.223 1.00 93.31 362 PHE A C 1
ATOM 2760 O O . PHE A 1 362 ? -9.982 -15.605 20.902 1.00 93.31 362 PHE A O 1
ATOM 2767 N N . GLY A 1 363 ? -8.746 -16.257 19.148 1.00 93.19 363 GLY A N 1
ATOM 2768 C CA . GLY A 1 363 ? -9.672 -17.275 18.640 1.00 93.19 363 GLY A CA 1
ATOM 2769 C C . GLY A 1 363 ? -10.033 -18.336 19.680 1.00 93.19 363 GLY A C 1
ATOM 2770 O O . GLY A 1 363 ? -9.338 -18.487 20.679 1.00 93.19 363 GLY A O 1
ATOM 2771 N N . ALA A 1 364 ? -11.091 -19.112 19.433 1.00 90.19 364 ALA A N 1
ATOM 2772 C CA . ALA A 1 364 ? -11.585 -20.128 20.373 1.00 90.19 364 ALA A CA 1
ATOM 2773 C C . ALA A 1 364 ? -10.528 -21.177 20.778 1.00 90.19 364 ALA A C 1
ATOM 2775 O O . ALA A 1 364 ? -10.569 -21.694 21.888 1.00 90.19 364 ALA A O 1
ATOM 2776 N N . THR A 1 365 ? -9.571 -21.463 19.890 1.00 88.81 365 THR A N 1
ATOM 2777 C CA . THR A 1 365 ? -8.412 -22.341 20.136 1.00 88.81 365 THR A CA 1
ATOM 2778 C C . THR A 1 365 ? -7.101 -21.563 20.296 1.00 88.81 365 THR A C 1
ATOM 2780 O O . THR A 1 365 ? -6.025 -22.159 20.308 1.00 88.81 365 THR A O 1
ATOM 2783 N N . GLY A 1 366 ? -7.176 -20.233 20.335 1.00 91.06 366 GLY A N 1
ATOM 2784 C CA . GLY A 1 366 ? -6.042 -19.330 20.464 1.00 91.06 366 GLY A CA 1
ATOM 2785 C C . GLY A 1 366 ? -5.595 -19.156 21.913 1.00 91.06 366 GLY A C 1
ATOM 2786 O O . GLY A 1 366 ? -6.250 -19.612 22.854 1.00 91.06 366 GLY A O 1
ATOM 2787 N N . LYS A 1 367 ? -4.481 -18.442 22.096 1.00 92.81 367 LYS A N 1
ATOM 2788 C CA . LYS A 1 367 ? -3.781 -18.279 23.388 1.00 92.81 367 LYS A CA 1
ATOM 2789 C C . LYS A 1 367 ? -4.679 -17.776 24.525 1.00 92.81 367 LYS A C 1
ATOM 2791 O O . LYS A 1 367 ? -4.476 -18.166 25.670 1.00 92.81 367 LYS A O 1
ATOM 2796 N N . LEU A 1 368 ? -5.643 -16.908 24.218 1.00 90.19 368 LEU A N 1
ATOM 2797 C CA . LEU A 1 368 ? -6.538 -16.273 25.189 1.00 90.19 368 LEU A CA 1
ATOM 2798 C C . LEU A 1 368 ? -7.984 -16.775 25.117 1.00 90.19 368 LEU A C 1
ATOM 2800 O O . LEU A 1 368 ? -8.741 -16.525 26.051 1.00 90.19 368 LEU A O 1
ATOM 2804 N N . SER A 1 369 ? -8.375 -17.476 24.044 1.00 90.19 369 SER A N 1
ATOM 2805 C CA . SER A 1 369 ? -9.706 -18.098 23.921 1.00 90.19 369 SER A CA 1
ATOM 2806 C C . SER A 1 369 ? -10.882 -17.131 24.179 1.00 90.19 369 SER A C 1
ATOM 2808 O O . SER A 1 369 ? -11.836 -17.457 24.887 1.00 90.19 369 SER A O 1
ATOM 2810 N N . LEU A 1 370 ? -10.808 -15.909 23.634 1.00 87.69 370 LEU A N 1
ATOM 2811 C CA . LEU A 1 370 ? -11.771 -14.825 23.890 1.00 87.69 370 LEU A CA 1
ATOM 2812 C C . LEU A 1 370 ? -12.879 -14.718 22.834 1.00 87.69 370 LEU A C 1
ATOM 2814 O O . LEU A 1 370 ? -14.013 -14.349 23.153 1.00 87.69 370 LEU A O 1
ATOM 2818 N N . PHE A 1 371 ? -12.568 -15.018 21.578 1.00 92.00 371 PHE A N 1
ATOM 2819 C CA . PHE A 1 371 ? -13.518 -14.998 20.477 1.00 92.00 371 PHE A CA 1
ATOM 2820 C C . PHE A 1 371 ? -14.315 -16.304 20.465 1.00 92.00 371 PHE A C 1
ATOM 2822 O O . PHE A 1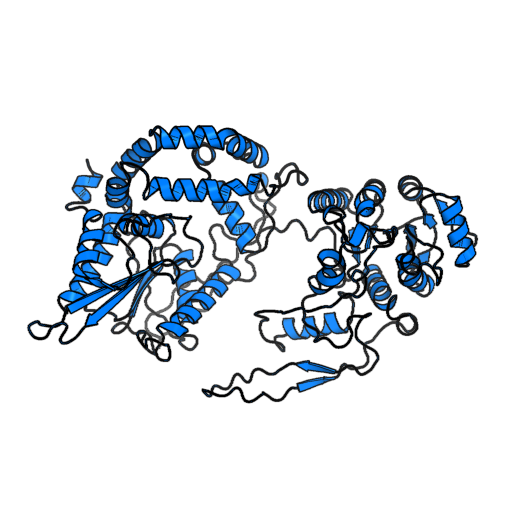 371 ? -13.761 -17.376 20.718 1.00 92.00 371 PHE A O 1
ATOM 2829 N N . PRO A 1 372 ? -15.621 -16.245 20.159 1.00 91.31 372 PRO A N 1
ATOM 2830 C CA . PRO A 1 372 ? -16.432 -17.447 20.050 1.00 91.31 372 PRO A CA 1
ATOM 2831 C C . PRO A 1 372 ? -16.001 -18.288 18.843 1.00 91.31 372 PRO A C 1
ATOM 2833 O O . PRO A 1 372 ? -15.523 -17.757 17.842 1.00 91.31 372 PRO A O 1
ATOM 2836 N N . GLU A 1 373 ? -16.246 -19.596 18.900 1.00 91.94 373 GLU A N 1
ATOM 2837 C CA . GLU A 1 373 ? -16.006 -20.506 17.771 1.00 91.94 373 GLU A CA 1
ATOM 2838 C C . GLU A 1 373 ? -16.868 -20.149 16.549 1.00 91.94 373 GLU A C 1
ATOM 2840 O O . GLU A 1 373 ? -16.420 -20.259 15.410 1.00 91.94 373 GLU A O 1
ATOM 2845 N N . VAL A 1 374 ? -18.089 -19.657 16.789 1.00 92.38 374 VAL A N 1
ATOM 2846 C CA . VAL A 1 374 ? -19.023 -19.201 15.754 1.00 92.38 374 VAL A CA 1
ATOM 2847 C C . VAL A 1 374 ? -19.539 -17.800 16.110 1.00 92.38 374 VAL A C 1
ATOM 2849 O O . VAL A 1 374 ? -19.972 -17.579 17.250 1.00 92.38 374 VAL A O 1
ATOM 2852 N N . PRO A 1 375 ? -19.525 -16.837 15.169 1.00 93.38 375 PRO A N 1
ATOM 2853 C CA . PRO A 1 375 ? -20.075 -15.513 15.417 1.00 93.38 375 PRO A CA 1
ATOM 2854 C C . PRO A 1 375 ? -21.604 -15.579 15.533 1.00 93.38 375 PRO A C 1
ATOM 2856 O O . PRO A 1 375 ? -22.283 -16.236 14.745 1.00 93.38 375 PRO A O 1
ATOM 2859 N N . SER A 1 376 ? -22.155 -14.877 16.522 1.00 90.12 376 SER A N 1
ATOM 2860 C CA . SER A 1 376 ? -23.600 -14.750 16.751 1.00 90.12 376 SER A CA 1
ATOM 2861 C C . SER A 1 376 ? -23.943 -13.345 17.244 1.00 90.12 376 SER A C 1
ATOM 2863 O O . SER A 1 376 ? -23.054 -12.586 17.643 1.00 90.12 376 SER A O 1
ATOM 2865 N N . ARG A 1 377 ? -25.230 -12.985 17.253 1.00 85.94 377 ARG A N 1
ATOM 2866 C CA . ARG A 1 377 ? -25.680 -11.668 17.744 1.00 85.94 377 ARG A CA 1
ATOM 2867 C C . ARG A 1 377 ? -25.465 -11.507 19.251 1.00 85.94 377 ARG A C 1
ATOM 2869 O O . ARG A 1 377 ? -25.382 -10.386 19.749 1.00 85.94 377 ARG A O 1
ATOM 2876 N N . GLU A 1 378 ? -25.378 -12.622 19.963 1.00 86.06 378 GLU A N 1
ATOM 2877 C CA . GLU A 1 378 ? -25.166 -12.710 21.399 1.00 86.06 378 GLU A CA 1
ATOM 2878 C C . GLU A 1 378 ? -23.672 -12.580 21.737 1.00 86.06 378 GLU A C 1
ATOM 2880 O O . GLU A 1 378 ? -23.302 -11.907 22.701 1.00 86.06 378 GLU A O 1
ATOM 2885 N N . THR A 1 379 ? -22.801 -13.189 20.922 1.00 88.56 379 THR A N 1
ATOM 2886 C CA . THR A 1 379 ? -21.358 -13.316 21.197 1.00 88.56 379 THR A CA 1
ATOM 2887 C C . THR A 1 379 ? -20.477 -12.299 20.475 1.00 88.56 379 THR A C 1
ATOM 2889 O O . THR A 1 379 ? -19.370 -12.034 20.953 1.00 88.56 379 THR A O 1
ATOM 2892 N N . THR A 1 380 ? -20.973 -11.661 19.411 1.00 93.06 380 THR A N 1
ATOM 2893 C CA . THR A 1 380 ? -20.205 -10.715 18.586 1.00 93.06 380 THR A CA 1
ATOM 2894 C C . THR A 1 380 ? -20.997 -9.468 18.194 1.00 93.06 380 THR A C 1
ATOM 2896 O O . THR A 1 380 ? -22.223 -9.505 18.084 1.00 93.06 380 THR A O 1
ATOM 2899 N N . TYR A 1 381 ? -20.294 -8.358 17.962 1.00 94.19 381 TYR A N 1
ATOM 2900 C CA . TYR A 1 381 ? -20.855 -7.142 17.374 1.00 94.19 381 TYR A CA 1
ATOM 2901 C C . TYR A 1 381 ? -19.867 -6.524 16.379 1.00 94.19 381 TYR A C 1
ATOM 2903 O O . TYR A 1 381 ? -18.751 -6.172 16.750 1.00 94.19 381 TYR A O 1
ATOM 2911 N N . PHE A 1 382 ? -20.275 -6.374 15.122 1.00 96.00 382 PHE A N 1
ATOM 2912 C CA . PHE A 1 382 ? -19.440 -5.765 14.087 1.00 96.00 382 PHE A CA 1
ATOM 2913 C C . PHE A 1 382 ? -20.073 -4.474 13.601 1.00 96.00 382 PHE A C 1
ATOM 2915 O O . PHE A 1 382 ? -21.283 -4.442 13.361 1.00 96.00 382 PHE A O 1
ATOM 2922 N N . ARG A 1 383 ? -19.256 -3.433 13.452 1.00 95.38 383 ARG A N 1
ATOM 2923 C CA . ARG A 1 383 ? -19.640 -2.144 12.874 1.00 95.38 383 ARG A CA 1
ATOM 2924 C C . ARG A 1 383 ? -18.719 -1.822 11.704 1.00 95.38 383 ARG A C 1
ATOM 2926 O O . ARG A 1 383 ? -17.538 -2.139 11.780 1.00 95.38 383 ARG A O 1
ATOM 2933 N N . SER A 1 384 ? -19.223 -1.168 10.672 1.00 96.38 384 SER A N 1
ATOM 2934 C CA . SER A 1 384 ? -18.386 -0.452 9.706 1.00 96.38 384 SER A CA 1
ATOM 2935 C C . SER A 1 384 ? -18.956 0.935 9.445 1.00 96.38 384 SER A C 1
ATOM 2937 O O . SER A 1 384 ? -20.109 1.200 9.791 1.00 96.38 384 SER A O 1
ATOM 2939 N N . SER A 1 385 ? -18.169 1.792 8.800 1.00 94.81 385 SER A N 1
ATOM 2940 C CA . SER A 1 385 ? -18.731 2.930 8.069 1.00 94.81 385 SER A CA 1
ATOM 2941 C C . SER A 1 385 ? -19.562 2.452 6.867 1.00 94.81 385 SER A C 1
ATOM 2943 O O . SER A 1 385 ? -19.622 1.259 6.534 1.00 94.81 385 SER A O 1
ATOM 2945 N N . GLU A 1 386 ? -20.213 3.389 6.198 1.00 91.69 386 GLU A N 1
ATOM 2946 C CA . GLU A 1 386 ? -20.948 3.223 4.946 1.00 91.69 386 GLU A CA 1
ATOM 2947 C C . GLU A 1 386 ? -20.045 2.953 3.730 1.00 91.69 386 GLU A C 1
ATOM 2949 O O . GLU A 1 386 ? -20.531 2.522 2.684 1.00 91.69 386 GLU A O 1
ATOM 2954 N N . SER A 1 387 ? -18.729 3.153 3.858 1.00 92.12 387 SER A N 1
ATOM 2955 C CA . SER A 1 387 ? -17.775 2.940 2.767 1.00 92.12 387 SER A CA 1
ATOM 2956 C C . SER A 1 387 ? -17.731 1.471 2.314 1.00 92.12 387 SER A C 1
ATOM 2958 O O . SER A 1 387 ? -17.631 0.570 3.153 1.00 92.12 387 SER A O 1
ATOM 2960 N N . PRO A 1 388 ? -17.745 1.180 0.998 1.00 92.19 388 PRO A N 1
ATOM 2961 C CA . PRO A 1 388 ? -17.534 -0.178 0.497 1.00 92.19 388 PRO A CA 1
ATOM 2962 C C . PRO A 1 388 ? -16.201 -0.790 0.949 1.00 92.19 388 PRO A C 1
ATOM 2964 O O . PRO A 1 388 ? -16.131 -1.990 1.195 1.00 92.19 388 PRO A O 1
ATOM 2967 N N . LEU A 1 389 ? -15.156 0.028 1.109 1.00 91.94 389 LEU A N 1
ATOM 2968 C CA . LEU A 1 389 ? -13.818 -0.420 1.507 1.00 91.94 389 LEU A CA 1
ATOM 2969 C C . LEU A 1 389 ? -13.807 -1.040 2.901 1.00 91.94 389 LEU A C 1
ATOM 2971 O O . LEU A 1 389 ? -13.293 -2.140 3.081 1.00 91.94 389 LEU A O 1
ATOM 2975 N N . THR A 1 390 ? -14.403 -0.365 3.885 1.00 94.62 390 THR A N 1
ATOM 2976 C CA . THR A 1 390 ? -14.439 -0.854 5.271 1.00 94.62 390 THR A CA 1
ATOM 2977 C C . THR A 1 390 ? -15.286 -2.121 5.385 1.00 94.62 390 THR A C 1
ATOM 2979 O O . THR A 1 390 ? -14.929 -3.036 6.127 1.00 94.62 390 THR A O 1
ATOM 2982 N N . GLN A 1 391 ? -16.352 -2.233 4.586 1.00 94.19 391 GLN A N 1
ATOM 2983 C CA . GLN A 1 391 ? -17.174 -3.442 4.486 1.00 94.19 391 GLN A CA 1
ATOM 2984 C C . GLN A 1 391 ? -16.415 -4.620 3.856 1.00 94.19 391 GLN A C 1
ATOM 2986 O O . GLN A 1 391 ? -16.477 -5.745 4.354 1.00 94.19 391 GLN A O 1
ATOM 2991 N N . GLN A 1 392 ? -15.666 -4.372 2.781 1.00 94.50 392 GLN A N 1
ATOM 2992 C CA . GLN A 1 392 ? -14.842 -5.388 2.123 1.00 94.50 392 GLN A CA 1
ATOM 2993 C C . GLN A 1 392 ? -13.689 -5.847 3.030 1.00 94.50 392 GLN A C 1
ATOM 2995 O O . GLN A 1 392 ? -13.467 -7.053 3.172 1.00 94.50 392 GLN A O 1
ATOM 3000 N N . SER A 1 393 ? -13.027 -4.916 3.724 1.00 95.62 393 SER A N 1
ATOM 3001 C CA . SER A 1 393 ? -12.009 -5.215 4.741 1.00 95.62 393 SER A CA 1
ATOM 3002 C C . SER A 1 393 ? -12.576 -6.058 5.884 1.00 95.62 393 SER A C 1
ATOM 3004 O O . SER A 1 393 ? -11.938 -7.027 6.302 1.00 95.62 393 SER A O 1
ATOM 3006 N N . ALA A 1 394 ? -13.804 -5.769 6.337 1.00 96.81 394 ALA A N 1
ATOM 3007 C CA . ALA A 1 394 ? -14.507 -6.615 7.298 1.00 96.81 394 ALA A CA 1
ATOM 3008 C C . ALA A 1 394 ? -14.661 -8.047 6.771 1.00 96.81 394 ALA A C 1
ATOM 3010 O O . ALA A 1 394 ? -14.350 -9.004 7.476 1.00 96.81 394 ALA A O 1
ATOM 3011 N N . GLY A 1 395 ? -15.064 -8.209 5.508 1.00 95.31 395 GLY A N 1
ATOM 3012 C CA . GLY A 1 395 ? -15.131 -9.514 4.852 1.00 95.31 395 GLY A CA 1
ATOM 3013 C C . GLY A 1 395 ? -13.809 -10.290 4.918 1.00 95.31 395 GLY A C 1
ATOM 3014 O O . GLY A 1 395 ? -13.816 -11.469 5.278 1.00 95.31 395 GLY A O 1
ATOM 3015 N N . GLY A 1 396 ? -12.681 -9.629 4.635 1.00 95.75 396 GLY A N 1
ATOM 3016 C CA . GLY A 1 396 ? -11.338 -10.211 4.730 1.00 95.75 396 GLY A CA 1
ATOM 3017 C C . GLY A 1 396 ? -10.968 -10.633 6.154 1.00 95.75 396 GLY A C 1
ATOM 3018 O O . GLY A 1 396 ? -10.704 -11.809 6.405 1.00 95.75 396 GLY A O 1
ATOM 3019 N N . VAL A 1 397 ? -11.022 -9.702 7.109 1.00 97.38 397 VAL A N 1
ATOM 3020 C CA . VAL A 1 397 ? -10.647 -9.958 8.512 1.00 97.38 397 VAL A CA 1
ATOM 3021 C C . VAL A 1 397 ? -11.529 -11.024 9.152 1.00 97.38 397 VAL A C 1
ATOM 3023 O O . VAL A 1 397 ? -11.023 -11.968 9.759 1.00 97.38 397 VAL A O 1
ATOM 3026 N N . LEU A 1 398 ? -12.850 -10.943 8.981 1.00 97.06 398 LEU A N 1
ATOM 3027 C CA . LEU A 1 398 ? -13.773 -11.927 9.552 1.00 97.06 398 LEU A CA 1
ATOM 3028 C C . LEU A 1 398 ? -13.603 -13.309 8.906 1.00 97.06 398 LEU A C 1
ATOM 3030 O O . LEU A 1 398 ? -13.748 -14.319 9.596 1.00 97.06 398 LEU A O 1
ATOM 3034 N N . ARG A 1 399 ? -13.245 -13.376 7.614 1.00 96.44 399 ARG A N 1
ATOM 3035 C CA . ARG A 1 399 ? -12.860 -14.632 6.950 1.00 96.44 399 ARG A CA 1
ATOM 3036 C C . ARG A 1 399 ? -11.585 -15.220 7.553 1.00 96.44 399 ARG A C 1
ATOM 3038 O O . ARG A 1 399 ? -11.517 -16.436 7.689 1.00 96.44 399 ARG A O 1
ATOM 3045 N N . GLY A 1 400 ? -10.612 -14.389 7.923 1.00 96.31 400 GLY A N 1
ATOM 3046 C CA . GLY A 1 400 ? -9.409 -14.826 8.631 1.00 96.31 400 GLY A CA 1
ATOM 3047 C C . GLY A 1 400 ? -9.702 -15.391 10.023 1.00 96.31 400 GLY A C 1
ATOM 3048 O O . GLY A 1 400 ? -9.163 -16.436 10.378 1.00 96.31 400 GLY A O 1
ATOM 3049 N N . ILE A 1 401 ? -10.604 -14.747 10.777 1.00 96.06 401 ILE A N 1
ATOM 3050 C CA . ILE A 1 401 ? -10.989 -15.198 12.125 1.00 96.06 401 ILE A CA 1
ATOM 3051 C C . ILE A 1 401 ? -11.819 -16.490 12.072 1.00 96.06 401 ILE A C 1
ATOM 3053 O O . ILE A 1 401 ? -11.572 -17.424 12.833 1.00 9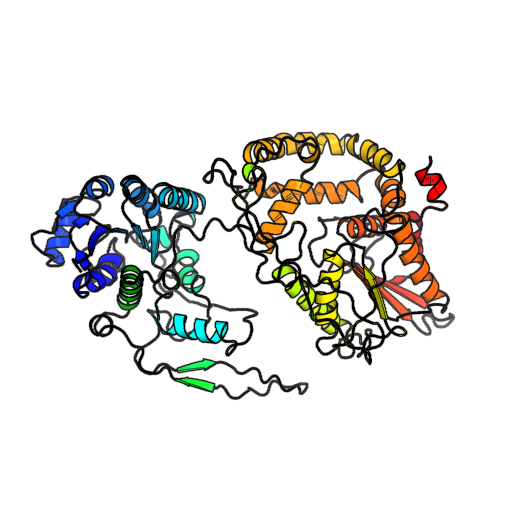6.06 401 ILE A O 1
ATOM 3057 N N . TRP A 1 402 ? -12.800 -16.558 11.166 1.00 96.56 402 TRP A N 1
ATOM 3058 C CA . TRP A 1 402 ? -13.710 -17.698 11.007 1.00 96.56 402 TRP A CA 1
ATOM 3059 C C . TRP A 1 402 ? -13.658 -18.270 9.579 1.00 96.56 402 TRP A C 1
ATOM 3061 O O . TRP A 1 402 ? -14.603 -18.102 8.794 1.00 96.56 402 TRP A O 1
ATOM 3071 N N . PRO A 1 403 ? -12.596 -19.020 9.223 1.00 94.94 403 PRO A N 1
ATOM 3072 C CA . PRO A 1 403 ? -12.366 -19.494 7.856 1.00 94.94 403 PRO A CA 1
ATOM 3073 C C . PRO A 1 403 ? -13.488 -20.385 7.324 1.00 94.94 403 PRO A C 1
ATOM 3075 O O . PRO A 1 403 ? -13.792 -20.342 6.131 1.00 94.94 403 PRO A O 1
ATOM 3078 N N . ASN A 1 404 ? -14.177 -21.117 8.204 1.00 94.19 404 ASN A N 1
ATOM 3079 C CA . ASN A 1 404 ? -15.241 -22.057 7.845 1.00 94.19 404 ASN A CA 1
ATOM 3080 C C . ASN A 1 404 ? -16.659 -21.465 7.920 1.00 94.19 404 ASN A C 1
ATOM 3082 O O . ASN A 1 404 ? -17.608 -22.102 7.469 1.00 94.19 404 ASN A O 1
ATOM 3086 N N . HIS A 1 405 ? -16.836 -20.240 8.424 1.00 93.75 405 HIS A N 1
ATOM 3087 C CA . HIS A 1 405 ? -18.167 -19.640 8.538 1.00 93.75 405 HIS A CA 1
ATOM 3088 C C . HIS A 1 405 ? -18.693 -19.180 7.169 1.00 93.75 405 HIS A C 1
ATOM 3090 O O . HIS A 1 405 ? -18.036 -18.410 6.469 1.00 93.75 405 HIS A O 1
ATOM 3096 N N . ARG A 1 406 ? -19.864 -19.664 6.745 1.00 88.06 406 ARG A N 1
ATOM 3097 C CA . ARG A 1 406 ? -20.445 -19.358 5.419 1.00 88.06 406 ARG A CA 1
ATOM 3098 C C . ARG A 1 406 ? -21.690 -18.474 5.476 1.00 88.06 406 ARG A C 1
ATOM 3100 O O . ARG A 1 406 ? -22.048 -17.897 4.457 1.00 88.06 406 ARG A O 1
ATOM 3107 N N . ALA A 1 407 ? -22.339 -18.373 6.634 1.00 87.62 407 ALA A N 1
ATOM 3108 C CA . ALA A 1 407 ? -23.522 -17.539 6.788 1.00 87.62 407 ALA A CA 1
ATOM 3109 C C . ALA A 1 407 ? -23.155 -16.045 6.791 1.00 87.62 407 ALA A C 1
ATOM 3111 O O . ALA A 1 407 ? -22.020 -15.660 7.072 1.00 87.62 407 ALA A O 1
ATOM 3112 N N . SER A 1 408 ? -24.131 -15.196 6.472 1.00 88.31 408 SER A N 1
ATOM 3113 C CA . SER A 1 408 ? -23.971 -13.747 6.567 1.00 88.31 408 SER A CA 1
ATOM 3114 C C . SER A 1 408 ? -23.897 -13.311 8.029 1.00 88.31 408 SER A C 1
ATOM 3116 O O . SER A 1 408 ? -24.755 -13.686 8.835 1.00 88.31 408 SER A O 1
ATOM 3118 N N . VAL A 1 409 ? -22.941 -12.445 8.347 1.00 90.94 409 VAL A N 1
ATOM 3119 C CA . VAL A 1 409 ? -22.810 -11.821 9.664 1.00 90.94 409 VAL A CA 1
ATOM 3120 C C . VAL A 1 409 ? -23.303 -10.371 9.581 1.00 90.94 409 VAL A C 1
ATOM 3122 O O . VAL A 1 409 ? -22.932 -9.673 8.640 1.00 90.94 409 VAL A O 1
ATOM 3125 N N . PRO A 1 410 ? -24.129 -9.885 10.529 1.00 91.94 410 PRO A N 1
ATOM 3126 C CA . PRO A 1 410 ? -24.557 -8.491 10.528 1.00 91.94 410 PRO A CA 1
ATOM 3127 C C . PRO A 1 410 ? -23.376 -7.538 10.736 1.00 91.94 410 PRO A C 1
ATOM 3129 O O . PRO A 1 410 ? -22.748 -7.547 11.798 1.00 91.94 410 PRO A O 1
ATOM 3132 N N . LEU A 1 411 ? -23.132 -6.689 9.742 1.00 94.06 411 LEU A N 1
ATOM 3133 C CA . LEU A 1 411 ? -22.238 -5.544 9.834 1.00 94.06 411 LEU A CA 1
ATOM 3134 C C . LEU A 1 411 ? -23.099 -4.294 10.036 1.00 94.06 411 LEU A C 1
ATOM 3136 O O . LEU A 1 411 ? -23.861 -3.908 9.154 1.00 94.06 411 LEU A O 1
ATOM 3140 N N . HIS A 1 412 ? -23.075 -3.737 11.244 1.00 95.00 412 HIS A N 1
ATOM 3141 C CA . HIS A 1 412 ? -23.934 -2.614 11.613 1.00 95.00 412 HIS A CA 1
ATOM 3142 C C . HIS A 1 412 ? -23.342 -1.308 11.087 1.00 95.00 412 HIS A C 1
ATOM 3144 O O . HIS A 1 412 ? -22.135 -1.096 11.167 1.00 95.00 412 HIS A O 1
ATOM 3150 N N . GLN A 1 413 ? -24.202 -0.422 10.606 1.00 94.38 413 GLN A N 1
ATOM 3151 C CA . GLN A 1 413 ? -23.838 0.893 10.088 1.00 94.38 413 GLN A CA 1
ATOM 3152 C C . GLN A 1 413 ? -24.799 1.918 10.681 1.00 94.38 413 GLN A C 1
ATOM 3154 O O . GLN A 1 413 ? -25.956 1.586 10.972 1.00 94.38 413 GLN A O 1
ATOM 3159 N N . GLN A 1 414 ? -24.331 3.145 10.883 1.00 95.44 414 GLN A N 1
ATOM 3160 C CA . GLN A 1 414 ? -25.238 4.260 11.123 1.00 95.44 414 GLN A CA 1
ATOM 3161 C C . GLN A 1 414 ? -25.653 4.868 9.779 1.00 95.44 414 GLN A C 1
ATOM 3163 O O . GLN A 1 414 ? -25.080 4.571 8.732 1.00 95.44 414 GLN A O 1
ATOM 3168 N N . ALA A 1 415 ? -26.714 5.673 9.788 1.00 93.75 415 ALA A N 1
ATOM 3169 C CA . ALA A 1 415 ? -27.048 6.450 8.602 1.00 93.75 415 ALA A CA 1
ATOM 3170 C C . ALA A 1 415 ? -25.948 7.493 8.374 1.00 93.75 415 ALA A C 1
ATOM 3172 O O . ALA A 1 415 ? -25.534 8.143 9.331 1.00 93.75 415 ALA A O 1
ATOM 3173 N N . THR A 1 416 ? -25.534 7.684 7.119 1.00 90.62 416 THR A N 1
ATOM 3174 C CA . THR A 1 416 ? -24.381 8.521 6.751 1.00 90.62 416 THR A CA 1
ATOM 3175 C C . THR A 1 416 ? -24.384 9.885 7.432 1.00 90.62 416 THR A C 1
ATOM 3177 O O . THR A 1 416 ? -23.351 10.293 7.922 1.00 90.62 416 THR A O 1
ATOM 3180 N N . SER A 1 417 ? -25.538 10.559 7.534 1.00 89.25 417 SER A N 1
ATOM 3181 C CA . SER A 1 417 ? -25.660 11.919 8.090 1.00 89.25 417 SER A CA 1
ATOM 3182 C C . SER A 1 417 ? -25.513 12.036 9.612 1.00 89.25 417 SER A C 1
ATOM 3184 O O . SER A 1 417 ? -25.588 13.141 10.152 1.00 89.25 417 SER A O 1
ATOM 3186 N N . ILE A 1 418 ? -25.438 10.909 10.317 1.00 92.50 418 ILE A N 1
ATOM 3187 C CA . ILE A 1 418 ? -25.256 10.859 11.771 1.00 92.50 418 ILE A CA 1
ATOM 3188 C C . ILE A 1 418 ? -24.135 9.905 12.171 1.00 92.50 418 ILE A C 1
ATOM 3190 O O . ILE A 1 418 ? -23.963 9.673 13.364 1.00 92.50 418 ILE A O 1
ATOM 3194 N N . ASP A 1 419 ? -23.417 9.328 11.202 1.00 95.19 419 ASP A N 1
ATOM 3195 C CA . ASP A 1 419 ? -22.389 8.345 11.503 1.00 95.19 419 ASP A CA 1
ATOM 3196 C C . ASP A 1 419 ? -21.279 9.011 12.317 1.00 95.19 419 ASP A C 1
ATOM 3198 O O . ASP A 1 419 ? -20.752 10.063 11.954 1.00 95.19 419 ASP A O 1
ATOM 3202 N N . THR A 1 420 ? -20.974 8.429 13.474 1.00 95.81 420 THR A N 1
ATOM 3203 C CA . THR A 1 420 ? -19.940 8.959 14.368 1.00 95.81 420 THR A CA 1
ATOM 3204 C C . THR A 1 420 ? -18.524 8.698 13.868 1.00 95.81 420 THR A C 1
ATOM 3206 O O . THR A 1 420 ? -17.601 9.195 14.498 1.00 95.81 420 THR A O 1
ATOM 3209 N N . VAL A 1 421 ? -18.361 7.887 12.819 1.00 94.94 421 VAL A N 1
ATOM 3210 C CA . VAL A 1 421 ? -17.094 7.656 12.112 1.00 94.94 421 VAL A CA 1
ATOM 3211 C C . VAL A 1 421 ? -17.209 8.191 10.683 1.00 94.94 421 VAL A C 1
ATOM 3213 O O . VAL A 1 421 ? -18.307 8.511 10.225 1.00 94.94 421 VAL A O 1
ATOM 3216 N N . ASN A 1 422 ? -16.096 8.280 9.958 1.00 90.81 422 ASN A N 1
ATOM 3217 C CA . ASN A 1 422 ? -16.051 8.743 8.568 1.00 90.81 422 ASN A CA 1
ATOM 3218 C C . ASN A 1 422 ? -16.629 10.156 8.350 1.00 90.81 422 ASN A C 1
ATOM 3220 O O . ASN A 1 422 ? -17.225 10.436 7.310 1.00 90.81 422 ASN A O 1
ATOM 3224 N N . ALA A 1 423 ? -16.485 11.044 9.339 1.00 82.69 423 ALA A N 1
ATOM 3225 C CA . ALA A 1 423 ? -17.020 12.409 9.298 1.00 82.69 423 ALA A CA 1
ATOM 3226 C C . ALA A 1 423 ? -18.526 12.487 8.941 1.00 82.69 423 ALA A C 1
ATOM 3228 O O . ALA A 1 423 ? -18.963 13.415 8.255 1.00 82.69 423 ALA A O 1
ATOM 3229 N N . GLY A 1 424 ? -19.329 11.522 9.408 1.00 80.31 424 GLY A N 1
ATOM 3230 C CA . GLY A 1 424 ? -20.743 11.404 9.046 1.00 80.31 424 GLY A CA 1
ATOM 3231 C C . GLY A 1 424 ? -21.656 12.520 9.572 1.00 80.31 424 GLY A C 1
ATOM 3232 O O . GLY A 1 424 ? -22.746 12.728 9.044 1.00 80.31 424 GLY A O 1
ATOM 3233 N N . TYR A 1 425 ? -21.236 13.301 10.571 1.00 88.00 425 TYR A N 1
ATOM 3234 C CA . TYR A 1 425 ? -22.011 14.437 11.084 1.00 88.00 425 TYR A CA 1
ATOM 3235 C C . TYR A 1 425 ? -21.349 15.790 10.795 1.00 88.00 425 TYR A C 1
ATOM 3237 O O . TYR A 1 425 ? -20.130 15.954 10.829 1.00 88.00 425 TYR A O 1
ATOM 3245 N N . SER A 1 426 ? -22.177 16.807 10.542 1.00 89.62 426 SER A N 1
ATOM 3246 C CA . SER A 1 426 ? -21.701 18.168 10.281 1.00 89.62 426 SER A CA 1
ATOM 3247 C C . SER A 1 426 ? -21.320 18.879 11.578 1.00 89.62 426 SER A C 1
ATOM 3249 O O . SER A 1 426 ? -22.138 19.008 12.488 1.00 89.62 426 SER A O 1
ATOM 3251 N N . CYS A 1 427 ? -20.105 19.423 11.626 1.00 92.81 427 CYS A N 1
ATOM 3252 C CA . CYS A 1 427 ? -19.614 20.200 12.756 1.00 92.81 427 CYS A CA 1
ATOM 3253 C C . CYS A 1 427 ? -18.713 21.342 12.270 1.00 92.81 427 CYS A C 1
ATOM 3255 O O . CYS A 1 427 ? -17.566 21.120 11.882 1.00 92.81 427 CYS A O 1
ATOM 3257 N N . SER A 1 428 ? -19.216 22.580 12.284 1.00 90.75 428 SER A N 1
ATOM 3258 C CA . SER A 1 428 ? -18.491 23.748 11.743 1.00 90.75 428 SER A CA 1
ATOM 3259 C C . SER A 1 428 ? -17.173 24.020 12.484 1.00 90.75 428 SER A C 1
ATOM 3261 O O . SER A 1 428 ? -16.188 24.482 11.899 1.00 90.75 428 SER A O 1
ATOM 3263 N N . VAL A 1 429 ? -17.127 23.661 13.768 1.00 93.81 429 VAL A N 1
ATOM 3264 C CA . VAL A 1 429 ? -15.965 23.833 14.643 1.00 93.81 429 VAL A CA 1
ATOM 3265 C C . VAL A 1 429 ? -14.772 22.956 14.244 1.00 93.81 429 VAL A C 1
ATOM 3267 O O . VAL A 1 429 ? -13.630 23.315 14.547 1.00 93.81 429 VAL A O 1
ATOM 3270 N N . ILE A 1 430 ? -14.985 21.873 13.485 1.00 94.69 430 ILE A N 1
ATOM 3271 C CA . ILE A 1 430 ? -13.890 21.081 12.901 1.00 94.69 430 ILE A CA 1
ATOM 3272 C C . ILE A 1 430 ? -13.020 21.978 12.014 1.00 94.69 430 ILE A C 1
ATOM 3274 O O . ILE A 1 430 ? -11.808 22.071 12.221 1.00 94.69 430 ILE A O 1
ATOM 3278 N N . SER A 1 431 ? -13.630 22.708 11.074 1.00 93.19 431 SER A N 1
ATOM 3279 C CA . SER A 1 431 ? -12.901 23.615 10.179 1.00 93.19 431 SER A CA 1
ATOM 3280 C C . SER A 1 431 ? -12.240 24.767 10.939 1.00 93.19 431 SER A C 1
ATOM 3282 O O . SER A 1 431 ? -11.129 25.171 10.593 1.00 93.19 431 SER A O 1
ATOM 3284 N N . PHE A 1 432 ? -12.878 25.266 12.004 1.00 95.12 432 PHE A N 1
ATOM 3285 C CA . PHE A 1 432 ? -12.302 26.300 12.865 1.00 95.12 432 PHE A CA 1
ATOM 3286 C C . PHE A 1 432 ? -11.005 25.833 13.540 1.00 95.12 432 PHE A C 1
ATOM 3288 O O . PHE A 1 432 ? -9.980 26.516 13.445 1.00 95.12 432 PHE A O 1
ATOM 3295 N N . PHE A 1 433 ? -11.013 24.671 14.202 1.00 96.06 433 PHE A N 1
ATOM 3296 C CA . PHE A 1 433 ? -9.808 24.163 14.859 1.00 96.06 433 PHE A CA 1
ATOM 3297 C C . PHE A 1 433 ? -8.746 23.736 13.858 1.00 96.06 433 PHE A C 1
ATOM 3299 O O . PHE A 1 433 ? -7.579 24.037 14.086 1.00 96.06 433 PHE A O 1
ATOM 3306 N N . LEU A 1 434 ? -9.120 23.145 12.721 1.00 95.06 434 LEU A N 1
ATOM 3307 C CA . LEU A 1 434 ? -8.161 22.846 11.661 1.00 95.06 434 LEU A CA 1
ATOM 3308 C C . LEU A 1 434 ? -7.447 24.120 11.178 1.00 95.06 434 LEU A C 1
ATOM 3310 O O . LEU A 1 434 ? -6.224 24.126 11.044 1.00 95.06 434 LEU A O 1
ATOM 3314 N N . ALA A 1 435 ? -8.175 25.226 10.991 1.00 95.44 435 ALA A N 1
ATOM 3315 C CA . ALA A 1 435 ? -7.574 26.513 10.644 1.00 95.44 435 ALA A CA 1
ATOM 3316 C C . ALA A 1 435 ? -6.642 27.040 11.750 1.00 95.44 435 ALA A C 1
ATOM 3318 O O . ALA A 1 435 ? -5.554 27.535 11.456 1.00 95.44 435 ALA A O 1
ATOM 3319 N N . LYS A 1 436 ? -7.020 26.890 13.028 1.00 97.19 436 LYS A N 1
ATOM 3320 C CA . LYS A 1 436 ? -6.167 27.258 14.170 1.00 97.19 436 LYS A CA 1
ATOM 3321 C C . LYS A 1 436 ? -4.886 26.430 14.227 1.00 97.19 436 LYS A C 1
ATOM 3323 O O . LYS A 1 436 ? -3.819 27.017 14.392 1.00 97.19 436 LYS A O 1
ATOM 3328 N N . ILE A 1 437 ? -4.980 25.115 14.029 1.00 97.19 437 ILE A N 1
ATOM 3329 C CA . ILE A 1 437 ? -3.835 24.199 13.951 1.00 97.19 437 ILE A CA 1
ATOM 3330 C C . ILE A 1 437 ? -2.915 24.625 12.812 1.00 97.19 437 ILE A C 1
ATOM 3332 O O . ILE A 1 437 ? -1.722 24.794 13.018 1.00 97.19 437 ILE A O 1
ATOM 3336 N N . ARG A 1 438 ? -3.472 24.885 11.626 1.00 95.31 438 ARG A N 1
ATOM 3337 C CA . ARG A 1 438 ? -2.686 25.309 10.463 1.00 95.31 438 ARG A CA 1
ATOM 3338 C C . ARG A 1 438 ? -2.103 26.719 10.595 1.00 95.31 438 ARG A C 1
ATOM 3340 O O . ARG A 1 438 ? -1.214 27.071 9.832 1.00 95.31 438 ARG A O 1
ATOM 3347 N N . SER A 1 439 ? -2.563 27.529 11.547 1.00 96.56 439 SER A N 1
ATOM 3348 C CA . SER A 1 439 ? -2.026 28.871 11.818 1.00 96.56 439 SER A CA 1
ATOM 3349 C C . SER A 1 439 ? -0.900 28.909 12.859 1.00 96.56 439 SER A C 1
ATOM 3351 O O . SER A 1 439 ? -0.357 29.982 13.118 1.00 96.56 439 SER A O 1
ATOM 3353 N N . THR A 1 440 ? -0.555 27.778 13.482 1.00 98.00 440 THR A N 1
ATOM 3354 C CA . THR A 1 440 ? 0.510 27.738 14.493 1.00 98.00 440 THR A CA 1
ATOM 3355 C C . THR A 1 440 ? 1.887 27.951 13.869 1.00 98.00 440 THR A C 1
ATOM 3357 O O . THR A 1 440 ? 2.122 27.639 12.699 1.00 98.00 440 THR A O 1
ATOM 3360 N N . SER A 1 441 ? 2.831 28.452 14.667 1.00 97.81 441 SER A N 1
ATOM 3361 C CA . SER A 1 441 ? 4.217 28.647 14.236 1.00 97.81 441 SER A CA 1
ATOM 3362 C C . SER A 1 441 ? 4.887 27.349 13.793 1.00 97.81 441 SER A C 1
ATOM 3364 O O . SER A 1 441 ? 5.617 27.355 12.809 1.00 97.81 441 SER A O 1
ATOM 3366 N N . GLU A 1 442 ? 4.630 26.233 14.476 1.00 97.81 442 GLU A N 1
ATOM 3367 C CA . GLU A 1 442 ? 5.218 24.930 14.161 1.00 97.81 442 GLU A CA 1
ATOM 3368 C C . GLU A 1 442 ? 4.676 24.383 12.840 1.00 97.81 442 GLU A C 1
ATOM 3370 O O . GLU A 1 442 ? 5.448 23.865 12.037 1.00 97.81 442 GLU A O 1
ATOM 3375 N N . TRP A 1 443 ? 3.373 24.547 12.574 1.00 96.69 443 TRP A N 1
ATOM 3376 C CA . TRP A 1 443 ? 2.799 24.171 11.284 1.00 96.69 443 TRP A CA 1
ATOM 3377 C C . TRP A 1 443 ? 3.367 25.026 10.152 1.00 96.69 443 TRP A C 1
ATOM 3379 O O . TRP A 1 443 ? 3.773 24.503 9.119 1.00 96.69 443 TRP A O 1
ATOM 3389 N N . GLN A 1 444 ? 3.455 26.344 10.345 1.00 96.88 444 GLN A N 1
ATOM 3390 C CA . GLN A 1 444 ? 4.037 27.242 9.344 1.00 96.88 444 GLN A CA 1
ATOM 3391 C C . GLN A 1 444 ? 5.526 26.947 9.102 1.00 96.88 444 GLN A C 1
ATOM 3393 O O . GLN A 1 444 ? 5.976 26.965 7.957 1.00 96.88 444 GLN A O 1
ATOM 3398 N N . ALA A 1 445 ? 6.279 26.601 10.150 1.00 97.12 445 ALA A N 1
ATOM 3399 C CA . ALA A 1 445 ? 7.664 26.155 10.029 1.00 97.12 445 ALA A CA 1
ATOM 3400 C C . ALA A 1 445 ? 7.772 24.835 9.250 1.00 97.12 445 ALA A C 1
ATOM 3402 O O . ALA A 1 445 ? 8.622 24.722 8.368 1.00 97.12 445 ALA A O 1
ATOM 3403 N N . HIS A 1 446 ? 6.884 23.869 9.508 1.00 95.81 446 HIS A N 1
ATOM 3404 C CA . HIS A 1 446 ? 6.785 22.632 8.727 1.00 95.81 446 HIS A CA 1
ATOM 3405 C C . HIS A 1 446 ? 6.483 22.912 7.256 1.00 95.81 446 HIS A C 1
ATOM 3407 O O . HIS A 1 446 ? 7.167 22.386 6.376 1.00 95.81 446 HIS A O 1
ATOM 3413 N N . LEU A 1 447 ? 5.521 23.795 6.963 1.00 94.38 447 LEU A N 1
ATOM 3414 C CA . LEU A 1 447 ? 5.227 24.201 5.590 1.00 94.38 447 LEU A CA 1
ATOM 3415 C C . LEU A 1 447 ? 6.456 24.830 4.919 1.00 94.38 447 LEU A C 1
ATOM 3417 O O . LEU A 1 447 ? 6.746 24.494 3.774 1.00 94.38 447 LEU A O 1
ATOM 3421 N N . ALA A 1 448 ? 7.196 25.696 5.608 1.00 95.88 448 ALA A N 1
ATOM 3422 C CA . ALA A 1 448 ? 8.418 26.282 5.064 1.00 95.88 448 ALA A CA 1
ATOM 3423 C C . ALA A 1 448 ? 9.500 25.218 4.800 1.00 95.88 448 ALA A C 1
ATOM 3425 O O . ALA A 1 448 ? 10.087 25.199 3.719 1.00 95.88 448 ALA A O 1
ATOM 3426 N N . ALA A 1 449 ? 9.715 24.295 5.743 1.00 94.94 449 ALA A N 1
ATOM 3427 C CA . ALA A 1 449 ? 10.724 23.237 5.645 1.00 94.94 449 ALA A CA 1
ATOM 3428 C C . ALA A 1 449 ? 10.469 22.262 4.484 1.00 94.94 449 ALA A C 1
ATOM 3430 O O . ALA A 1 449 ? 11.400 21.722 3.895 1.00 94.94 449 ALA A O 1
ATOM 3431 N N . THR A 1 450 ? 9.204 22.059 4.127 1.00 94.25 450 THR A N 1
ATOM 3432 C CA . THR A 1 450 ? 8.774 21.068 3.129 1.00 94.25 450 THR A CA 1
ATOM 3433 C C . THR A 1 450 ? 8.399 21.695 1.785 1.00 94.25 450 THR A C 1
ATOM 3435 O O . THR A 1 450 ? 7.973 20.995 0.864 1.00 94.25 450 THR A O 1
ATOM 3438 N N . LEU A 1 451 ? 8.570 23.016 1.641 1.00 92.81 451 LEU A N 1
ATOM 3439 C CA . LEU A 1 451 ? 8.171 23.779 0.458 1.00 92.81 451 LEU A CA 1
ATOM 3440 C C . LEU A 1 451 ? 8.843 23.279 -0.823 1.00 92.81 451 LEU A C 1
ATOM 3442 O O . LEU A 1 451 ? 8.167 23.160 -1.844 1.00 92.81 451 LEU A O 1
ATOM 3446 N N . ILE A 1 452 ? 10.149 22.994 -0.775 1.00 93.38 452 ILE A N 1
ATOM 3447 C CA . ILE A 1 452 ? 10.904 22.515 -1.942 1.00 93.38 452 ILE A CA 1
ATOM 3448 C C . ILE A 1 452 ? 10.339 21.171 -2.397 1.00 93.38 452 ILE A C 1
ATOM 3450 O O . ILE A 1 452 ? 9.931 21.051 -3.548 1.00 93.38 452 ILE A O 1
ATOM 3454 N N . LEU A 1 453 ? 10.221 20.204 -1.480 1.00 92.50 453 LEU A N 1
ATOM 3455 C CA . LEU A 1 453 ? 9.665 18.886 -1.780 1.00 92.50 453 LEU A CA 1
ATOM 3456 C C . LEU A 1 453 ? 8.243 18.994 -2.348 1.00 92.50 453 LEU A C 1
ATOM 3458 O O . LEU A 1 453 ? 7.998 18.496 -3.444 1.00 92.50 453 LEU A O 1
ATOM 3462 N N . ARG A 1 454 ? 7.327 19.723 -1.685 1.00 91.31 454 ARG A N 1
ATOM 3463 C CA . ARG A 1 454 ? 5.961 19.928 -2.208 1.00 91.31 454 ARG A CA 1
ATOM 3464 C C . ARG A 1 454 ? 5.970 20.544 -3.599 1.00 91.31 454 ARG A C 1
ATOM 3466 O O . ARG A 1 454 ? 5.236 20.091 -4.467 1.00 91.31 454 ARG A O 1
ATOM 3473 N N . SER A 1 455 ? 6.773 21.582 -3.823 1.00 91.06 455 SER A N 1
ATOM 3474 C CA . SER A 1 455 ? 6.800 22.288 -5.109 1.00 91.06 455 SER A CA 1
ATOM 3475 C C . SER A 1 455 ? 7.327 21.392 -6.229 1.00 91.06 455 SER A C 1
ATOM 3477 O O . SER A 1 455 ? 6.744 21.370 -7.310 1.00 91.06 455 SER A O 1
ATOM 3479 N N . THR A 1 456 ? 8.371 20.605 -5.957 1.00 92.00 456 THR A N 1
ATOM 3480 C CA . THR A 1 456 ? 8.914 19.625 -6.904 1.00 92.00 456 THR A CA 1
ATOM 3481 C C . THR A 1 456 ? 7.863 18.589 -7.286 1.00 92.00 456 THR A C 1
ATOM 3483 O O . THR A 1 456 ? 7.590 18.420 -8.472 1.00 92.00 456 THR A O 1
ATOM 3486 N N . LEU A 1 457 ? 7.209 17.963 -6.304 1.00 89.81 457 LEU A N 1
ATOM 3487 C CA . LEU A 1 457 ? 6.179 16.947 -6.549 1.00 89.81 457 LEU A CA 1
ATOM 3488 C C . LEU A 1 457 ? 4.972 17.522 -7.298 1.00 89.81 457 LEU A C 1
ATOM 3490 O O . LEU A 1 457 ? 4.472 16.927 -8.250 1.00 89.81 457 LEU A O 1
ATOM 3494 N N . ARG A 1 458 ? 4.524 18.724 -6.923 1.00 88.25 458 ARG A N 1
ATOM 3495 C CA . ARG A 1 458 ? 3.425 19.408 -7.613 1.00 88.25 458 ARG A CA 1
ATOM 3496 C C . ARG A 1 458 ? 3.735 19.670 -9.081 1.00 88.25 458 ARG A C 1
ATOM 3498 O O . ARG A 1 458 ? 2.876 19.430 -9.925 1.00 88.25 458 ARG A O 1
ATOM 3505 N N . ASN A 1 459 ? 4.943 20.140 -9.379 1.00 87.75 459 ASN A N 1
ATOM 3506 C CA . ASN A 1 459 ? 5.374 20.375 -10.755 1.00 87.75 459 ASN A CA 1
ATOM 3507 C C . ASN A 1 459 ? 5.479 19.056 -11.527 1.00 87.75 459 ASN A C 1
ATOM 3509 O O . ASN A 1 459 ? 4.999 18.967 -12.652 1.00 87.75 459 ASN A O 1
ATOM 3513 N N . MET A 1 460 ? 6.035 18.024 -10.893 1.00 85.06 460 MET A N 1
ATOM 3514 C CA . MET A 1 460 ? 6.214 16.693 -11.469 1.00 85.06 460 MET A CA 1
ATOM 3515 C C . MET A 1 460 ? 4.893 16.035 -11.886 1.00 85.06 460 MET A C 1
ATOM 3517 O O . MET A 1 460 ? 4.826 15.440 -12.960 1.00 85.06 460 MET A O 1
ATOM 3521 N N . PHE A 1 461 ? 3.837 16.172 -11.079 1.00 81.50 461 PHE A N 1
ATOM 3522 C CA . PHE A 1 461 ? 2.531 15.540 -11.325 1.00 81.50 461 PHE A CA 1
ATOM 3523 C C . PHE A 1 461 ? 1.443 16.509 -11.798 1.00 81.50 461 PHE A C 1
ATOM 3525 O O . PHE A 1 461 ? 0.272 16.142 -11.838 1.00 81.50 461 PHE A O 1
ATOM 3532 N N . SER A 1 462 ? 1.794 17.755 -12.135 1.00 80.69 462 SER A N 1
ATOM 3533 C CA . SER A 1 462 ? 0.819 18.810 -12.466 1.00 80.69 462 SER A CA 1
ATOM 3534 C C . SER A 1 462 ? -0.273 19.007 -11.390 1.00 80.69 462 SER A C 1
ATOM 3536 O O . SER A 1 462 ? -1.393 19.434 -11.677 1.00 80.69 462 SER A O 1
ATOM 3538 N N . ALA A 1 463 ? 0.054 18.734 -10.124 1.00 81.12 463 ALA A N 1
ATOM 3539 C CA . ALA A 1 463 ? -0.867 18.746 -8.989 1.00 81.12 463 ALA A CA 1
ATOM 3540 C C . ALA A 1 463 ? -1.000 20.162 -8.391 1.00 81.12 463 ALA A C 1
ATOM 3542 O O . ALA A 1 463 ? -0.500 20.477 -7.312 1.00 81.12 463 ALA A O 1
ATOM 3543 N N . ASN A 1 464 ? -1.633 21.072 -9.135 1.00 77.94 464 ASN A N 1
ATOM 3544 C CA . ASN A 1 464 ? -1.643 22.504 -8.803 1.00 77.94 464 ASN A CA 1
ATOM 3545 C C . ASN A 1 464 ? -2.844 22.992 -7.982 1.00 77.94 464 ASN A C 1
ATOM 3547 O O . ASN A 1 464 ? -2.850 24.155 -7.563 1.00 77.94 464 ASN A O 1
ATOM 3551 N N . SER A 1 465 ? -3.842 22.144 -7.718 1.00 81.19 465 SER A N 1
ATOM 3552 C CA . SER A 1 465 ? -5.000 22.555 -6.916 1.00 81.19 465 SER A CA 1
ATOM 3553 C C . SER A 1 465 ? -4.602 22.842 -5.463 1.00 81.19 465 SER A C 1
ATOM 3555 O O . SER A 1 465 ? -3.593 22.338 -4.969 1.00 81.19 465 SER A O 1
ATOM 3557 N N . SER A 1 466 ? -5.390 23.670 -4.769 1.00 80.44 466 SER A N 1
ATOM 3558 C CA . SER A 1 466 ? -5.127 24.076 -3.379 1.00 80.44 466 SER A CA 1
ATOM 3559 C C . SER A 1 466 ? -5.014 22.893 -2.411 1.00 80.44 466 SER A C 1
ATOM 3561 O O . SER A 1 466 ? -4.284 22.992 -1.426 1.00 80.44 466 SER A O 1
ATOM 3563 N N . ALA A 1 467 ? -5.673 21.774 -2.723 1.00 74.56 467 ALA A N 1
ATOM 3564 C CA . ALA A 1 467 ? -5.620 20.538 -1.951 1.00 74.56 467 ALA A CA 1
ATOM 3565 C C . ALA A 1 467 ? -4.180 20.002 -1.798 1.00 74.56 467 ALA A C 1
ATOM 3567 O O . ALA A 1 467 ? -3.790 19.597 -0.714 1.00 74.56 467 ALA A O 1
ATOM 3568 N N . TRP A 1 468 ? -3.338 20.133 -2.828 1.00 80.19 468 TRP A N 1
ATOM 3569 C CA . TRP A 1 468 ? -1.951 19.635 -2.831 1.00 80.19 468 TRP A CA 1
ATOM 3570 C C . TRP A 1 468 ? -0.926 20.624 -2.259 1.00 80.19 468 TRP A C 1
ATOM 3572 O O . TRP A 1 468 ? 0.279 20.371 -2.287 1.00 80.19 468 TRP A O 1
ATOM 3582 N N . GLN A 1 469 ? -1.366 21.802 -1.802 1.00 80.38 469 GLN A N 1
ATOM 3583 C CA . GLN A 1 469 ? -0.453 22.872 -1.379 1.00 80.38 469 GLN A CA 1
ATOM 3584 C C . GLN A 1 469 ? -0.186 22.881 0.127 1.00 80.38 469 GLN A C 1
ATOM 3586 O O . GLN A 1 469 ? 0.858 23.382 0.551 1.00 80.38 469 GLN A O 1
ATOM 3591 N N . GLY A 1 470 ? -1.129 22.371 0.923 1.00 83.62 470 GLY A N 1
ATOM 3592 C CA . GLY A 1 470 ? -1.153 22.551 2.375 1.00 83.62 470 GLY A CA 1
ATOM 3593 C C . GLY A 1 470 ? -0.688 21.356 3.202 1.00 83.62 470 GLY A C 1
ATOM 3594 O O . GLY A 1 470 ? -0.624 21.498 4.418 1.00 83.62 470 GLY A O 1
ATOM 3595 N N . THR A 1 471 ? -0.401 20.215 2.576 1.00 88.81 471 THR A N 1
ATOM 3596 C CA . THR A 1 471 ? -0.167 18.910 3.223 1.00 88.81 471 THR A CA 1
ATOM 3597 C C . THR A 1 471 ? 0.659 17.996 2.313 1.00 88.81 471 THR A C 1
ATOM 3599 O O . THR A 1 471 ? 0.821 18.279 1.123 1.00 88.81 471 THR A O 1
ATOM 3602 N N . MET A 1 472 ? 1.194 16.908 2.870 1.00 89.69 472 MET A N 1
ATOM 3603 C CA . MET A 1 472 ? 1.789 15.795 2.109 1.00 89.69 472 MET A CA 1
ATOM 3604 C C . MET A 1 472 ? 0.828 14.625 1.897 1.00 89.69 472 MET A C 1
ATOM 3606 O O . MET A 1 472 ? 1.192 13.652 1.237 1.00 89.69 472 MET A O 1
ATOM 3610 N N . ASP A 1 473 ? -0.382 14.723 2.444 1.00 86.62 473 ASP A N 1
ATOM 3611 C CA . ASP A 1 473 ? -1.376 13.656 2.493 1.00 86.62 473 ASP A CA 1
ATOM 3612 C C . ASP A 1 473 ? -1.651 12.998 1.143 1.00 86.62 473 ASP A C 1
ATOM 3614 O O . ASP A 1 473 ? -1.480 11.792 0.999 1.00 86.62 473 ASP A O 1
ATOM 3618 N N . HIS A 1 474 ? -1.976 13.787 0.129 1.00 85.44 474 HIS A N 1
ATOM 3619 C CA . HIS A 1 474 ? -2.309 13.265 -1.184 1.00 85.44 474 HIS A CA 1
ATOM 3620 C C . HIS A 1 474 ? -1.126 12.557 -1.863 1.00 85.44 474 HIS A C 1
ATOM 3622 O O . HIS A 1 474 ? -1.328 11.555 -2.549 1.00 85.44 474 HIS A O 1
ATOM 3628 N N . PHE A 1 475 ? 0.111 13.035 -1.671 1.00 87.25 475 PHE A N 1
ATOM 3629 C CA . PHE A 1 475 ? 1.295 12.353 -2.205 1.00 87.25 475 PHE A CA 1
ATOM 3630 C C . PHE A 1 475 ? 1.563 11.052 -1.451 1.00 87.25 475 PHE A C 1
ATOM 3632 O O . PHE A 1 475 ? 1.784 10.021 -2.082 1.00 87.25 475 PHE A O 1
ATOM 3639 N N . ALA A 1 476 ? 1.509 11.087 -0.118 1.00 88.12 476 ALA A N 1
ATOM 3640 C CA . ALA A 1 476 ? 1.727 9.916 0.721 1.00 88.12 476 ALA A CA 1
ATOM 3641 C C . ALA A 1 476 ? 0.701 8.814 0.431 1.00 88.12 476 ALA A C 1
ATOM 3643 O O . ALA A 1 476 ? 1.109 7.679 0.211 1.00 88.12 476 ALA A O 1
ATOM 3644 N N . ASP A 1 477 ? -0.585 9.155 0.330 1.00 84.19 477 ASP A N 1
ATOM 3645 C CA . ASP A 1 477 ? -1.669 8.220 0.007 1.00 84.19 477 ASP A CA 1
ATOM 3646 C C . ASP A 1 477 ? -1.429 7.515 -1.341 1.00 84.19 477 ASP A C 1
ATOM 3648 O O . ASP A 1 477 ? -1.352 6.285 -1.419 1.00 84.19 477 ASP A O 1
ATOM 3652 N N . ASN A 1 478 ? -1.171 8.290 -2.401 1.00 80.81 478 ASN A N 1
ATOM 3653 C CA . ASN A 1 478 ? -0.911 7.738 -3.733 1.00 80.81 478 ASN A CA 1
ATOM 3654 C C . ASN A 1 478 ? 0.353 6.866 -3.771 1.00 80.81 478 ASN A C 1
ATOM 3656 O O . ASN A 1 478 ? 0.370 5.809 -4.406 1.00 80.81 478 ASN A O 1
ATOM 3660 N N . PHE A 1 479 ? 1.427 7.292 -3.105 1.00 85.69 479 PHE A N 1
ATOM 3661 C CA . PHE A 1 479 ? 2.694 6.561 -3.099 1.00 85.69 479 PHE A CA 1
ATOM 3662 C C . PHE A 1 479 ? 2.598 5.283 -2.266 1.00 85.69 479 PHE A C 1
ATOM 3664 O O . PHE A 1 479 ? 3.085 4.233 -2.687 1.00 85.69 479 PHE A O 1
ATOM 3671 N N . GLN A 1 480 ? 1.931 5.347 -1.114 1.00 83.00 480 GLN A N 1
ATOM 3672 C CA . GLN A 1 480 ? 1.717 4.205 -0.236 1.00 83.00 480 GLN A CA 1
ATOM 3673 C C . GLN A 1 480 ? 0.846 3.151 -0.918 1.00 83.00 480 GLN A C 1
ATOM 3675 O O . GLN A 1 480 ? 1.218 1.980 -0.921 1.00 83.00 480 GLN A O 1
ATOM 3680 N N . ALA A 1 481 ? -0.244 3.550 -1.581 1.00 78.69 481 ALA A N 1
ATOM 3681 C CA . ALA A 1 481 ? -1.092 2.630 -2.338 1.00 78.69 481 ALA A CA 1
ATOM 3682 C C . ALA A 1 481 ? -0.309 1.866 -3.423 1.00 78.69 481 ALA A C 1
ATOM 3684 O O . ALA A 1 481 ? -0.544 0.672 -3.628 1.00 78.69 481 ALA A O 1
ATOM 3685 N N . ARG A 1 482 ? 0.657 2.519 -4.088 1.00 78.31 482 ARG A N 1
ATOM 3686 C CA . ARG A 1 482 ? 1.550 1.862 -5.058 1.00 78.31 482 ARG A CA 1
ATOM 3687 C C . ARG A 1 482 ? 2.470 0.853 -4.382 1.00 78.31 482 ARG A C 1
ATOM 3689 O O . ARG A 1 482 ? 2.435 -0.325 -4.734 1.00 78.31 482 ARG A O 1
ATOM 3696 N N . LEU A 1 483 ? 3.230 1.295 -3.382 1.00 77.38 483 LEU A N 1
ATOM 3697 C CA . LEU A 1 483 ? 4.204 0.447 -2.693 1.00 77.38 483 LEU A CA 1
ATOM 3698 C C . LEU A 1 483 ? 3.550 -0.770 -2.022 1.00 77.38 483 LEU A C 1
ATOM 3700 O O . LEU A 1 483 ? 4.076 -1.878 -2.119 1.00 77.38 483 LEU A O 1
ATOM 3704 N N . CYS A 1 484 ? 2.379 -0.597 -1.400 1.00 74.81 484 CYS A N 1
ATOM 3705 C CA . CYS A 1 484 ? 1.622 -1.686 -0.773 1.00 74.81 484 CYS A CA 1
ATOM 3706 C C . CYS A 1 484 ? 1.170 -2.761 -1.770 1.00 74.81 484 CYS A C 1
ATOM 3708 O O . CYS A 1 484 ? 0.987 -3.909 -1.381 1.00 74.81 484 CYS A O 1
ATOM 3710 N N . ASN A 1 485 ? 1.021 -2.415 -3.049 1.00 70.50 485 ASN A N 1
ATOM 3711 C CA . ASN A 1 485 ? 0.683 -3.357 -4.117 1.00 70.50 485 ASN A CA 1
ATOM 3712 C C . ASN A 1 485 ? 1.908 -3.712 -4.979 1.00 70.50 485 ASN A C 1
ATOM 3714 O O . ASN A 1 485 ? 1.763 -4.121 -6.127 1.00 70.50 485 ASN A O 1
ATOM 3718 N N . SER A 1 486 ? 3.116 -3.539 -4.427 1.00 68.69 486 SER A N 1
ATOM 3719 C CA . SER A 1 486 ? 4.394 -3.860 -5.078 1.00 68.69 486 SER A CA 1
ATOM 3720 C C . SER A 1 486 ? 4.671 -3.093 -6.378 1.00 68.69 486 SER A C 1
ATOM 3722 O O . SER A 1 486 ? 5.548 -3.482 -7.147 1.00 68.69 486 SER A O 1
ATOM 3724 N N . TYR A 1 487 ? 3.976 -1.977 -6.613 1.00 67.94 487 TYR A N 1
ATOM 3725 C CA . TYR A 1 487 ? 4.317 -1.046 -7.685 1.00 67.94 487 TYR A CA 1
ATOM 3726 C C . TYR A 1 487 ? 5.465 -0.128 -7.250 1.00 67.94 487 TYR A C 1
ATOM 3728 O O . TYR A 1 487 ? 5.584 0.233 -6.078 1.00 67.94 487 TYR A O 1
ATOM 3736 N N . SER A 1 488 ? 6.280 0.307 -8.211 1.00 70.25 488 SER A N 1
ATOM 3737 C CA . SER A 1 488 ? 7.258 1.378 -8.008 1.00 70.25 488 SER A CA 1
ATOM 3738 C C . SER A 1 488 ? 6.574 2.712 -7.689 1.00 70.25 488 SER A C 1
ATOM 3740 O O . SER A 1 488 ? 5.397 2.936 -8.012 1.00 70.25 488 SER A O 1
ATOM 3742 N N . LEU A 1 489 ? 7.327 3.622 -7.063 1.00 79.50 489 LEU A N 1
ATOM 3743 C CA . LEU A 1 489 ? 6.907 5.016 -6.935 1.00 79.50 489 LEU A CA 1
ATOM 3744 C C . LEU A 1 489 ? 6.728 5.635 -8.333 1.00 79.50 489 LEU A C 1
ATOM 3746 O O . LEU A 1 489 ? 7.422 5.241 -9.268 1.00 79.50 489 LEU A O 1
ATOM 3750 N N . PRO A 1 490 ? 5.767 6.556 -8.506 1.00 72.12 490 PRO A N 1
ATOM 3751 C CA . PRO A 1 490 ? 5.366 6.995 -9.834 1.00 72.12 490 PRO A CA 1
ATOM 3752 C C . PRO A 1 490 ? 6.391 7.947 -10.466 1.00 72.12 490 PRO A C 1
ATOM 3754 O O . PRO A 1 490 ? 7.106 8.667 -9.768 1.00 72.12 490 PRO A O 1
ATOM 3757 N N . CYS A 1 491 ? 6.398 7.990 -11.796 1.00 76.62 491 CYS A N 1
ATOM 3758 C CA . CYS A 1 491 ? 7.131 8.975 -12.590 1.00 76.62 491 CYS A CA 1
ATOM 3759 C C . CYS A 1 491 ? 6.213 10.094 -13.078 1.00 76.62 491 CYS A C 1
ATOM 3761 O O . CYS A 1 491 ? 4.986 9.962 -13.040 1.00 76.62 491 CYS A O 1
ATOM 3763 N N . SER A 1 492 ? 6.797 11.207 -13.525 1.00 78.12 492 SER A N 1
ATOM 3764 C CA . SER A 1 492 ? 6.033 12.316 -14.086 1.00 78.12 492 SER A CA 1
ATOM 3765 C C . SER A 1 492 ? 5.169 11.821 -15.256 1.00 78.12 492 SER A C 1
ATOM 3767 O O . SER A 1 492 ? 5.685 11.162 -16.159 1.00 78.12 492 SER A O 1
ATOM 3769 N N . PRO A 1 493 ? 3.870 12.172 -15.314 1.00 65.12 493 PRO A N 1
ATOM 3770 C CA . PRO A 1 493 ? 2.995 11.771 -16.417 1.00 65.12 493 PRO A CA 1
ATOM 3771 C C . PRO A 1 493 ? 3.444 12.311 -17.782 1.00 65.12 493 PRO A C 1
ATOM 3773 O O . PRO A 1 493 ? 3.029 11.796 -18.816 1.00 65.12 493 PRO A O 1
ATOM 3776 N N . THR A 1 494 ? 4.259 13.369 -17.787 1.00 67.25 494 THR A N 1
ATOM 3777 C CA . THR A 1 494 ? 4.783 14.024 -18.993 1.00 67.25 494 THR A CA 1
ATOM 3778 C C . THR A 1 494 ? 6.244 13.688 -19.285 1.00 67.25 494 THR A C 1
ATOM 3780 O O . THR A 1 494 ? 6.730 14.028 -20.359 1.00 67.25 494 THR A O 1
ATOM 3783 N N . ASP A 1 495 ? 6.944 13.054 -18.341 1.00 69.00 495 ASP A N 1
ATOM 3784 C CA . ASP A 1 495 ? 8.352 12.675 -18.458 1.00 69.00 495 ASP A CA 1
ATOM 3785 C C . ASP A 1 495 ? 8.616 11.413 -17.630 1.00 69.00 495 ASP A C 1
ATOM 3787 O O . ASP A 1 495 ? 8.867 11.464 -16.425 1.00 69.00 495 ASP A O 1
ATOM 3791 N N . ALA A 1 496 ? 8.547 10.266 -18.293 1.00 63.66 496 ALA A N 1
ATOM 3792 C CA . ALA A 1 496 ? 8.676 8.971 -17.644 1.00 63.66 496 ALA A CA 1
ATOM 3793 C C . ALA A 1 496 ? 10.106 8.675 -17.136 1.00 63.66 496 ALA A C 1
ATOM 3795 O O . ALA A 1 496 ? 10.258 7.778 -16.316 1.00 63.66 496 ALA A O 1
ATOM 3796 N N . SER A 1 497 ? 11.111 9.490 -17.497 1.00 70.50 497 SER A N 1
ATOM 3797 C CA . SER A 1 497 ? 12.468 9.425 -16.925 1.00 70.50 497 SER A CA 1
ATOM 3798 C C . SER A 1 497 ? 12.611 10.186 -15.600 1.00 70.50 497 SER A C 1
ATOM 3800 O O . SER A 1 497 ? 13.554 9.977 -14.835 1.00 70.50 497 SER A O 1
ATOM 3802 N N . ASN A 1 498 ? 11.668 11.083 -15.309 1.00 77.69 498 ASN A N 1
ATOM 3803 C CA . ASN A 1 498 ? 11.635 11.847 -14.075 1.00 77.69 498 ASN A CA 1
ATOM 3804 C C . ASN A 1 498 ? 10.769 11.091 -13.066 1.00 77.69 498 ASN A C 1
ATOM 3806 O O . ASN A 1 498 ? 9.550 11.266 -13.034 1.00 77.69 498 ASN A O 1
ATOM 3810 N N . CYS A 1 499 ? 11.399 10.232 -12.265 1.00 80.19 499 CYS A N 1
ATOM 3811 C CA . CYS A 1 499 ? 10.744 9.376 -11.278 1.00 80.19 499 CYS A CA 1
ATOM 3812 C C . CYS A 1 499 ? 11.030 9.802 -9.841 1.00 80.19 499 CYS A C 1
ATOM 3814 O O . CYS A 1 499 ? 12.026 10.465 -9.543 1.00 80.19 499 CYS A O 1
ATOM 3816 N N . ILE A 1 500 ? 10.125 9.444 -8.929 1.00 82.88 500 ILE A N 1
ATOM 3817 C CA . ILE A 1 500 ? 10.299 9.754 -7.510 1.00 82.88 500 ILE A CA 1
ATOM 3818 C C . ILE A 1 500 ? 11.538 9.044 -6.974 1.00 82.88 500 ILE A C 1
ATOM 3820 O O . ILE A 1 500 ? 11.644 7.819 -7.007 1.00 82.88 500 ILE A O 1
ATOM 3824 N N . THR A 1 501 ? 12.469 9.831 -6.441 1.00 80.38 501 THR A N 1
ATOM 3825 C CA . THR A 1 501 ? 13.709 9.319 -5.858 1.00 80.38 501 THR A CA 1
ATOM 3826 C C . THR A 1 501 ? 13.504 8.864 -4.412 1.00 80.38 501 THR A C 1
ATOM 3828 O O . THR A 1 501 ? 12.549 9.252 -3.736 1.00 80.38 501 THR A O 1
ATOM 3831 N N . GLN A 1 502 ? 14.458 8.095 -3.882 1.00 71.62 502 GLN A N 1
ATOM 3832 C CA . GLN A 1 502 ? 14.446 7.702 -2.469 1.00 71.62 502 GLN A CA 1
ATOM 3833 C C . GLN A 1 502 ? 14.540 8.904 -1.513 1.00 71.62 502 GLN A C 1
ATOM 3835 O O . GLN A 1 502 ? 14.026 8.843 -0.399 1.00 71.62 502 GLN A O 1
ATOM 3840 N N . GLU A 1 503 ? 15.173 10.001 -1.936 1.00 75.88 503 GLU A N 1
ATOM 3841 C CA . GLU A 1 503 ? 15.188 11.256 -1.176 1.00 75.88 503 GLU A CA 1
ATOM 3842 C C . GLU A 1 503 ? 13.792 11.892 -1.144 1.00 75.88 503 GLU A C 1
ATOM 3844 O O . GLU A 1 503 ? 13.322 12.321 -0.094 1.00 75.88 503 GLU A O 1
ATOM 3849 N N . MET A 1 504 ? 13.073 11.869 -2.270 1.00 81.44 504 MET A N 1
ATOM 3850 C CA . MET A 1 504 ? 11.690 12.347 -2.340 1.00 81.44 504 MET A CA 1
ATOM 3851 C C . MET A 1 504 ? 10.709 11.458 -1.557 1.00 81.44 504 MET A C 1
ATOM 3853 O O . MET A 1 504 ? 9.648 11.937 -1.162 1.00 81.44 504 MET A O 1
ATOM 3857 N N . ALA A 1 505 ? 11.068 10.209 -1.235 1.00 76.56 505 ALA A N 1
ATOM 3858 C CA . ALA A 1 505 ? 10.291 9.354 -0.329 1.00 76.56 505 ALA A CA 1
ATOM 3859 C C . ALA A 1 505 ? 10.229 9.884 1.125 1.00 76.56 505 ALA A C 1
ATOM 3861 O O . ALA A 1 505 ? 9.484 9.343 1.946 1.00 76.56 505 ALA A O 1
ATOM 3862 N N . GLU A 1 506 ? 10.926 10.986 1.447 1.00 84.69 506 GLU A N 1
ATOM 3863 C CA . GLU A 1 506 ? 10.720 11.771 2.677 1.00 84.69 506 GLU A CA 1
ATOM 3864 C C . GLU A 1 506 ? 9.257 12.221 2.863 1.00 84.69 506 GLU A C 1
ATOM 3866 O O . GLU A 1 506 ? 8.840 12.509 3.989 1.00 84.69 506 GLU A O 1
ATOM 3871 N N . VAL A 1 507 ? 8.446 12.214 1.793 1.00 88.50 507 VAL A N 1
ATOM 3872 C CA . VAL A 1 507 ? 6.982 12.390 1.839 1.00 88.50 507 VAL A CA 1
ATOM 3873 C C . VAL A 1 507 ? 6.339 11.584 2.969 1.00 88.50 507 VAL A C 1
ATOM 3875 O O . VAL A 1 507 ? 5.537 12.144 3.711 1.00 88.50 507 VAL A O 1
ATOM 3878 N N . PHE A 1 508 ? 6.723 10.317 3.169 1.00 86.75 508 PHE A N 1
ATOM 3879 C CA . PHE A 1 508 ? 6.125 9.476 4.213 1.00 86.75 508 PHE A CA 1
ATOM 3880 C C . PHE A 1 508 ? 6.439 9.978 5.624 1.00 86.75 508 PHE A C 1
ATOM 3882 O O . PHE A 1 508 ? 5.545 10.079 6.458 1.00 86.75 508 PHE A O 1
ATOM 3889 N N . ARG A 1 509 ? 7.694 10.362 5.895 1.00 90.25 509 ARG A N 1
ATOM 3890 C CA . ARG A 1 509 ? 8.082 10.898 7.213 1.00 90.25 509 ARG A CA 1
ATOM 3891 C C . ARG A 1 509 ? 7.448 12.257 7.475 1.00 90.25 509 ARG A C 1
ATOM 3893 O O . ARG A 1 509 ? 7.063 12.567 8.599 1.00 90.25 509 ARG A O 1
ATOM 3900 N N . THR A 1 510 ? 7.334 13.058 6.422 1.00 91.56 510 THR A N 1
ATOM 3901 C CA . THR A 1 510 ? 6.684 14.364 6.470 1.00 91.56 510 THR A CA 1
ATOM 3902 C C . THR A 1 510 ? 5.196 14.210 6.787 1.00 91.56 510 THR A C 1
ATOM 3904 O O . THR A 1 510 ? 4.672 14.933 7.630 1.00 91.56 510 THR A O 1
ATOM 3907 N N . ALA A 1 511 ? 4.531 13.227 6.179 1.00 90.81 511 ALA A N 1
ATOM 3908 C CA . ALA A 1 511 ? 3.142 12.908 6.468 1.00 90.81 511 ALA A CA 1
ATOM 3909 C C . ALA A 1 511 ? 2.955 12.324 7.883 1.00 90.81 511 ALA A C 1
ATOM 3911 O O . ALA A 1 511 ? 2.052 12.750 8.598 1.00 90.81 511 ALA A O 1
ATOM 3912 N N . ASP A 1 512 ? 3.848 11.443 8.350 1.00 92.06 512 ASP A N 1
ATOM 3913 C CA . ASP A 1 512 ? 3.852 10.956 9.741 1.00 92.06 512 ASP A CA 1
ATOM 3914 C C . ASP A 1 512 ? 3.936 12.112 10.754 1.00 92.06 512 ASP A C 1
ATOM 3916 O O . ASP A 1 512 ? 3.245 12.116 11.780 1.00 92.06 512 ASP A O 1
ATOM 3920 N N . TRP A 1 513 ? 4.764 13.122 10.462 1.00 94.62 513 TRP A N 1
ATOM 3921 C CA . TRP A 1 513 ? 4.836 14.330 11.280 1.00 94.62 513 TRP A CA 1
ATOM 3922 C C . TRP A 1 513 ? 3.500 15.077 11.291 1.00 94.62 513 TRP A C 1
ATOM 3924 O O . TRP A 1 513 ? 3.029 15.440 12.370 1.00 94.62 513 TRP A O 1
ATOM 3934 N N . GLU A 1 514 ? 2.865 15.266 10.127 1.00 94.81 514 GLU A N 1
ATOM 3935 C CA . GLU A 1 514 ? 1.562 15.940 10.014 1.00 94.81 514 GLU A CA 1
ATOM 3936 C C . GLU A 1 514 ? 0.498 15.228 10.857 1.00 94.81 514 GLU A C 1
ATOM 3938 O O . GLU A 1 514 ? -0.200 15.878 11.635 1.00 94.81 514 GLU A O 1
ATOM 3943 N N . TRP A 1 515 ? 0.435 13.896 10.799 1.00 94.06 515 TRP A N 1
ATOM 3944 C CA . TRP A 1 515 ? -0.491 13.083 11.594 1.00 94.06 515 TRP A CA 1
ATOM 3945 C C . TRP A 1 515 ? -0.240 13.184 13.099 1.00 94.06 515 TRP A C 1
ATOM 3947 O O . TRP A 1 515 ? -1.176 13.408 13.874 1.00 94.06 515 TRP A O 1
ATOM 3957 N N . THR A 1 516 ? 1.020 13.095 13.534 1.00 95.00 516 THR A N 1
ATOM 3958 C CA . THR A 1 516 ? 1.373 13.349 14.940 1.00 95.00 516 THR A CA 1
ATOM 3959 C C . THR A 1 516 ? 1.002 14.772 15.358 1.00 95.00 516 THR A C 1
ATOM 3961 O O . THR A 1 516 ? 0.540 14.990 16.485 1.00 95.00 516 THR A O 1
ATOM 3964 N N . TYR A 1 517 ? 1.189 15.753 14.475 1.00 96.56 517 TYR A N 1
ATOM 3965 C CA . TYR A 1 517 ? 0.878 17.139 14.779 1.00 96.56 517 TYR A CA 1
ATOM 3966 C C . TYR A 1 517 ? -0.624 17.350 14.924 1.00 96.56 517 TYR A C 1
ATOM 396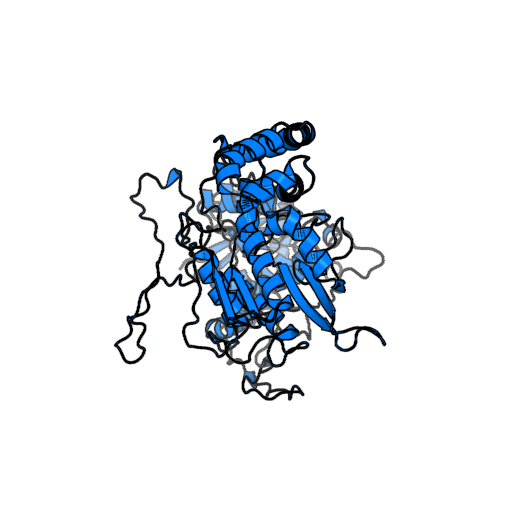8 O O . TYR A 1 517 ? -1.035 17.859 15.964 1.00 96.56 517 TYR A O 1
ATOM 3976 N N . TYR A 1 518 ? -1.440 16.902 13.964 1.00 95.50 518 TYR A N 1
ATOM 3977 C CA . TYR A 1 518 ? -2.900 17.045 13.976 1.00 95.50 518 TYR A CA 1
ATOM 3978 C C . TYR A 1 518 ? -3.545 16.479 15.242 1.00 95.50 518 TYR A C 1
ATOM 3980 O O . TYR A 1 518 ? -4.390 17.140 15.851 1.00 95.50 518 TYR A O 1
ATOM 3988 N N . TRP A 1 519 ? -3.115 15.291 15.665 1.00 96.88 519 TRP A N 1
ATOM 3989 C CA . TRP A 1 519 ? -3.816 14.539 16.705 1.00 96.88 519 TRP A CA 1
ATOM 3990 C C . TRP A 1 519 ? -3.139 14.572 18.074 1.00 96.88 519 TRP A C 1
ATOM 3992 O O . TRP A 1 519 ? -3.730 14.113 19.048 1.00 96.88 519 TRP A O 1
ATOM 4002 N N . ARG A 1 520 ? -1.916 15.107 18.200 1.00 94.81 520 ARG A N 1
ATOM 4003 C CA . ARG A 1 520 ? -1.184 15.021 19.475 1.00 94.81 520 ARG A CA 1
ATOM 4004 C C . ARG A 1 520 ? -0.335 16.234 19.820 1.00 94.81 520 ARG A C 1
ATOM 4006 O O . ARG A 1 520 ? -0.394 16.706 20.949 1.00 94.81 520 ARG A O 1
ATOM 4013 N N . ALA A 1 521 ? 0.500 16.709 18.902 1.00 94.88 521 ALA A N 1
ATOM 4014 C CA . ALA A 1 521 ? 1.567 17.651 19.257 1.00 94.88 521 ALA A CA 1
ATOM 4015 C C . ALA A 1 521 ? 1.160 19.138 19.236 1.00 94.88 521 ALA A C 1
ATOM 4017 O O . ALA A 1 521 ? 1.954 19.983 19.643 1.00 94.88 521 ALA A O 1
ATOM 4018 N N . ASN A 1 522 ? -0.052 19.472 18.784 1.00 96.12 522 ASN A N 1
ATOM 4019 C CA . ASN A 1 522 ? -0.526 20.855 18.700 1.00 96.12 522 ASN A CA 1
ATOM 4020 C C . ASN A 1 522 ? -1.407 21.257 19.914 1.00 96.12 522 ASN A C 1
ATOM 4022 O O . ASN A 1 522 ? -2.065 20.402 20.512 1.00 96.12 522 ASN A O 1
ATOM 4026 N N . PRO A 1 523 ? -1.500 22.556 20.261 1.00 97.06 523 PRO A N 1
ATOM 4027 C CA . PRO A 1 523 ? -2.237 23.023 21.446 1.00 97.06 523 PRO A CA 1
ATOM 4028 C C . PRO A 1 523 ? -3.768 22.885 21.353 1.00 97.06 523 PRO A C 1
ATOM 4030 O O . PRO A 1 523 ? -4.463 22.992 22.363 1.00 97.06 523 PRO A O 1
ATOM 4033 N N . TYR A 1 524 ? -4.312 22.659 20.158 1.00 97.56 524 TYR A N 1
ATOM 4034 C CA . TYR A 1 524 ? -5.742 22.485 19.899 1.00 97.56 524 TYR A CA 1
ATOM 4035 C C . TYR A 1 524 ? -6.152 21.014 19.741 1.00 97.56 524 TYR A C 1
ATOM 4037 O O . TYR A 1 524 ? -7.350 20.751 19.640 1.00 97.56 524 TYR A O 1
ATOM 4045 N N . ALA A 1 525 ? -5.205 20.065 19.759 1.00 96.44 525 ALA A N 1
ATOM 4046 C CA . ALA A 1 525 ? -5.429 18.654 19.440 1.00 96.44 525 ALA A CA 1
ATOM 4047 C C . ALA A 1 525 ? -6.603 18.061 20.226 1.00 96.44 525 ALA A C 1
ATOM 4049 O O . ALA A 1 525 ? -7.494 17.457 19.643 1.00 96.44 525 ALA A O 1
ATOM 4050 N N . GLN A 1 526 ? -6.672 18.326 21.534 1.00 95.81 526 GLN A N 1
ATOM 4051 C CA . GLN A 1 526 ? -7.749 17.817 22.383 1.00 95.81 526 GLN A CA 1
ATOM 4052 C C . GLN A 1 526 ? -9.139 18.294 21.933 1.00 95.81 526 GLN A C 1
ATOM 4054 O O . GLN A 1 526 ? -10.066 17.494 21.848 1.00 95.81 526 GLN A O 1
ATOM 4059 N N . LYS A 1 527 ? -9.294 19.591 21.637 1.00 95.38 527 LYS A N 1
ATOM 4060 C CA . LYS A 1 527 ? -10.579 20.148 21.181 1.00 95.38 527 LYS A CA 1
ATOM 4061 C C . LYS A 1 527 ? -10.913 19.710 19.760 1.00 95.38 527 LYS A C 1
ATOM 4063 O O . LYS A 1 527 ? -12.077 19.506 19.436 1.00 95.38 527 LYS A O 1
ATOM 4068 N N . TYR A 1 528 ? -9.888 19.549 18.930 1.00 97.00 528 TYR A N 1
ATOM 4069 C CA . TYR A 1 528 ? -10.047 19.039 17.580 1.00 97.00 528 TYR A CA 1
ATOM 4070 C C . TYR A 1 528 ? -10.547 17.589 17.593 1.00 97.00 528 TYR A C 1
ATOM 4072 O O . TYR A 1 528 ? -11.545 17.292 16.947 1.00 97.00 528 TYR A O 1
ATOM 4080 N N . ILE A 1 529 ? -9.962 16.726 18.430 1.00 97.31 529 ILE A N 1
ATOM 4081 C CA . ILE A 1 529 ? -10.432 15.350 18.647 1.00 97.31 529 ILE A CA 1
ATOM 4082 C C . ILE A 1 529 ? -11.871 15.328 19.177 1.00 97.31 529 ILE A C 1
ATOM 4084 O O . ILE A 1 529 ? -12.676 14.546 18.685 1.00 97.31 529 ILE A O 1
ATOM 4088 N N . GLN A 1 530 ? -12.221 16.188 20.144 1.00 96.44 530 GLN A N 1
ATOM 4089 C CA . GLN A 1 530 ? -13.598 16.281 20.655 1.00 96.44 530 GLN A CA 1
ATOM 4090 C C . GLN A 1 530 ? -14.616 16.576 19.545 1.00 96.44 530 GLN A C 1
ATOM 4092 O O . GLN A 1 530 ? -15.713 16.025 19.569 1.00 96.44 530 GLN A O 1
ATOM 4097 N N . ALA A 1 531 ? -14.259 17.443 18.594 1.00 95.31 531 ALA A N 1
ATOM 4098 C CA . ALA A 1 531 ? -15.130 17.815 17.486 1.00 95.31 531 ALA A CA 1
ATOM 4099 C C . ALA A 1 531 ? -15.202 16.728 16.400 1.00 95.31 531 ALA A C 1
ATOM 4101 O O . ALA A 1 531 ? -16.289 16.474 15.886 1.00 95.31 531 ALA A O 1
ATOM 4102 N N . VAL A 1 532 ? -14.070 16.098 16.066 1.00 95.81 532 VAL A N 1
ATOM 4103 C CA . VAL A 1 532 ? -13.967 15.108 14.978 1.00 95.81 532 VAL A CA 1
ATOM 4104 C C . VAL A 1 532 ? -14.500 13.737 15.390 1.00 95.81 532 VAL A C 1
ATOM 4106 O O . VAL A 1 532 ? -15.327 13.183 14.683 1.00 95.81 532 VAL A O 1
ATOM 4109 N N . GLU A 1 533 ? -14.057 13.217 16.536 1.00 96.94 533 GLU A N 1
ATOM 4110 C CA . GLU A 1 533 ? -14.227 11.799 16.901 1.00 96.94 533 GLU A CA 1
ATOM 4111 C C . GLU A 1 533 ? -14.870 11.615 18.286 1.00 96.94 533 GLU A C 1
ATOM 4113 O O . GLU A 1 533 ? -15.033 10.500 18.787 1.00 96.94 533 GLU A O 1
ATOM 4118 N N . GLY A 1 534 ? -15.222 12.713 18.961 1.00 96.88 534 GLY A N 1
ATOM 4119 C CA . GLY A 1 534 ? -15.676 12.686 20.351 1.00 96.88 534 GLY A CA 1
ATOM 4120 C C . GLY A 1 534 ? -16.918 11.822 20.580 1.00 96.88 534 GLY A C 1
ATOM 4121 O O . GLY A 1 534 ? -17.037 11.195 21.636 1.00 96.88 534 GLY A O 1
ATOM 4122 N N . LEU A 1 535 ? -17.815 11.736 19.590 1.00 97.00 535 LEU A N 1
ATOM 4123 C CA . LEU A 1 535 ? -18.984 10.856 19.644 1.00 97.00 535 LEU A CA 1
ATOM 4124 C C . LEU A 1 535 ? -18.599 9.374 19.583 1.00 97.00 535 LEU A C 1
ATOM 4126 O O . LEU A 1 535 ? -19.083 8.595 20.405 1.00 97.00 535 LEU A O 1
ATOM 4130 N N . PHE A 1 536 ? -17.699 8.985 18.677 1.00 97.62 536 PHE A N 1
ATOM 4131 C CA . PHE A 1 536 ? -17.246 7.599 18.573 1.00 97.62 536 PHE A CA 1
ATOM 4132 C C . PHE A 1 536 ? -16.415 7.178 19.789 1.00 97.62 536 PHE A C 1
ATOM 4134 O O . PHE A 1 536 ? -16.627 6.101 20.350 1.00 97.62 536 PHE A O 1
ATOM 4141 N N . ILE A 1 537 ? -15.547 8.061 20.294 1.00 98.31 537 ILE A N 1
ATOM 4142 C CA . ILE A 1 537 ? -14.861 7.846 21.576 1.00 98.31 537 ILE A CA 1
ATOM 4143 C C . ILE A 1 537 ? -15.888 7.690 22.711 1.00 98.31 537 ILE A C 1
ATOM 4145 O O . ILE A 1 537 ? -15.712 6.849 23.595 1.00 98.31 537 ILE A O 1
ATOM 4149 N N . GLY A 1 538 ? -16.990 8.444 22.668 1.00 97.75 538 GLY A N 1
ATOM 4150 C CA . GLY A 1 538 ? -18.130 8.290 23.571 1.00 97.75 538 GLY A CA 1
ATOM 4151 C C . GLY A 1 538 ? -18.775 6.903 23.501 1.00 97.75 538 GLY A C 1
ATOM 4152 O O . GLY A 1 538 ? -19.085 6.323 24.543 1.00 97.75 538 GLY A O 1
ATOM 4153 N N . GLU A 1 539 ? -18.911 6.319 22.309 1.00 95.62 539 GLU A N 1
ATOM 4154 C CA . GLU A 1 539 ? -19.378 4.937 22.151 1.00 95.62 539 GLU A CA 1
ATOM 4155 C C . GLU A 1 539 ? -18.411 3.918 22.770 1.00 95.62 539 GLU A C 1
ATOM 4157 O O . GLU A 1 539 ? -18.854 2.987 23.453 1.00 95.62 539 GLU A O 1
ATOM 4162 N N . ILE A 1 540 ? -17.096 4.112 22.598 1.00 96.62 540 ILE A N 1
ATOM 4163 C CA . ILE A 1 540 ? -16.067 3.279 23.244 1.00 96.62 540 ILE A CA 1
ATOM 4164 C C . ILE A 1 540 ? -16.214 3.370 24.768 1.00 96.62 540 ILE A C 1
ATOM 4166 O O . ILE A 1 540 ? -16.307 2.342 25.443 1.00 96.62 540 ILE A O 1
ATOM 4170 N N . VAL A 1 541 ? -16.295 4.586 25.318 1.00 97.56 541 VAL A N 1
ATOM 4171 C CA . VAL A 1 541 ? -16.474 4.829 26.760 1.00 97.56 541 VAL A CA 1
ATOM 4172 C C . VAL A 1 541 ? -17.746 4.158 27.278 1.00 97.56 541 VAL A C 1
ATOM 4174 O O . VAL A 1 541 ? -17.674 3.394 28.240 1.00 97.56 541 VAL A O 1
ATOM 4177 N N . SER A 1 542 ? -18.886 4.362 26.614 1.00 94.94 542 SER A N 1
ATOM 4178 C CA . SER A 1 542 ? -20.171 3.768 27.002 1.00 94.94 542 SER A CA 1
ATOM 4179 C C . SER A 1 542 ? -20.114 2.237 27.025 1.00 94.94 542 SER A C 1
ATOM 4181 O O . SER A 1 542 ? -20.645 1.580 27.932 1.00 94.94 542 SER A O 1
ATOM 4183 N N . ARG A 1 543 ? -19.407 1.637 26.059 1.00 92.94 543 ARG A N 1
ATOM 4184 C CA . ARG A 1 543 ? -19.204 0.188 26.015 1.00 92.94 543 ARG A CA 1
ATOM 4185 C C . ARG A 1 543 ? -18.337 -0.300 27.175 1.00 92.94 543 ARG A C 1
ATOM 4187 O O . ARG A 1 543 ? -18.703 -1.282 27.820 1.00 92.94 543 ARG A O 1
ATOM 4194 N N . LEU A 1 544 ? -17.227 0.375 27.464 1.00 94.44 544 LEU A N 1
ATOM 4195 C CA . LEU A 1 544 ? -16.339 0.034 28.580 1.00 94.44 544 LEU A CA 1
ATOM 4196 C C . LEU A 1 544 ? -17.041 0.179 29.942 1.00 94.44 544 LEU A C 1
ATOM 4198 O O . LEU A 1 544 ? -16.914 -0.694 30.799 1.00 94.44 544 LEU A O 1
ATOM 4202 N N . GLU A 1 545 ? -17.847 1.223 30.129 1.00 94.19 545 GLU A N 1
ATOM 4203 C CA . GLU A 1 545 ? -18.681 1.402 31.326 1.00 94.19 545 GLU A CA 1
ATOM 4204 C C . GLU A 1 545 ? -19.719 0.286 31.474 1.00 94.19 545 GLU A C 1
ATOM 4206 O O . GLU A 1 545 ? -19.960 -0.204 32.577 1.00 94.19 545 GLU A O 1
ATOM 4211 N N . SER A 1 546 ? -20.293 -0.178 30.363 1.00 92.25 546 SER A N 1
ATOM 4212 C CA . SER A 1 546 ? -21.233 -1.302 30.377 1.00 92.25 546 SER A CA 1
ATOM 4213 C C . SER A 1 546 ? -20.581 -2.616 30.825 1.00 92.25 546 SER A C 1
ATOM 4215 O O . SER A 1 546 ? -21.261 -3.464 31.406 1.00 92.25 546 SER A O 1
ATOM 4217 N N . VAL A 1 547 ? -19.271 -2.797 30.598 1.00 89.56 547 VAL A N 1
ATOM 4218 C CA . VAL A 1 547 ? -18.514 -3.937 31.147 1.00 89.56 547 VAL A CA 1
ATOM 4219 C C . VAL A 1 547 ? -18.403 -3.822 32.667 1.00 89.56 547 VAL A C 1
ATOM 4221 O O . VAL A 1 547 ? -18.717 -4.781 33.370 1.00 89.56 547 VAL A O 1
ATOM 4224 N N . VAL A 1 548 ? -18.026 -2.645 33.179 1.00 87.06 548 VAL A N 1
ATOM 4225 C CA . VAL A 1 548 ? -17.916 -2.388 34.629 1.00 87.06 548 VAL A CA 1
ATOM 4226 C C . VAL A 1 548 ? -19.254 -2.608 35.333 1.00 87.06 548 VAL A C 1
ATOM 4228 O O . VAL A 1 548 ? -19.308 -3.256 36.377 1.00 87.06 548 VAL A O 1
ATOM 4231 N N . ASN A 1 549 ? -20.336 -2.116 34.731 1.00 89.31 549 ASN A N 1
ATOM 4232 C CA . ASN A 1 549 ? -21.682 -2.175 35.297 1.00 89.31 549 ASN A CA 1
ATOM 4233 C C . ASN A 1 549 ? -22.365 -3.540 35.106 1.00 89.31 549 ASN A C 1
ATOM 4235 O O . ASN A 1 549 ? -23.474 -3.739 35.598 1.00 89.31 549 ASN A O 1
ATOM 4239 N N . GLY A 1 550 ? -21.747 -4.475 34.373 1.00 86.31 550 GLY A N 1
ATOM 4240 C CA . GLY A 1 550 ? -22.349 -5.772 34.053 1.00 86.31 550 GLY A CA 1
ATOM 4241 C C . GLY A 1 550 ? -23.595 -5.673 33.164 1.00 86.31 550 GLY A C 1
ATOM 4242 O O . GLY A 1 550 ? -24.418 -6.585 33.152 1.00 86.31 550 GLY A O 1
ATOM 4243 N N . THR A 1 551 ? -23.757 -4.572 32.427 1.00 87.50 551 THR A N 1
ATOM 4244 C CA . THR A 1 551 ? -24.931 -4.287 31.585 1.00 87.50 551 THR A CA 1
ATOM 4245 C C . THR A 1 551 ? -24.688 -4.541 30.100 1.00 87.50 551 THR A C 1
ATOM 4247 O O . THR A 1 551 ? -25.583 -4.296 29.288 1.00 87.50 551 THR A O 1
ATOM 4250 N N . ILE A 1 552 ? -23.500 -5.021 29.715 1.00 81.62 552 ILE A N 1
ATOM 4251 C CA . ILE A 1 552 ? -23.160 -5.294 28.315 1.00 81.62 552 ILE A CA 1
ATOM 4252 C C . ILE A 1 552 ? -24.152 -6.294 27.693 1.00 81.62 552 ILE A C 1
ATOM 4254 O O . ILE A 1 552 ? -24.205 -7.468 28.049 1.00 81.62 552 ILE A O 1
ATOM 4258 N N . ARG A 1 553 ? -24.984 -5.810 26.760 1.00 66.81 553 ARG A N 1
ATOM 4259 C CA . ARG A 1 553 ? -26.096 -6.592 26.184 1.00 66.81 553 ARG A CA 1
ATOM 4260 C C . ARG A 1 553 ? -25.704 -7.446 24.977 1.00 66.81 553 ARG A C 1
ATOM 4262 O O . ARG A 1 553 ? -26.462 -8.340 24.616 1.00 66.81 553 ARG A O 1
ATOM 4269 N N . ARG A 1 554 ? -24.584 -7.135 24.307 1.00 67.75 554 ARG A N 1
ATOM 4270 C CA . ARG A 1 554 ? -24.156 -7.788 23.055 1.00 67.75 554 ARG A CA 1
ATOM 4271 C C . ARG A 1 554 ? -22.639 -7.902 22.940 1.00 67.75 554 ARG A C 1
ATOM 4273 O O . ARG A 1 554 ? -21.936 -6.888 22.901 1.00 67.75 554 ARG A O 1
ATOM 4280 N N . GLY A 1 555 ? -22.187 -9.142 22.788 1.00 65.81 555 GLY A N 1
ATOM 4281 C CA . GLY A 1 555 ? -20.873 -9.528 22.301 1.00 65.81 555 GLY A CA 1
ATOM 4282 C C . GLY A 1 555 ? -19.718 -9.380 23.285 1.00 65.81 555 GLY A C 1
ATOM 4283 O O . GLY A 1 555 ? -19.357 -8.271 23.671 1.00 65.81 555 GLY A O 1
ATOM 4284 N N . LYS A 1 556 ? -19.075 -10.505 23.624 1.00 78.62 556 LYS A N 1
ATOM 4285 C CA . LYS A 1 556 ? -17.767 -10.511 24.307 1.00 78.62 556 LYS A CA 1
ATOM 4286 C C . LYS A 1 556 ? -16.670 -9.925 23.414 1.00 78.62 556 LYS A C 1
ATOM 4288 O O . LYS A 1 556 ? -15.703 -9.372 23.919 1.00 78.62 556 LYS A O 1
ATOM 4293 N N . TYR A 1 557 ? -16.865 -10.004 22.100 1.00 91.25 557 TYR A N 1
ATOM 4294 C CA . TYR A 1 557 ? -15.997 -9.420 21.091 1.00 91.25 557 TYR A CA 1
ATOM 4295 C C . TYR A 1 557 ? -16.761 -8.398 20.245 1.00 91.25 557 TYR A C 1
ATOM 4297 O O . TYR A 1 557 ? -17.900 -8.636 19.836 1.00 91.25 557 TYR A O 1
ATOM 4305 N N . SER A 1 558 ? -16.128 -7.255 19.994 1.00 93.00 558 SER A N 1
ATOM 4306 C CA . SER A 1 558 ? -16.632 -6.219 19.101 1.00 93.00 558 SER A CA 1
ATOM 4307 C C . SER A 1 558 ? -15.503 -5.713 18.219 1.00 93.00 558 SER A C 1
ATOM 4309 O O . SER A 1 558 ? -14.395 -5.527 18.715 1.00 93.00 558 SER A O 1
ATOM 4311 N N . HIS A 1 559 ? -15.794 -5.455 16.947 1.00 95.62 559 HIS A N 1
ATOM 4312 C CA . HIS A 1 559 ? -14.829 -4.903 15.994 1.00 95.62 559 HIS A CA 1
ATOM 4313 C C . HIS A 1 559 ? -15.513 -3.825 15.149 1.00 95.62 559 HIS A C 1
ATOM 4315 O O . HIS A 1 559 ? -16.570 -4.075 14.563 1.00 95.62 559 HIS A O 1
ATOM 4321 N N . ALA A 1 560 ? -14.931 -2.628 15.119 1.00 96.56 560 ALA A N 1
ATOM 4322 C CA . ALA A 1 560 ? -15.340 -1.550 14.230 1.00 96.56 560 ALA A CA 1
ATOM 4323 C C . ALA A 1 560 ? -14.330 -1.423 13.079 1.00 96.56 560 ALA A C 1
ATOM 4325 O O . ALA A 1 560 ? -13.144 -1.232 13.327 1.00 96.56 560 ALA A O 1
ATOM 4326 N N . PHE A 1 561 ? -14.805 -1.545 11.842 1.00 97.38 561 PHE A N 1
ATOM 4327 C CA . PHE A 1 561 ? -14.028 -1.361 10.618 1.00 97.38 561 PHE A CA 1
ATOM 4328 C C . PHE A 1 561 ? -14.189 0.085 10.153 1.00 97.38 561 PHE A C 1
ATOM 4330 O O . PHE A 1 561 ? -15.242 0.474 9.641 1.00 97.38 561 PHE A O 1
ATOM 4337 N N . ILE A 1 562 ? -13.160 0.881 10.406 1.00 95.94 562 ILE A N 1
ATOM 4338 C CA . ILE A 1 562 ? -13.172 2.345 10.313 1.00 95.94 562 ILE A CA 1
ATOM 4339 C C . ILE A 1 562 ? -11.962 2.822 9.505 1.00 95.94 562 ILE A C 1
ATOM 4341 O O . ILE A 1 562 ? -11.164 2.004 9.042 1.00 95.94 562 ILE A O 1
ATOM 4345 N N . HIS A 1 563 ? -11.843 4.128 9.309 1.00 95.44 563 HIS A N 1
ATOM 4346 C CA . HIS A 1 563 ? -10.788 4.733 8.507 1.00 95.44 563 HIS A CA 1
ATOM 4347 C C . HIS A 1 563 ? -9.589 5.136 9.364 1.00 95.44 563 HIS A C 1
ATOM 4349 O O . HIS A 1 563 ? -9.660 5.243 10.590 1.00 95.44 563 HIS A O 1
ATOM 4355 N N . ASP A 1 564 ? -8.472 5.403 8.703 1.00 93.69 564 ASP A N 1
ATOM 4356 C CA . ASP A 1 564 ? -7.302 6.040 9.308 1.00 93.69 564 ASP A CA 1
ATOM 4357 C C . ASP A 1 564 ? -7.667 7.357 10.014 1.00 93.69 564 ASP A C 1
ATOM 4359 O O . ASP A 1 564 ? -7.207 7.607 11.131 1.00 93.69 564 ASP A O 1
ATOM 4363 N N . GLY A 1 565 ? -8.550 8.150 9.399 1.00 93.88 565 GLY A N 1
ATOM 4364 C CA . GLY A 1 565 ? -9.102 9.391 9.935 1.00 93.88 565 GLY A CA 1
ATOM 4365 C C . GLY A 1 565 ? -9.872 9.223 11.244 1.00 93.88 565 GLY A C 1
ATOM 4366 O O . GLY A 1 565 ? -9.955 10.191 11.989 1.00 93.88 565 GLY A O 1
ATOM 4367 N N . ASP A 1 566 ? -10.339 8.010 11.556 1.00 96.56 566 ASP A N 1
ATOM 4368 C CA . ASP A 1 566 ? -11.008 7.669 12.816 1.00 96.56 566 ASP A CA 1
ATOM 4369 C C . ASP A 1 566 ? -10.002 7.065 13.829 1.00 96.56 566 ASP A C 1
ATOM 4371 O O . ASP A 1 566 ? -10.022 7.361 15.027 1.00 96.56 566 ASP A O 1
ATOM 4375 N N . ILE A 1 567 ? -9.038 6.256 13.356 1.00 96.56 567 ILE A N 1
ATOM 4376 C CA . ILE A 1 567 ? -7.972 5.666 14.194 1.00 96.56 567 ILE A CA 1
ATOM 4377 C C . ILE A 1 567 ? -7.054 6.747 14.777 1.00 96.56 567 ILE A C 1
ATOM 4379 O O . ILE A 1 567 ? -6.702 6.688 15.959 1.00 96.56 567 ILE A O 1
ATOM 4383 N N . GLY A 1 568 ? -6.654 7.729 13.964 1.00 96.56 568 GLY A N 1
ATOM 4384 C CA . GLY A 1 568 ? -5.742 8.803 14.365 1.00 96.56 568 GLY A CA 1
ATOM 4385 C C . GLY A 1 568 ? -6.218 9.588 15.595 1.00 96.56 568 GLY A C 1
ATOM 4386 O O . GLY A 1 568 ? -5.485 9.643 16.588 1.00 96.56 568 GLY A O 1
ATOM 4387 N N . PRO A 1 569 ? -7.439 10.151 15.591 1.00 97.19 569 PRO A N 1
ATOM 4388 C CA . PRO A 1 569 ? -8.010 10.837 16.746 1.00 97.19 569 PRO A CA 1
ATOM 4389 C C . PRO A 1 569 ? -8.155 9.942 17.982 1.00 97.19 569 PRO A C 1
ATOM 4391 O O . PRO A 1 569 ? -7.882 10.407 19.091 1.00 97.19 569 PRO A O 1
ATOM 4394 N N . VAL A 1 570 ? -8.534 8.664 17.831 1.00 98.12 570 VAL A N 1
ATOM 4395 C CA . VAL A 1 570 ? -8.613 7.720 18.965 1.00 98.12 570 VAL A CA 1
ATOM 4396 C C . VAL A 1 570 ? -7.223 7.480 19.567 1.00 98.12 570 VAL A C 1
ATOM 4398 O O . VAL A 1 570 ? -7.058 7.549 20.787 1.00 98.12 570 VAL A O 1
ATOM 4401 N N . ALA A 1 571 ? -6.198 7.266 18.738 1.00 97.81 571 ALA A N 1
ATOM 4402 C CA . ALA A 1 571 ? -4.812 7.140 19.193 1.00 97.81 571 ALA A CA 1
ATOM 4403 C C . ALA A 1 571 ? -4.307 8.434 19.863 1.00 97.81 571 ALA A C 1
ATOM 4405 O O . ALA A 1 571 ? -3.632 8.384 20.896 1.00 97.81 571 ALA A O 1
ATOM 4406 N N . GLY A 1 572 ? -4.681 9.595 19.318 1.00 97.69 572 GLY A N 1
ATOM 4407 C CA . GLY A 1 572 ? -4.423 10.910 19.905 1.00 97.69 572 GLY A CA 1
ATOM 4408 C C . GLY A 1 572 ? -5.069 11.081 21.283 1.00 97.69 572 GLY A C 1
ATOM 4409 O O . GLY A 1 572 ? -4.395 11.489 22.227 1.00 97.69 572 GLY A O 1
ATOM 4410 N N . ALA A 1 573 ? -6.336 10.679 21.441 1.00 98.12 573 ALA A N 1
ATOM 4411 C CA . ALA A 1 573 ? -7.068 10.707 22.713 1.00 98.12 573 ALA A CA 1
ATOM 4412 C C . ALA A 1 573 ? -6.427 9.814 23.785 1.00 98.12 573 ALA A C 1
ATOM 4414 O O . ALA A 1 573 ? -6.421 10.146 24.973 1.00 98.12 573 ALA A O 1
ATOM 4415 N N . LEU A 1 574 ? -5.863 8.685 23.357 1.00 98.38 574 LEU A N 1
ATOM 4416 C CA . LEU A 1 574 ? -5.090 7.778 24.201 1.00 98.38 574 LEU A CA 1
ATOM 4417 C C . LEU A 1 574 ? -3.682 8.302 24.511 1.00 98.38 574 LEU A C 1
ATOM 4419 O O . LEU A 1 574 ? -2.986 7.729 25.345 1.00 98.38 574 LEU A O 1
ATOM 4423 N N . GLY A 1 575 ? -3.273 9.413 23.894 1.00 97.06 575 GLY A N 1
ATOM 4424 C CA . GLY A 1 575 ? -2.021 10.097 24.180 1.00 97.06 575 GLY A CA 1
ATOM 4425 C C . GLY A 1 575 ? -0.796 9.426 23.569 1.00 97.06 575 GLY A C 1
ATOM 4426 O O . GLY A 1 575 ? 0.278 9.518 24.164 1.00 97.06 575 GLY A O 1
ATOM 4427 N N . ILE A 1 576 ? -0.936 8.740 22.429 1.00 96.44 576 ILE A N 1
ATOM 4428 C CA . ILE A 1 576 ? 0.166 8.042 21.749 1.00 96.44 576 ILE A CA 1
ATOM 4429 C C . ILE A 1 576 ? 1.419 8.930 21.603 1.00 96.44 576 ILE A C 1
ATOM 4431 O O . ILE A 1 576 ? 1.338 10.114 21.278 1.00 96.44 576 ILE A O 1
ATOM 4435 N N . ASN A 1 577 ? 2.609 8.383 21.863 1.00 93.25 577 ASN A N 1
ATOM 4436 C CA . ASN A 1 577 ? 3.839 9.187 21.884 1.00 93.25 577 ASN A CA 1
ATOM 4437 C C . ASN A 1 577 ? 4.294 9.661 20.499 1.00 93.25 577 ASN A C 1
ATOM 4439 O O . ASN A 1 577 ? 4.799 10.779 20.372 1.00 93.25 577 ASN A O 1
ATOM 4443 N N . ALA A 1 578 ? 4.118 8.814 19.490 1.00 87.44 578 ALA A N 1
ATOM 4444 C CA . ALA A 1 578 ? 4.405 9.100 18.093 1.00 87.44 578 ALA A CA 1
ATOM 4445 C C . ALA A 1 578 ? 3.354 8.388 17.239 1.00 87.44 578 ALA A C 1
ATOM 4447 O O . ALA A 1 578 ? 3.261 7.160 17.272 1.00 87.44 578 ALA A O 1
ATOM 4448 N N . LEU A 1 579 ? 2.555 9.163 16.511 1.00 91.06 579 LEU A N 1
ATOM 4449 C CA . LEU A 1 579 ? 1.533 8.647 15.612 1.00 91.06 579 LEU A CA 1
ATOM 4450 C C . LEU A 1 579 ? 2.080 8.701 14.190 1.00 91.06 579 LEU A C 1
ATOM 4452 O O . LEU A 1 579 ? 2.128 9.766 13.578 1.00 91.06 579 LEU A O 1
ATOM 4456 N N . ARG A 1 580 ? 2.495 7.547 13.674 1.00 90.00 580 ARG A N 1
ATOM 4457 C CA . ARG A 1 580 ? 2.631 7.388 12.224 1.00 90.00 580 ARG A CA 1
ATOM 4458 C C . ARG A 1 580 ? 1.249 7.374 11.595 1.00 90.00 580 ARG A C 1
ATOM 4460 O O . ARG A 1 580 ? 0.296 6.990 12.280 1.00 90.00 580 ARG A O 1
ATOM 4467 N N . TRP A 1 581 ? 1.155 7.749 10.323 1.00 89.31 581 TRP A N 1
ATOM 4468 C CA . TRP A 1 581 ? -0.082 7.568 9.575 1.00 89.31 581 TRP A CA 1
ATOM 4469 C C . TRP A 1 581 ? -0.560 6.121 9.761 1.00 89.31 581 TRP A C 1
ATOM 4471 O O . TRP A 1 581 ? 0.226 5.194 9.525 1.00 89.31 581 TRP A O 1
ATOM 4481 N N . PRO A 1 582 ? -1.794 5.897 10.249 1.00 91.19 582 PRO A N 1
ATOM 4482 C CA . PRO A 1 582 ? -2.337 4.554 10.386 1.00 91.19 582 PRO A CA 1
ATOM 4483 C C . PRO A 1 582 ? -2.259 3.791 9.057 1.00 91.19 582 PRO A C 1
ATOM 4485 O O . PRO A 1 582 ? -2.936 4.122 8.090 1.00 91.19 582 PRO A O 1
ATOM 4488 N N . GLY A 1 583 ? -1.396 2.776 8.997 1.00 85.06 583 GLY A N 1
ATOM 4489 C CA . GLY A 1 583 ? -1.271 1.930 7.813 1.00 85.06 583 GLY A CA 1
ATOM 4490 C C . GLY A 1 583 ? -2.517 1.069 7.595 1.00 85.06 583 GLY A C 1
ATOM 4491 O O . GLY A 1 583 ? -3.296 0.834 8.525 1.00 85.06 583 GLY A O 1
ATOM 4492 N N . MET A 1 584 ? -2.676 0.544 6.378 1.00 83.50 584 MET A N 1
ATOM 4493 C CA . MET A 1 584 ? -3.691 -0.475 6.089 1.00 83.50 584 MET A CA 1
ATOM 4494 C C . MET A 1 584 ? -3.542 -1.653 7.069 1.00 83.50 584 MET A C 1
ATOM 4496 O O . MET A 1 584 ? -2.426 -2.047 7.401 1.00 83.50 584 MET A O 1
ATOM 4500 N N . GLY A 1 585 ? -4.661 -2.150 7.602 1.00 84.38 585 GLY A N 1
ATOM 4501 C CA . GLY A 1 585 ? -4.665 -3.238 8.590 1.00 84.38 585 GLY A CA 1
ATOM 4502 C C . GLY A 1 585 ? -4.226 -2.848 10.013 1.00 84.38 585 GLY A C 1
ATOM 4503 O O . GLY A 1 585 ? -4.271 -3.686 10.918 1.00 84.38 585 GLY A O 1
ATOM 4504 N N . SER A 1 586 ? -3.836 -1.589 10.258 1.00 91.75 586 SER A N 1
ATOM 4505 C CA . SER A 1 586 ? -3.582 -1.112 11.623 1.00 91.75 586 SER A CA 1
ATOM 4506 C C . SER A 1 586 ? -4.857 -1.151 12.471 1.00 91.75 586 SER A C 1
ATOM 4508 O O . SER A 1 586 ? -5.974 -1.012 11.975 1.00 91.75 586 SER A O 1
ATOM 4510 N N . ASN A 1 587 ? -4.698 -1.382 13.774 1.00 94.56 587 ASN A N 1
ATOM 4511 C CA . ASN A 1 587 ? -5.826 -1.524 14.691 1.00 94.56 587 ASN A CA 1
ATOM 4512 C C . ASN A 1 587 ? -5.481 -1.016 16.092 1.00 94.56 587 ASN A C 1
ATOM 4514 O O . ASN A 1 587 ? -4.317 -1.020 16.503 1.00 94.56 587 ASN A O 1
ATOM 4518 N N . ILE A 1 588 ? -6.519 -0.624 16.833 1.00 97.56 588 ILE A N 1
ATOM 4519 C CA . ILE A 1 588 ? -6.455 -0.383 18.275 1.00 97.56 588 ILE A CA 1
ATOM 4520 C C . ILE A 1 588 ? -7.303 -1.451 18.965 1.00 97.56 588 ILE A C 1
ATOM 4522 O O . ILE A 1 588 ? -8.522 -1.490 18.787 1.00 97.56 588 ILE A O 1
ATOM 4526 N N . ALA A 1 589 ? -6.674 -2.304 19.771 1.00 96.50 589 ALA A N 1
ATOM 4527 C CA . ALA A 1 589 ? -7.373 -3.323 20.546 1.00 96.50 589 ALA A CA 1
ATOM 4528 C C . ALA A 1 589 ? -7.508 -2.883 22.007 1.00 96.50 589 ALA A C 1
ATOM 4530 O O . ALA A 1 589 ? -6.513 -2.590 22.667 1.00 96.50 589 ALA A O 1
ATOM 4531 N N . PHE A 1 590 ? -8.740 -2.877 22.518 1.00 96.94 590 PHE A N 1
ATOM 4532 C CA . PHE A 1 590 ? -9.040 -2.661 23.932 1.00 96.94 590 PHE A CA 1
ATOM 4533 C C . PHE A 1 590 ? -9.350 -4.000 24.594 1.00 96.94 590 PHE A C 1
ATOM 4535 O O . PHE A 1 590 ? -10.405 -4.591 24.360 1.00 96.94 590 PHE A O 1
ATOM 4542 N N . GLU A 1 591 ? -8.447 -4.472 25.441 1.00 95.00 591 GLU A N 1
ATOM 4543 C CA . GLU A 1 591 ? -8.647 -5.684 26.223 1.00 95.00 591 GLU A CA 1
ATOM 4544 C C . GLU A 1 591 ? -9.028 -5.342 27.654 1.00 95.00 591 GLU A C 1
ATOM 4546 O O . GLU A 1 591 ? -8.379 -4.508 28.285 1.00 95.00 591 GLU A O 1
ATOM 4551 N N . ILE A 1 592 ? -10.050 -6.018 28.180 1.00 94.31 592 ILE A N 1
ATOM 4552 C CA . ILE A 1 592 ? -10.586 -5.763 29.516 1.00 94.31 592 ILE A CA 1
ATOM 4553 C C . ILE A 1 592 ? -10.542 -7.041 30.340 1.00 94.31 592 ILE A C 1
ATOM 4555 O O . ILE A 1 592 ? -11.109 -8.064 29.960 1.00 94.31 592 ILE A O 1
ATOM 4559 N N . TRP A 1 593 ? -9.898 -6.951 31.497 1.00 92.69 593 TRP A N 1
ATOM 4560 C CA . TRP A 1 593 ? -9.617 -8.071 32.379 1.00 92.69 593 TRP A CA 1
ATOM 4561 C C . TRP A 1 593 ? -10.296 -7.856 33.720 1.00 92.69 593 TRP A C 1
ATOM 4563 O O . TRP A 1 593 ? -10.166 -6.796 34.329 1.00 92.69 593 TRP A O 1
ATOM 4573 N N . LYS A 1 594 ? -11.007 -8.875 34.197 1.00 91.50 594 LYS A N 1
ATOM 4574 C CA . LYS A 1 594 ? -11.579 -8.896 35.540 1.00 91.50 594 LYS A CA 1
ATOM 4575 C C . LYS A 1 594 ? -10.693 -9.753 36.438 1.00 91.50 594 LYS A C 1
ATOM 4577 O O . LYS A 1 594 ? -10.551 -10.948 36.199 1.00 91.50 594 LYS A O 1
ATOM 4582 N N . VAL A 1 595 ? -10.103 -9.147 37.462 1.00 90.94 595 VAL A N 1
ATOM 4583 C CA . VAL A 1 595 ? -9.284 -9.837 38.462 1.00 90.94 595 VAL A CA 1
ATOM 4584 C C . VAL A 1 595 ? -10.138 -10.107 39.691 1.00 90.94 595 VAL A C 1
ATOM 4586 O O . VAL A 1 595 ? -10.594 -9.183 40.369 1.00 90.94 595 VAL A O 1
ATOM 4589 N N . HIS A 1 596 ? -10.351 -11.388 39.969 1.00 88.44 596 HIS A N 1
ATOM 4590 C CA . HIS A 1 596 ? -11.085 -11.839 41.144 1.00 88.44 596 HIS A CA 1
ATOM 4591 C C . HIS A 1 596 ? -10.212 -11.765 42.396 1.00 88.44 596 HIS A C 1
ATOM 4593 O O . HIS A 1 596 ? -9.029 -12.097 42.339 1.00 88.44 596 HIS A O 1
ATOM 4599 N N . ASN A 1 597 ? -10.798 -11.354 43.526 1.00 83.31 597 ASN A N 1
ATOM 4600 C CA . ASN A 1 597 ? -10.113 -11.259 44.825 1.00 83.31 597 ASN A CA 1
ATOM 4601 C C . ASN A 1 597 ? -8.804 -10.446 44.771 1.00 83.31 597 ASN A C 1
ATOM 4603 O O . ASN A 1 597 ? -7.777 -10.863 45.304 1.00 83.31 597 ASN A O 1
ATOM 4607 N N . TYR A 1 598 ? -8.841 -9.287 44.104 1.00 78.44 598 TYR A N 1
ATOM 4608 C CA . TYR A 1 598 ? -7.646 -8.495 43.792 1.00 78.44 598 TYR A CA 1
ATOM 4609 C C . TYR A 1 598 ? -6.812 -8.105 45.026 1.00 78.44 598 TYR A C 1
ATOM 4611 O O . TYR A 1 598 ? -5.586 -8.061 44.958 1.00 78.44 598 TYR A O 1
ATOM 4619 N N . THR A 1 599 ? -7.450 -7.868 46.176 1.00 76.19 599 THR A N 1
ATOM 4620 C CA . THR A 1 599 ? -6.745 -7.760 47.461 1.00 76.19 599 THR A CA 1
ATOM 4621 C C . THR A 1 599 ? -7.440 -8.605 48.521 1.00 76.19 599 THR A C 1
ATOM 4623 O O . THR A 1 599 ? -8.634 -8.882 48.418 1.00 76.19 599 THR A O 1
ATOM 4626 N N . ALA A 1 600 ? -6.724 -8.930 49.602 1.00 64.44 600 ALA A N 1
ATOM 4627 C CA . ALA A 1 600 ? -7.252 -9.680 50.747 1.00 64.44 600 ALA A CA 1
ATOM 4628 C C . ALA A 1 600 ? -8.448 -9.007 51.467 1.00 64.44 600 ALA A C 1
ATOM 4630 O O . ALA A 1 600 ? -8.986 -9.580 52.412 1.00 64.44 600 ALA A O 1
ATOM 4631 N N . LYS A 1 601 ? -8.847 -7.787 51.066 1.00 57.56 601 LYS A N 1
ATOM 4632 C CA . LYS A 1 601 ? -9.930 -6.995 51.673 1.00 57.56 601 LYS A CA 1
ATOM 4633 C C . LYS A 1 601 ? -10.914 -6.368 50.663 1.00 57.56 601 LYS A C 1
ATOM 4635 O O . LYS A 1 601 ? -11.780 -5.614 51.099 1.00 57.56 601 LYS A O 1
ATOM 4640 N N . THR A 1 602 ? -10.808 -6.618 49.351 1.00 57.53 602 THR A N 1
ATOM 4641 C CA . THR A 1 602 ? -11.639 -5.934 48.327 1.00 57.53 602 THR A CA 1
ATOM 4642 C C . THR A 1 602 ? -12.359 -6.885 47.369 1.00 57.53 602 THR A C 1
ATOM 4644 O O . THR A 1 602 ? -11.896 -7.993 47.119 1.00 57.53 602 THR A O 1
ATOM 4647 N N . ASN A 1 603 ? -13.455 -6.386 46.779 1.00 67.88 603 ASN A N 1
ATOM 4648 C CA . ASN A 1 603 ? -14.190 -6.982 45.654 1.00 67.88 603 ASN A CA 1
ATOM 4649 C C . ASN A 1 603 ? -13.333 -7.107 44.372 1.00 67.88 603 ASN A C 1
ATOM 4651 O O . ASN A 1 603 ? -12.217 -6.585 44.304 1.00 67.88 603 ASN A O 1
ATOM 4655 N N . ASP A 1 604 ? -13.889 -7.781 43.355 1.00 80.81 604 ASP A N 1
ATOM 4656 C CA . ASP A 1 604 ? -13.359 -7.866 41.985 1.00 80.81 604 ASP A CA 1
ATOM 4657 C C . ASP A 1 604 ? -12.885 -6.499 41.440 1.00 80.81 604 ASP A C 1
ATOM 4659 O O . ASP A 1 604 ? -13.539 -5.477 41.660 1.00 80.81 604 ASP A O 1
ATOM 4663 N N . ALA A 1 605 ? -11.788 -6.485 40.674 1.00 89.44 605 ALA A N 1
ATOM 4664 C CA . ALA A 1 605 ? -11.232 -5.283 40.042 1.00 89.44 605 ALA A CA 1
ATOM 4665 C C . ALA A 1 605 ? -11.121 -5.439 38.518 1.00 89.44 605 ALA A C 1
ATOM 4667 O O . ALA A 1 605 ? -10.942 -6.548 38.018 1.00 89.44 605 ALA A O 1
ATOM 4668 N N . TYR A 1 606 ? -11.191 -4.329 37.778 1.00 93.94 606 TYR A N 1
ATOM 4669 C CA . TYR A 1 606 ? -11.056 -4.325 36.319 1.00 93.94 606 TYR A CA 1
ATOM 4670 C C . TYR A 1 606 ? -9.782 -3.614 35.864 1.00 93.94 606 TYR A C 1
ATOM 4672 O O . TYR A 1 606 ? -9.502 -2.484 36.275 1.00 93.94 606 TYR A O 1
ATOM 4680 N N . PHE A 1 607 ? -9.060 -4.264 34.960 1.00 96.25 607 PHE A N 1
ATOM 4681 C CA . PHE A 1 607 ? -7.853 -3.771 34.310 1.00 96.25 607 PHE A CA 1
ATOM 4682 C C . PHE A 1 607 ? -8.052 -3.720 32.800 1.00 96.25 607 PHE A C 1
ATOM 4684 O O . PHE A 1 607 ? -8.910 -4.409 32.249 1.00 96.25 607 PHE A O 1
ATOM 4691 N N . ALA A 1 608 ? -7.261 -2.889 32.138 1.00 97.50 608 ALA A N 1
ATOM 4692 C CA . ALA A 1 608 ? -7.282 -2.707 30.705 1.00 97.50 608 ALA A CA 1
ATOM 4693 C C . ALA A 1 608 ? -5.873 -2.767 30.120 1.00 97.50 608 ALA A C 1
ATOM 4695 O O . ALA A 1 608 ? -4.910 -2.297 30.729 1.00 97.50 608 ALA A O 1
ATOM 4696 N N . ARG A 1 609 ? -5.778 -3.300 28.906 1.00 97.44 609 ARG A N 1
ATOM 4697 C CA . ARG A 1 609 ? -4.600 -3.210 28.046 1.00 97.44 609 ARG A CA 1
ATOM 4698 C C . ARG A 1 609 ? -5.040 -2.655 26.698 1.00 97.44 609 ARG A C 1
ATOM 4700 O O . ARG A 1 609 ? -6.055 -3.093 26.159 1.00 97.44 609 ARG A O 1
ATOM 4707 N N . VAL A 1 610 ? -4.301 -1.681 26.178 1.00 98.31 610 VAL A N 1
ATOM 4708 C CA . VAL A 1 610 ? -4.570 -1.061 24.878 1.00 98.31 610 VAL A CA 1
ATOM 4709 C C . VAL A 1 610 ? -3.403 -1.350 23.951 1.00 98.31 610 VAL A C 1
ATOM 4711 O O . VAL A 1 610 ? -2.277 -0.928 24.218 1.00 98.31 610 VAL A O 1
ATOM 4714 N N . LEU A 1 611 ? -3.669 -2.074 22.868 1.00 96.50 611 LEU A N 1
ATOM 4715 C CA . LEU A 1 611 ? -2.673 -2.397 21.853 1.00 96.50 611 LEU A CA 1
ATOM 4716 C C . LEU A 1 611 ? -2.866 -1.494 20.636 1.00 96.50 611 LEU A C 1
ATOM 4718 O O . LEU A 1 611 ? -3.998 -1.293 20.210 1.00 96.50 611 LEU A O 1
ATOM 4722 N N . TYR A 1 612 ? -1.777 -1.001 20.055 1.00 95.31 612 TYR A N 1
ATOM 4723 C CA . TYR A 1 612 ? -1.761 -0.407 18.721 1.00 95.31 612 TYR A CA 1
ATOM 4724 C C . TYR A 1 612 ? -0.938 -1.305 17.803 1.00 95.31 612 TYR A C 1
ATOM 4726 O O . TYR A 1 612 ? 0.242 -1.543 18.068 1.00 95.31 612 TYR A O 1
ATOM 4734 N N . SER A 1 613 ? -1.579 -1.861 16.773 1.00 90.38 613 SER A N 1
ATOM 4735 C CA . SER A 1 613 ? -0.979 -2.832 15.847 1.00 90.38 613 SER A CA 1
ATOM 4736 C C . SER A 1 613 ? -0.243 -3.972 16.572 1.00 90.38 613 SER A C 1
ATOM 4738 O O . SER A 1 613 ? 0.893 -4.315 16.255 1.00 90.38 613 SER A O 1
ATOM 4740 N N . GLY A 1 614 ? -0.892 -4.534 17.599 1.00 90.62 614 GLY A N 1
ATOM 4741 C CA . GLY A 1 614 ? -0.398 -5.686 18.364 1.00 90.62 614 GLY A CA 1
ATOM 4742 C C . GLY A 1 614 ? 0.603 -5.378 19.486 1.00 90.62 614 GLY A C 1
ATOM 4743 O O . GLY A 1 614 ? 0.981 -6.295 20.210 1.00 90.62 614 GLY A O 1
ATOM 4744 N N . GLN A 1 615 ? 1.013 -4.120 19.679 1.00 91.56 615 GLN A N 1
ATOM 4745 C CA . GLN A 1 615 ? 1.953 -3.725 20.738 1.00 91.56 615 GLN A CA 1
ATOM 4746 C C . GLN A 1 615 ? 1.274 -2.849 21.795 1.00 91.56 615 GLN A C 1
ATOM 4748 O O . GLN A 1 615 ? 0.486 -1.980 21.416 1.00 91.56 615 GLN A O 1
ATOM 4753 N N . PRO A 1 616 ? 1.580 -3.002 23.100 1.00 95.81 616 PRO A N 1
ATOM 4754 C CA . PRO A 1 616 ? 1.052 -2.101 24.117 1.00 95.81 616 PRO A CA 1
ATOM 4755 C C . PRO A 1 616 ? 1.371 -0.640 23.799 1.00 95.81 616 PRO A C 1
ATOM 4757 O O . PRO A 1 616 ? 2.522 -0.278 23.534 1.00 95.81 616 PRO A O 1
ATOM 4760 N N . MET A 1 617 ? 0.339 0.202 23.802 1.00 97.12 617 MET A N 1
ATOM 4761 C CA . MET A 1 617 ? 0.461 1.584 23.359 1.00 97.12 617 MET A CA 1
ATOM 4762 C C . MET A 1 617 ? 1.356 2.383 24.311 1.00 97.12 617 MET A C 1
ATOM 4764 O O . MET A 1 617 ? 1.068 2.527 25.501 1.00 97.12 617 MET A O 1
ATOM 4768 N N . LYS A 1 618 ? 2.427 2.955 23.755 1.00 96.38 618 LYS A N 1
ATOM 4769 C CA . LYS A 1 618 ? 3.295 3.916 24.440 1.00 96.38 618 LYS A CA 1
ATOM 4770 C C . LYS A 1 618 ? 2.626 5.286 24.429 1.00 96.38 618 LYS A C 1
ATOM 4772 O O . LYS A 1 618 ? 2.472 5.878 23.357 1.00 96.38 618 LYS A O 1
ATOM 4777 N N . SER A 1 619 ? 2.243 5.787 25.602 1.00 96.62 619 SER A N 1
ATOM 4778 C CA . SER A 1 619 ? 1.505 7.046 25.728 1.00 96.62 619 SER A CA 1
ATOM 4779 C C . SER A 1 619 ? 2.143 8.027 26.712 1.00 96.62 619 SER A C 1
ATOM 4781 O O . SER A 1 619 ? 2.953 7.650 27.562 1.00 96.62 619 SER A O 1
ATOM 4783 N N . ILE A 1 620 ? 1.713 9.288 26.648 1.00 96.19 620 ILE A N 1
ATOM 4784 C CA . ILE A 1 620 ? 2.064 10.323 27.633 1.00 96.19 620 ILE A CA 1
ATOM 4785 C C . ILE A 1 620 ? 1.463 10.056 29.021 1.00 96.19 620 ILE A C 1
ATOM 4787 O O . ILE A 1 620 ? 1.845 10.704 29.992 1.00 96.19 620 ILE A O 1
ATOM 4791 N N . TYR A 1 621 ? 0.525 9.112 29.128 1.00 96.31 621 TYR A N 1
ATOM 4792 C CA . TYR A 1 621 ? -0.059 8.655 30.390 1.00 96.31 621 TYR A CA 1
ATOM 4793 C C . TYR A 1 621 ? 0.658 7.414 30.949 1.00 96.31 621 TYR A C 1
ATOM 4795 O O . TYR A 1 621 ? 0.192 6.831 31.925 1.00 96.31 621 TYR A O 1
ATOM 4803 N N . GLY A 1 622 ? 1.787 7.027 30.345 1.00 95.94 622 GLY A N 1
ATOM 4804 C CA . GLY A 1 622 ? 2.501 5.780 30.607 1.00 95.94 622 GLY A CA 1
ATOM 4805 C C . GLY A 1 622 ? 2.176 4.702 29.575 1.00 95.94 622 GLY A C 1
ATOM 4806 O O . GLY A 1 622 ? 1.421 4.918 28.623 1.00 95.94 622 GLY A O 1
ATOM 4807 N N . ASP A 1 623 ? 2.760 3.524 29.750 1.00 96.50 623 ASP A N 1
ATOM 4808 C CA . ASP A 1 623 ? 2.423 2.367 28.926 1.00 96.50 623 ASP A CA 1
ATOM 4809 C C . ASP A 1 623 ? 0.990 1.933 29.240 1.00 96.50 623 ASP A C 1
ATOM 4811 O O . ASP A 1 623 ? 0.658 1.669 30.397 1.00 96.50 623 ASP A O 1
ATOM 4815 N N . LEU A 1 624 ? 0.130 1.852 28.222 1.00 97.94 624 LEU A N 1
ATOM 4816 C CA . LEU A 1 624 ? -1.255 1.394 28.380 1.00 97.94 624 LEU A CA 1
ATOM 4817 C C . LEU A 1 624 ? -1.322 -0.141 28.448 1.00 97.94 624 LEU A C 1
ATOM 4819 O O . LEU A 1 624 ? -2.123 -0.781 27.767 1.00 97.94 624 LEU A O 1
ATOM 4823 N N . ASP A 1 625 ? -0.449 -0.725 29.263 1.00 97.50 625 ASP A N 1
ATOM 4824 C CA . ASP A 1 625 ? -0.325 -2.156 29.503 1.00 97.50 625 ASP A CA 1
ATOM 4825 C C . ASP A 1 625 ? -0.729 -2.460 30.945 1.00 97.50 625 ASP A C 1
ATOM 4827 O O . ASP A 1 625 ? -0.064 -2.037 31.888 1.00 97.50 625 ASP A O 1
ATOM 4831 N N . TRP A 1 626 ? -1.843 -3.171 31.115 1.00 96.06 626 TRP A N 1
ATOM 4832 C CA . TRP A 1 626 ? -2.349 -3.580 32.427 1.00 96.06 626 TRP A CA 1
ATOM 4833 C C . TRP A 1 626 ? -2.607 -2.418 33.412 1.00 96.06 626 TRP A C 1
ATOM 4835 O O . TRP A 1 626 ? -2.195 -2.434 34.574 1.00 96.06 626 TRP A O 1
ATOM 4845 N N . ILE A 1 627 ? -3.341 -1.398 32.968 1.00 97.38 627 ILE A N 1
ATOM 4846 C CA . ILE A 1 627 ? -3.732 -0.247 33.799 1.00 97.38 627 ILE A CA 1
ATOM 4847 C C . ILE A 1 627 ? -5.135 -0.436 34.396 1.00 97.38 627 ILE A C 1
ATOM 4849 O O . ILE A 1 627 ? -5.953 -1.143 33.808 1.00 97.38 627 ILE A O 1
ATOM 4853 N N . PRO A 1 628 ? -5.491 0.201 35.528 1.00 96.12 628 PRO A N 1
ATOM 4854 C CA . PRO A 1 628 ? -6.867 0.169 36.021 1.00 96.12 628 PRO A CA 1
ATOM 4855 C C . PRO A 1 628 ? -7.850 0.689 34.961 1.00 96.12 628 PRO A C 1
ATOM 4857 O O . PRO A 1 628 ? -7.632 1.756 34.383 1.00 96.12 628 PRO A O 1
ATOM 4860 N N . LEU A 1 629 ? -8.965 -0.015 34.736 1.00 96.38 629 LEU A N 1
ATOM 4861 C CA . LEU A 1 629 ? -9.955 0.383 33.722 1.00 96.38 629 LEU A CA 1
ATOM 4862 C C . LEU A 1 629 ? -10.508 1.794 33.978 1.00 96.38 629 LEU A C 1
ATOM 4864 O O . LEU A 1 629 ? -10.726 2.564 33.045 1.00 96.38 629 LEU A O 1
ATOM 4868 N N . GLN A 1 630 ? -10.666 2.186 35.243 1.00 95.31 630 GLN A N 1
ATOM 4869 C CA . GLN A 1 630 ? -11.106 3.539 35.583 1.00 95.31 630 GLN A CA 1
ATOM 4870 C C . GLN A 1 630 ? -10.106 4.618 35.133 1.00 95.31 630 GLN A C 1
ATOM 4872 O O . GLN A 1 630 ? -10.527 5.710 34.750 1.00 95.31 630 GLN A O 1
ATOM 4877 N N . SER A 1 631 ? -8.803 4.315 35.131 1.00 97.25 631 SER A N 1
ATOM 4878 C CA . SER A 1 631 ? -7.774 5.218 34.606 1.00 97.25 631 SER A CA 1
ATOM 4879 C C . SER A 1 631 ? -7.917 5.382 33.094 1.00 97.25 631 SER A C 1
ATOM 4881 O O . SER A 1 631 ? -7.910 6.511 32.609 1.00 97.25 631 SER A O 1
ATOM 4883 N N . LEU A 1 632 ? -8.141 4.286 32.356 1.00 98.44 632 LEU A N 1
ATOM 4884 C CA . LEU A 1 632 ? -8.408 4.334 30.913 1.00 98.44 632 LEU A CA 1
ATOM 4885 C C . LEU A 1 632 ? -9.677 5.140 30.587 1.00 98.44 632 LEU A C 1
ATOM 4887 O O . LEU A 1 632 ? -9.661 5.992 29.701 1.00 98.44 632 LEU A O 1
ATOM 4891 N N . LEU A 1 633 ? -10.763 4.925 31.334 1.00 98.19 633 LEU A N 1
ATOM 4892 C CA . LEU A 1 633 ? -11.992 5.712 31.198 1.00 98.19 633 LEU A CA 1
ATOM 4893 C C . LEU A 1 633 ? -11.740 7.202 31.464 1.00 98.19 633 LEU A C 1
ATOM 4895 O O . LEU A 1 633 ? -12.243 8.054 30.737 1.00 98.19 633 LEU A O 1
ATOM 4899 N N . GLY A 1 634 ? -10.935 7.530 32.479 1.00 97.88 634 GLY A N 1
ATOM 4900 C CA . GLY A 1 634 ? -10.501 8.901 32.747 1.00 97.88 634 GLY A CA 1
ATOM 4901 C C . GLY A 1 634 ? -9.704 9.513 31.592 1.00 97.88 634 GLY A C 1
ATOM 4902 O O . GLY A 1 634 ? -9.859 10.701 31.313 1.00 97.88 634 GLY A O 1
ATOM 4903 N N . ILE A 1 635 ? -8.900 8.705 30.889 1.00 98.31 635 ILE A N 1
ATOM 4904 C CA . ILE A 1 635 ? -8.150 9.147 29.711 1.00 98.31 635 ILE A CA 1
ATOM 4905 C C . ILE A 1 635 ? -9.097 9.514 28.566 1.00 98.31 635 ILE A C 1
ATOM 4907 O O . ILE A 1 635 ? -9.050 10.649 28.089 1.00 98.31 635 ILE A O 1
ATOM 4911 N N . LEU A 1 636 ? -9.977 8.586 28.183 1.00 98.44 636 LEU A N 1
ATOM 4912 C CA . LEU A 1 636 ? -10.874 8.727 27.032 1.00 98.44 636 LEU A CA 1
ATOM 4913 C C . LEU A 1 636 ? -11.954 9.796 27.237 1.00 98.44 636 LEU A C 1
ATOM 4915 O O . LEU A 1 636 ? -12.245 10.554 26.313 1.00 98.44 636 LEU A O 1
ATOM 4919 N N . ARG A 1 637 ? -12.519 9.921 28.449 1.00 97.88 637 ARG A N 1
ATOM 4920 C CA . ARG A 1 637 ? -13.587 10.898 28.749 1.00 97.88 637 ARG A CA 1
ATOM 4921 C C . ARG A 1 637 ? -13.180 12.346 28.492 1.00 97.88 637 ARG A C 1
ATOM 4923 O O . ARG A 1 637 ? -14.045 13.170 28.229 1.00 97.88 637 ARG A O 1
ATOM 4930 N N . ARG A 1 638 ? -11.884 12.673 28.517 1.00 96.81 638 ARG A N 1
ATOM 4931 C CA . ARG A 1 638 ? -11.408 14.021 28.158 1.00 96.81 638 ARG A CA 1
ATOM 4932 C C . ARG A 1 638 ? -11.750 14.388 26.716 1.00 96.81 638 ARG A C 1
ATOM 4934 O O . ARG A 1 638 ? -11.909 15.569 26.415 1.00 96.81 638 ARG A O 1
ATOM 4941 N N . SER A 1 639 ? -11.857 13.398 25.836 1.00 97.06 639 SER A N 1
ATOM 4942 C CA . SER A 1 639 ? -12.177 13.577 24.420 1.00 97.06 639 SER A CA 1
ATOM 4943 C C . SER A 1 639 ? -13.668 13.455 24.117 1.00 97.06 639 SER A C 1
ATOM 4945 O O . SER A 1 639 ? -14.065 13.706 22.987 1.00 97.06 639 SER A O 1
ATOM 4947 N N . VAL A 1 640 ? -14.500 13.123 25.109 1.00 97.62 640 VAL A N 1
ATOM 4948 C CA . VAL A 1 640 ? -15.955 13.052 24.946 1.00 97.62 640 VAL A CA 1
ATOM 4949 C C . VAL A 1 640 ? -16.557 14.419 25.290 1.00 97.62 640 VAL A C 1
ATOM 4951 O O . VAL A 1 640 ? -16.440 14.858 26.438 1.00 97.62 640 VAL A O 1
ATOM 4954 N N . PRO A 1 641 ? -17.177 15.130 24.335 1.00 94.31 641 PRO A N 1
ATOM 4955 C CA . PRO A 1 641 ? -17.828 16.402 24.619 1.00 94.31 641 PRO A CA 1
ATOM 4956 C C . PRO A 1 641 ? -19.077 16.187 25.481 1.00 94.31 641 PRO A C 1
ATOM 4958 O O . PRO A 1 641 ? -19.824 15.232 25.283 1.00 94.31 641 PRO A O 1
ATOM 4961 N N . ALA A 1 642 ? -19.329 17.101 26.422 1.00 92.81 642 ALA A N 1
ATOM 4962 C CA . ALA A 1 642 ? -20.547 17.068 27.237 1.00 92.81 642 ALA A CA 1
ATOM 4963 C C . ALA A 1 642 ? -21.812 17.318 26.396 1.00 92.81 642 ALA A C 1
ATOM 4965 O O . ALA A 1 642 ? -22.853 16.722 26.653 1.00 92.81 642 ALA A O 1
ATOM 4966 N N . ASP A 1 643 ? -21.698 18.186 25.388 1.00 94.19 643 ASP A N 1
ATOM 4967 C CA . ASP A 1 643 ? -22.743 18.481 24.413 1.00 94.19 643 ASP A CA 1
ATOM 4968 C C . ASP A 1 643 ? -22.086 18.757 23.052 1.00 94.19 643 ASP A C 1
ATOM 4970 O O . ASP A 1 643 ? -21.560 19.845 22.799 1.00 94.19 643 ASP A O 1
ATOM 4974 N N . ILE A 1 644 ? -22.064 17.738 22.187 1.00 93.38 644 ILE A N 1
ATOM 4975 C CA . ILE A 1 644 ? -21.499 17.856 20.836 1.00 93.38 644 ILE A CA 1
ATOM 4976 C C . ILE A 1 644 ? -22.308 18.828 19.970 1.00 93.38 644 ILE A C 1
ATOM 4978 O O . ILE A 1 644 ? -21.732 19.513 19.135 1.00 93.38 644 ILE A O 1
ATOM 4982 N N . VAL A 1 645 ? -23.626 18.934 20.170 1.00 93.25 645 VAL A N 1
ATOM 4983 C CA . VAL A 1 645 ? -24.485 19.792 19.345 1.00 93.25 645 VAL A CA 1
ATOM 4984 C C . VAL A 1 645 ? -24.192 21.250 19.662 1.00 93.25 645 VAL A C 1
ATOM 4986 O O . VAL A 1 645 ? -24.005 22.051 18.750 1.00 93.25 645 VAL A O 1
ATOM 4989 N N . ALA A 1 646 ? -24.081 21.590 20.947 1.00 93.19 646 ALA A N 1
ATOM 4990 C CA . ALA A 1 646 ? -23.640 22.916 21.361 1.00 93.19 646 ALA A CA 1
ATOM 4991 C C . ALA A 1 646 ? -22.222 23.224 20.855 1.00 93.19 646 ALA A C 1
ATOM 4993 O O . ALA A 1 646 ? -21.999 24.316 20.338 1.00 93.19 646 ALA A O 1
ATOM 4994 N N . LEU A 1 647 ? -21.289 22.264 20.940 1.00 91.88 647 LEU A N 1
ATOM 4995 C CA . LEU A 1 647 ? -19.927 22.431 20.419 1.00 91.88 647 LEU A CA 1
ATOM 4996 C C . LEU A 1 647 ? -19.916 22.662 18.903 1.00 91.88 647 LEU A C 1
ATOM 4998 O O . LEU A 1 647 ? -19.170 23.498 18.424 1.00 91.88 647 LEU A O 1
ATOM 5002 N N . CYS A 1 648 ? -20.732 21.949 18.135 1.00 91.12 648 CYS A N 1
ATOM 5003 C CA . CYS A 1 648 ? -20.757 22.071 16.679 1.00 91.12 648 CYS A CA 1
ATOM 5004 C C . CYS A 1 648 ? -21.506 23.307 16.168 1.00 91.12 648 CYS A C 1
ATOM 5006 O O . CYS A 1 648 ? -21.367 23.644 14.993 1.00 91.12 648 CYS A O 1
ATOM 5008 N N . ASN A 1 649 ? -22.268 23.977 17.035 1.00 87.06 649 ASN A N 1
ATOM 5009 C CA . ASN A 1 649 ? -22.995 25.210 16.732 1.00 87.06 649 ASN A CA 1
ATOM 5010 C C . ASN A 1 649 ? -22.305 26.478 17.272 1.00 87.06 649 ASN A C 1
ATOM 5012 O O . ASN A 1 649 ? -22.849 27.568 17.090 1.00 87.06 649 ASN A O 1
ATOM 5016 N N . SER A 1 650 ? -21.167 26.344 17.967 1.00 77.12 650 SER A N 1
ATOM 5017 C CA . SER A 1 650 ? -20.469 27.453 18.641 1.00 77.12 650 SER A CA 1
ATOM 5018 C C . SER A 1 650 ? -19.548 28.275 17.752 1.00 77.12 650 SER A C 1
ATOM 5020 O O . SER A 1 650 ? -18.981 27.692 16.800 1.00 77.12 650 SER A O 1
#

Foldseek 3Di:
DQAAEEEEEWQAQADPVCCLATSNLCNQAVVLLQVLDPRHAHAEYEYCAQVRQVVRCVNSVHDPRRHGDNALLVVLPDPSHAAYEYRGFQQCLLVNQQNNLVSQHAYEYEPPNHLDDLSLLVSLVSNVVSVHWHFYQLLCLLPVVLVVVVVCDVVCVPPDDPDDDDDDDDPQPPDPDHDPSCVLQVPSSSSHHCCRRVVVSVPVRPDDDDDDDPPFDDDDQWDWGFDFDDDPPDDDDDDDGDPGDTDTDDDDDDPPSLVVGDSSHNSVSSVVVCVVVVVPSSTDTSNVADDQDEQVVDFLWDDDADPPPVDDGDDTHGDWADDDPPDPCVVVDRDYRDDPPDQHPLLLQVLLVLLLVCCCDDNCPHPNNQQDLDDDFAAEAAEEEPDSHLVSSCVSNVCNNHVPDDDDDDHDYDDQCPGLAPQSHFFQVLVVLVVVLCPDPVNVVLLVVCVVLLVVVCVQAVVPDPVSNRALVVVLVVQLVQVSVVHHAAGRPVDSSRGQDPVSVCSQVSRQVVLCSCQAVDPCNLVSLLQRNQVVLVVVLVQLVCVVVVNNRGHSYYYYRHDLSNVSNVLSLQAAPGGRRQDSSWDKDKDKDWDQCPDVPDGIFIWIFIDTRRHQGAHPVGGSGGHGSVVVSVSSVSSHDPDNVVNSVD

pLDDT: mean 82.54, std 16.74, range [24.08, 98.44]

Radius of gyration: 31.17 Å; chains: 1; bounding box: 80×67×96 Å

Secondary structure (DSSP, 8-state):
-PPEEEEEE-----BTTBTT-TTHHHHHTHHHHHHH-TTEEEEEEE-SSHHHHHHHHHHHT--TT-EEESSHHHHHT-TT-SEEEE-S-GGGHHHHHHHHHHTT-EEEEESSSSSSHHHHHHHHHHHHHHT--EEEE-SSTT-HHHHHHHHHHHTTSSPP----------TTS-SSS--GGGGGGG-GGGS-STIIIIIHHHHSS------S--SS---STT-EEEE-----S---SS-PPP--EEEEPP-----HHHHHS-HHHHHHHHHHHHHHHT-GGGSEETTTT-PPP--TT---B-----SSTTSPPPPP-B------TT-TTGGGS--SS--SS---HHHHHHHHHHHHHHHHHHSTTSSS--S-SS--TTTEEEEE-S-HHHHHHHHHHHHHH-TT--S---EE---GGG-TTTT-S--HHHHHHHHHHHTSHHHHHHHHHTHHHHHHHHHHTT--SGGGTS-SHHHHHHHHHHHHTTPPPPEETTEEEEE--TTGGGHHHHHHHHHHIIIIISTTHHHHHHHHTHHHHHHHHHHHHHHHTT---S-SEEEEE--HHHHHHHHHHTTBSS-----TT--EEEEEEEETT-STT---EEEEEEEETTEE-EETTEE-SSEEHHHHHHHHHTTS-S-HHHHHT-

Organism: NCBI:txid38457